Protein AF-A0A2X0PE06-F1 (afdb_monomer)

Foldseek 3Di:
DDDDDDDDDDDDDDDDDDDDDDDDDDDDDDDDDDDDDDDDDDDDDDDDDDDDDDDDDDDDDDDDDDDDDDDDDDDDDDDDDDDDDDDDDDDDDDDDDDDDDDDDDDDDDPDDDDDDDDDDDDDDDDDDDDDDPPPPPPLPPDDPDDDAPFEDFFLVLLVAAFLDDAFDDDQQFIDDPNHTAFAAWAAAADQLWPQLDPPGTDQDDLLFLLQLLSLGVLLQGQEYEYAQLQQAECPPLGQHVAQPDGDVVSLQSSLSNLLSCRRNNHAYEYFNAEPDQDPRGGLLRLCVNVVHDRDPPRHDSVQCLPCPHPSVVSSLVSNLCQQPDQRPQPRHGVLGRSSYQEYEPHAAACHDPQPNHHRALVSVLVVLVSSCVSRVSHAYEHNHAAADPSNLPRPSHQEYEHEPVAAQLVRVVVRLVVCSVSSHHYAPSEYFLQLPDQDDVLVCLQVVLLVVLVVLVVPDQVVFWDWDFLDDPVVVVVVVVVVVVVVVVVVPDDPDDDDDDDDDDDDDDDDDDDDDDDYDDDDDDDDDDDDDDDDDDDDPRGDIDTHGSNNVSVVSNVVSVVVSVVSVSVGGDHLVRSLVSQLVCLVVSSHRYYYYDHEWAAGLSNNGTRDDDPLRYAYVCHDPVDPSVNNVSSLSSSLSSCSSRVHARSSRDDSVPDHSSNRHHYDRSRDPPDNDDPVSVVVVVVVVVVVVVVD

Structure (mmCIF, N/CA/C/O backbone):
data_AF-A0A2X0PE06-F1
#
_entry.id   AF-A0A2X0PE06-F1
#
loop_
_atom_site.group_PDB
_atom_site.id
_atom_site.type_symbol
_atom_site.label_atom_id
_atom_site.label_alt_id
_atom_site.label_comp_id
_atom_site.label_asym_id
_atom_site.label_entity_id
_atom_site.label_seq_id
_atom_site.pdbx_PDB_ins_code
_atom_site.Cartn_x
_atom_site.Cartn_y
_atom_site.Cartn_z
_atom_site.occupancy
_atom_site.B_iso_or_equiv
_atom_site.auth_seq_id
_atom_site.auth_comp_id
_atom_site.auth_asym_id
_atom_site.auth_atom_id
_atom_site.pdbx_PDB_model_num
ATOM 1 N N . MET A 1 1 ? 39.135 36.669 31.543 1.00 29.31 1 MET A N 1
ATOM 2 C CA . MET A 1 1 ? 40.391 36.619 32.319 1.00 29.31 1 MET A CA 1
ATOM 3 C C . MET A 1 1 ? 40.684 35.145 32.557 1.00 29.31 1 MET A C 1
ATOM 5 O O . MET A 1 1 ? 39.949 34.531 33.310 1.00 29.31 1 MET A O 1
ATOM 9 N N . THR A 1 2 ? 41.356 34.498 31.594 1.00 30.62 2 THR A N 1
ATOM 10 C CA . THR A 1 2 ? 42.815 34.187 31.564 1.00 30.62 2 THR A CA 1
ATOM 11 C C . THR A 1 2 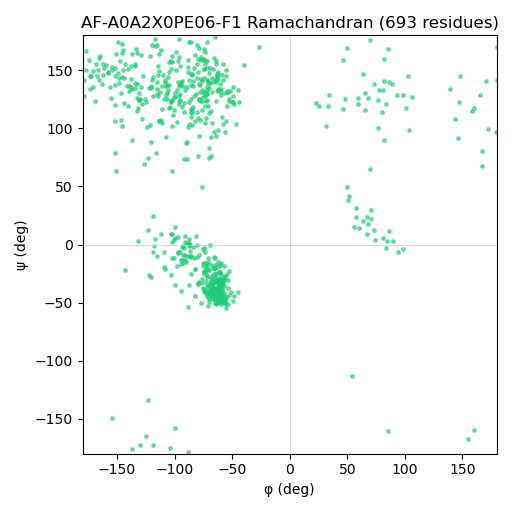? 43.130 33.003 32.492 1.00 30.62 2 THR A C 1
ATOM 13 O O . THR A 1 2 ? 42.774 33.071 33.656 1.00 30.62 2 THR A O 1
ATOM 16 N N . SER A 1 3 ? 43.754 31.902 32.069 1.00 27.86 3 SER A N 1
ATOM 17 C CA . SER A 1 3 ? 44.822 31.772 31.069 1.00 27.86 3 SER A CA 1
ATOM 18 C C . SER A 1 3 ? 44.924 30.364 30.462 1.00 27.86 3 SER A C 1
ATOM 20 O O . SER A 1 3 ? 44.702 29.361 31.135 1.00 27.86 3 SER A O 1
ATOM 22 N N . GLU A 1 4 ? 45.347 30.342 29.201 1.00 35.16 4 GLU A N 1
ATOM 23 C CA . GLU A 1 4 ? 45.896 29.215 28.443 1.00 35.16 4 GLU A CA 1
ATOM 24 C C . GLU A 1 4 ? 47.229 28.701 29.014 1.00 35.16 4 GLU A C 1
ATOM 26 O O . GLU A 1 4 ? 48.018 29.494 29.522 1.00 35.16 4 GLU A O 1
ATOM 31 N N . THR A 1 5 ? 47.544 27.427 28.757 1.00 31.50 5 THR A N 1
ATOM 32 C CA . THR A 1 5 ? 48.836 27.011 28.176 1.00 31.50 5 THR A CA 1
ATOM 33 C C . THR A 1 5 ? 48.637 25.793 27.264 1.00 31.50 5 THR A C 1
ATOM 35 O O . THR A 1 5 ? 47.770 24.949 27.484 1.00 31.50 5 THR A O 1
ATOM 38 N N . ARG A 1 6 ? 49.416 25.766 26.179 1.00 27.80 6 ARG A N 1
ATOM 39 C CA . ARG A 1 6 ? 49.338 24.898 24.993 1.00 27.80 6 ARG A CA 1
ATOM 40 C C . ARG A 1 6 ? 50.615 24.034 24.897 1.00 27.80 6 ARG A C 1
ATOM 42 O O . ARG A 1 6 ? 51.596 24.357 25.559 1.00 27.80 6 ARG A O 1
ATOM 49 N N . THR A 1 7 ? 50.594 23.060 23.971 1.00 29.22 7 THR A N 1
ATOM 50 C CA . THR A 1 7 ? 51.707 22.303 23.313 1.00 29.22 7 THR A CA 1
ATOM 51 C C . THR A 1 7 ? 52.319 21.128 24.113 1.00 29.22 7 THR A C 1
ATOM 53 O O . THR A 1 7 ? 52.582 21.293 25.292 1.00 29.22 7 THR A O 1
ATOM 56 N N . ASP A 1 8 ? 52.554 19.900 23.603 1.00 26.16 8 ASP A N 1
ATOM 57 C CA . ASP A 1 8 ? 52.648 19.371 22.226 1.00 26.16 8 ASP A CA 1
ATOM 58 C C . ASP A 1 8 ? 52.499 17.820 22.109 1.00 26.16 8 ASP A C 1
ATOM 60 O O . ASP A 1 8 ? 52.806 17.071 23.028 1.00 26.16 8 ASP A O 1
ATOM 64 N N . HIS A 1 9 ? 52.062 17.398 20.910 1.00 27.88 9 HIS A N 1
ATOM 65 C CA . HIS A 1 9 ? 52.354 16.207 20.075 1.00 27.88 9 HIS A CA 1
ATOM 66 C C . HIS A 1 9 ? 52.378 14.713 20.533 1.00 27.88 9 HIS A C 1
ATOM 68 O O . HIS A 1 9 ? 53.243 14.253 21.264 1.00 27.88 9 HIS A O 1
ATOM 74 N N . ALA A 1 10 ? 51.555 13.946 19.781 1.00 27.22 10 ALA A N 1
ATOM 75 C CA . ALA A 1 10 ? 51.815 12.674 19.063 1.00 27.22 10 ALA A CA 1
ATOM 76 C C . ALA A 1 10 ? 51.831 11.315 19.809 1.00 27.22 10 ALA A C 1
ATOM 78 O O . ALA A 1 10 ? 52.764 10.990 20.528 1.00 27.22 10 ALA A O 1
ATOM 79 N N . CYS A 1 11 ? 50.865 10.433 19.497 1.00 23.67 11 CYS A N 1
ATOM 80 C CA . CYS A 1 11 ? 51.037 9.289 18.574 1.00 23.67 11 CYS A CA 1
ATOM 81 C C . CYS A 1 11 ? 49.895 8.261 18.694 1.00 23.67 11 CYS A C 1
ATOM 83 O O . CYS A 1 11 ? 49.577 7.745 19.762 1.00 23.67 11 CYS A O 1
ATOM 85 N N . THR A 1 12 ? 49.331 7.926 17.538 1.00 28.08 12 THR A N 1
ATOM 86 C CA . THR A 1 12 ? 48.322 6.900 17.264 1.00 28.08 12 THR A CA 1
ATOM 87 C C . THR A 1 12 ? 48.822 5.492 17.614 1.00 28.08 12 THR A C 1
ATOM 89 O O . THR A 1 12 ? 49.903 5.099 17.175 1.00 28.08 12 THR A O 1
ATOM 92 N N . LYS A 1 13 ? 48.010 4.678 18.305 1.00 25.78 13 LYS A N 1
ATOM 93 C CA . LYS A 1 13 ? 48.145 3.211 18.289 1.00 25.78 13 LYS A CA 1
ATOM 94 C C . LYS A 1 13 ? 46.798 2.535 18.054 1.00 25.78 13 LYS A C 1
ATOM 96 O O . LYS A 1 13 ? 45.881 2.610 18.862 1.00 25.78 13 LYS A O 1
ATOM 101 N N . ILE A 1 14 ? 46.746 1.877 16.902 1.00 27.34 14 ILE A N 1
ATOM 102 C CA . ILE A 1 14 ? 45.759 0.898 16.461 1.00 27.34 14 ILE A CA 1
ATOM 103 C C . ILE A 1 14 ? 45.997 -0.392 17.257 1.00 27.34 14 ILE A C 1
ATOM 105 O O . ILE A 1 14 ? 47.122 -0.895 17.271 1.00 27.34 14 ILE A O 1
ATOM 109 N N . SER A 1 15 ? 44.948 -0.950 17.860 1.00 26.64 15 SER A N 1
ATOM 110 C CA . SER A 1 15 ? 44.966 -2.298 18.439 1.00 26.64 15 SER A CA 1
ATOM 111 C C . SER A 1 15 ? 44.065 -3.213 17.618 1.00 26.64 15 SER A C 1
ATOM 113 O O . SER A 1 15 ? 42.843 -3.116 17.659 1.00 26.64 15 SER A O 1
ATOM 115 N N . VAL A 1 16 ? 44.706 -4.098 16.856 1.00 27.05 16 VAL A N 1
ATOM 116 C CA . VAL A 1 16 ? 44.101 -5.249 16.180 1.00 27.05 16 VAL A CA 1
ATOM 117 C C . VAL A 1 16 ? 44.082 -6.406 17.177 1.00 27.05 16 VAL A C 1
ATOM 119 O O . VAL A 1 16 ? 45.145 -6.878 17.580 1.00 27.05 16 VAL A O 1
ATOM 122 N N . ALA A 1 17 ? 42.897 -6.884 17.563 1.00 28.31 17 ALA A N 1
ATOM 123 C CA . ALA A 1 17 ? 42.742 -8.129 18.311 1.00 28.31 17 ALA A CA 1
ATOM 124 C C . ALA A 1 17 ? 42.271 -9.244 17.366 1.00 28.31 17 ALA A C 1
ATOM 126 O O . ALA A 1 17 ? 41.287 -9.109 16.642 1.00 28.31 17 ALA A O 1
ATOM 127 N N . ARG A 1 18 ? 43.056 -10.323 17.350 1.00 26.75 18 ARG A N 1
ATOM 128 C CA . ARG A 1 18 ? 42.932 -11.508 16.498 1.00 26.75 18 ARG A CA 1
ATOM 129 C C . ARG A 1 18 ? 41.710 -12.349 16.881 1.00 26.75 18 ARG A C 1
ATOM 131 O O . ARG A 1 18 ? 41.539 -12.678 18.050 1.00 26.75 18 ARG A O 1
ATOM 138 N N . LEU A 1 19 ? 40.943 -12.775 15.876 1.00 25.78 19 LEU A N 1
ATOM 139 C CA . LEU A 1 19 ? 40.010 -13.898 15.977 1.00 25.78 19 LEU A CA 1
ATOM 140 C C . LEU A 1 19 ? 40.791 -15.219 16.045 1.00 25.78 19 LEU A C 1
ATOM 142 O O . LEU A 1 19 ? 41.565 -15.530 15.140 1.00 25.78 19 LEU A O 1
ATOM 146 N N . ASN A 1 20 ? 40.540 -16.004 17.094 1.00 26.12 20 ASN A N 1
ATOM 147 C CA . ASN A 1 20 ? 40.887 -17.421 17.154 1.00 26.12 20 ASN A CA 1
ATOM 148 C C . ASN A 1 20 ? 39.695 -18.247 16.662 1.00 26.12 20 ASN A C 1
ATOM 150 O O . ASN A 1 20 ? 38.607 -18.190 17.227 1.00 26.12 20 ASN A O 1
ATOM 154 N N . ILE A 1 21 ? 39.936 -19.033 15.616 1.00 28.11 21 ILE A N 1
ATOM 155 C CA . ILE A 1 21 ? 39.054 -20.092 15.130 1.00 28.11 21 ILE A CA 1
ATOM 156 C C . ILE A 1 21 ? 39.377 -21.354 15.933 1.00 28.11 21 ILE A C 1
ATOM 158 O O . ILE A 1 21 ? 40.522 -21.798 15.947 1.00 28.11 21 ILE A O 1
ATOM 162 N N . THR A 1 22 ? 38.369 -21.953 16.563 1.00 27.55 22 THR A N 1
ATOM 163 C CA . THR A 1 22 ? 38.407 -23.359 16.988 1.00 27.55 22 THR A CA 1
ATOM 164 C C . THR A 1 22 ? 37.128 -24.049 16.530 1.00 27.55 22 THR A C 1
ATOM 166 O O . THR A 1 22 ? 36.018 -23.606 16.803 1.00 27.55 22 THR A O 1
ATOM 169 N N . THR A 1 23 ? 37.316 -25.127 15.778 1.00 29.88 23 THR A N 1
ATOM 170 C CA . THR A 1 23 ? 36.302 -26.086 15.336 1.00 29.88 23 THR A CA 1
ATOM 171 C C . THR A 1 23 ? 36.474 -27.389 16.109 1.00 29.88 23 THR A C 1
ATOM 173 O O . THR A 1 23 ? 37.608 -27.853 16.198 1.00 29.88 23 THR A O 1
ATOM 176 N N . PHE A 1 24 ? 35.354 -27.969 16.560 1.00 28.05 24 PHE A N 1
ATOM 177 C CA . PHE A 1 24 ? 34.970 -29.398 16.635 1.00 28.05 24 PHE A CA 1
ATOM 178 C C . PHE A 1 24 ? 34.237 -29.747 17.938 1.00 28.05 24 PHE A C 1
ATOM 180 O O . PHE A 1 24 ? 34.723 -29.444 19.022 1.00 28.05 24 PHE A O 1
ATOM 187 N N . GLY A 1 25 ? 33.132 -30.495 17.816 1.00 25.75 25 GLY A N 1
ATOM 188 C CA . GLY A 1 25 ? 32.637 -31.351 18.901 1.00 25.75 25 GLY A CA 1
ATOM 189 C C . GLY A 1 25 ? 31.120 -31.485 19.007 1.00 25.75 25 GLY A C 1
ATOM 190 O O . GLY A 1 25 ? 30.474 -30.723 19.708 1.00 25.75 25 GLY A O 1
ATOM 191 N N . SER A 1 26 ? 30.575 -32.501 18.345 1.00 28.45 26 SER A N 1
ATOM 192 C CA . SER A 1 26 ? 29.215 -33.040 18.478 1.00 28.45 26 SER A CA 1
ATOM 193 C C . SER A 1 26 ? 28.857 -33.532 19.891 1.00 28.45 26 SER A C 1
ATOM 195 O O . SER A 1 26 ? 29.682 -34.224 20.490 1.00 28.45 26 SER A O 1
ATOM 197 N N . ARG A 1 27 ? 27.592 -33.388 20.319 1.00 26.80 27 ARG A N 1
ATOM 198 C CA . ARG A 1 27 ? 26.771 -34.511 20.827 1.00 26.80 27 ARG A CA 1
ATOM 199 C C . ARG A 1 27 ? 25.302 -34.136 21.047 1.00 26.80 27 ARG A C 1
ATOM 201 O O . ARG A 1 27 ? 24.970 -32.992 21.331 1.00 26.80 27 ARG A O 1
ATOM 208 N N . SER A 1 28 ? 24.478 -35.159 20.856 1.00 30.58 28 SER A N 1
ATOM 209 C CA . SER A 1 28 ? 23.057 -35.297 21.151 1.00 30.58 28 SER A CA 1
ATOM 210 C C . SER A 1 28 ? 22.734 -35.077 22.631 1.00 30.58 28 SER A C 1
ATOM 212 O O . SER A 1 28 ? 23.591 -35.310 23.477 1.00 30.58 28 SER A O 1
ATOM 214 N N . ASP A 1 29 ? 21.498 -34.680 22.940 1.00 28.92 29 ASP A N 1
ATOM 215 C CA . ASP A 1 29 ? 20.538 -35.577 23.600 1.00 28.92 29 ASP A CA 1
ATOM 216 C C . ASP A 1 29 ? 19.148 -34.931 23.702 1.00 28.92 29 ASP A C 1
ATOM 218 O O . ASP A 1 29 ? 18.963 -33.766 24.046 1.00 28.92 29 ASP A O 1
ATOM 222 N N . SER A 1 30 ? 18.163 -35.739 23.342 1.00 30.30 30 SER A N 1
ATOM 223 C CA . SER A 1 30 ? 16.727 -35.562 23.510 1.00 30.30 30 SER A CA 1
ATOM 224 C C . SER A 1 30 ? 16.300 -36.049 24.891 1.00 30.30 30 SER A C 1
ATOM 226 O O . SER A 1 30 ? 16.692 -37.153 25.240 1.00 30.30 30 SER A O 1
ATOM 228 N N . HIS A 1 31 ? 15.424 -35.332 25.603 1.00 28.83 31 HIS A N 1
ATOM 229 C CA . HIS A 1 31 ? 14.412 -35.939 26.479 1.00 28.83 31 HIS A CA 1
ATOM 230 C C . HIS A 1 31 ? 13.237 -34.986 26.740 1.00 28.83 31 HIS A C 1
ATOM 232 O O . HIS A 1 31 ? 13.359 -33.765 26.740 1.00 28.83 31 HIS A O 1
ATOM 238 N N . VAL A 1 32 ? 12.081 -35.619 26.904 1.00 27.41 32 VAL A N 1
ATOM 239 C CA . VAL A 1 32 ? 10.723 -35.088 26.966 1.00 27.41 32 VAL A CA 1
ATOM 240 C C . VAL A 1 32 ? 10.254 -35.061 28.434 1.00 27.41 32 VAL A C 1
ATOM 242 O O . VAL A 1 32 ? 10.696 -35.896 29.220 1.00 27.41 32 VAL A O 1
ATOM 245 N N . PHE A 1 33 ? 9.263 -34.202 28.713 1.00 27.36 33 PHE A N 1
ATOM 246 C CA . PHE A 1 33 ? 8.071 -34.425 29.563 1.00 27.36 33 PHE A CA 1
ATOM 247 C C . PHE A 1 33 ? 7.940 -33.789 30.977 1.00 27.36 33 PHE A C 1
ATOM 249 O O . PHE A 1 33 ? 8.705 -34.058 31.892 1.00 27.36 33 PHE A O 1
ATOM 256 N N . VAL A 1 34 ? 6.786 -33.104 31.110 1.00 26.62 34 VAL A N 1
ATOM 257 C CA . VAL A 1 34 ? 5.835 -32.967 32.244 1.00 26.62 34 VAL A CA 1
ATOM 258 C C . VAL A 1 34 ? 5.952 -31.793 33.245 1.00 26.62 34 VAL A C 1
ATOM 260 O O . VAL A 1 34 ? 6.969 -31.516 33.865 1.00 26.62 34 VAL A O 1
ATOM 263 N N . SER A 1 35 ? 4.771 -31.175 33.383 1.00 27.38 35 SER A N 1
ATOM 264 C CA . SER A 1 35 ? 4.183 -30.190 34.302 1.00 27.38 35 SER A CA 1
ATOM 265 C C . SER A 1 35 ? 4.497 -30.281 35.804 1.00 27.38 35 SER A C 1
ATOM 267 O O . SER A 1 35 ? 4.569 -31.383 36.338 1.00 27.38 35 SER A O 1
ATOM 269 N N . ASN A 1 36 ? 4.415 -29.150 36.527 1.00 25.25 36 ASN A N 1
ATOM 270 C CA . ASN A 1 36 ? 3.278 -28.877 37.430 1.00 25.25 36 ASN A CA 1
ATOM 271 C C . ASN A 1 36 ? 3.282 -27.478 38.078 1.00 25.25 36 ASN A C 1
ATOM 273 O O . ASN A 1 36 ? 4.298 -26.801 38.190 1.00 25.25 36 ASN A O 1
ATOM 277 N N . SER A 1 37 ? 2.069 -27.114 38.485 1.00 29.47 37 SER A N 1
ATOM 278 C CA . SER A 1 37 ? 1.525 -25.935 39.162 1.00 29.47 37 SER A CA 1
ATOM 279 C C . SER A 1 37 ? 1.986 -25.671 40.607 1.00 29.47 37 SER A C 1
ATOM 281 O O . SER A 1 37 ? 2.368 -26.606 41.306 1.00 29.47 37 SER A O 1
ATOM 283 N N . ASN A 1 38 ? 1.818 -24.411 41.059 1.00 26.41 38 ASN A N 1
ATOM 284 C CA . ASN A 1 38 ? 1.264 -23.926 42.357 1.00 26.41 38 ASN A CA 1
ATOM 285 C C . ASN A 1 38 ? 1.773 -22.482 42.612 1.00 26.41 38 ASN A C 1
ATOM 287 O O . ASN A 1 38 ? 2.975 -22.261 42.583 1.00 26.41 38 ASN A O 1
ATOM 291 N N . SER A 1 39 ? 0.968 -21.409 42.647 1.00 27.34 39 SER A N 1
ATOM 292 C CA . SER A 1 39 ? -0.115 -20.976 43.565 1.00 27.34 39 SER A CA 1
ATOM 293 C C . SER A 1 39 ? 0.350 -20.375 44.909 1.00 27.34 39 SER A C 1
ATOM 295 O O . SER A 1 39 ? 1.096 -21.030 45.632 1.00 27.34 39 SER A O 1
ATOM 297 N N . PHE A 1 40 ? -0.264 -19.226 45.260 1.00 27.31 40 PHE A N 1
ATOM 298 C CA . PHE A 1 40 ? -0.257 -18.445 46.526 1.00 27.31 40 PHE A CA 1
ATOM 299 C C . PHE A 1 40 ? 0.942 -17.492 46.749 1.00 27.31 40 PHE A C 1
ATOM 301 O O . PHE A 1 40 ? 2.065 -17.843 46.433 1.00 27.31 40 PHE A O 1
ATOM 308 N N . LYS A 1 41 ? 0.815 -16.270 47.304 1.00 27.27 41 LYS A N 1
ATOM 309 C CA . LYS A 1 41 ? -0.196 -15.667 48.201 1.00 27.27 41 LYS A CA 1
ATOM 310 C C . LYS A 1 41 ? -0.015 -14.129 48.228 1.00 27.27 41 LYS A C 1
ATOM 312 O O . LYS A 1 41 ? 1.119 -13.663 48.273 1.00 27.27 41 LYS A O 1
ATOM 317 N N . THR A 1 42 ? -1.109 -13.368 48.254 1.00 30.92 42 THR A N 1
ATOM 318 C CA . THR A 1 42 ? -1.178 -11.961 48.711 1.00 30.92 42 THR A CA 1
ATOM 319 C C . THR A 1 42 ? -1.092 -11.876 50.246 1.00 30.92 42 THR A C 1
ATOM 321 O O . THR A 1 42 ? -1.205 -12.907 50.921 1.00 30.92 42 THR A O 1
ATOM 324 N N . PRO A 1 43 ? -0.896 -10.669 50.814 1.00 38.47 43 PRO A N 1
ATOM 325 C CA . PRO A 1 43 ? -2.028 -10.071 51.535 1.00 38.47 43 PRO A CA 1
ATOM 326 C C . PRO A 1 43 ? -2.176 -8.540 51.409 1.00 38.47 43 PRO A C 1
ATOM 328 O O . PRO A 1 43 ? -1.222 -7.798 51.185 1.00 38.47 43 PRO A O 1
ATOM 331 N N . GLU A 1 44 ? -3.424 -8.112 51.603 1.00 29.45 44 GLU A N 1
ATOM 332 C CA . GLU A 1 44 ? -3.917 -6.752 51.851 1.00 29.45 44 GLU A CA 1
ATOM 333 C C . GLU A 1 44 ? -3.552 -6.244 53.261 1.00 29.45 44 GLU A C 1
ATOM 335 O O . GLU A 1 44 ? -3.424 -7.047 54.182 1.00 29.45 44 GLU A O 1
ATOM 340 N N . SER A 1 45 ? -3.531 -4.917 53.462 1.00 28.25 45 SER A N 1
ATOM 341 C CA . SER A 1 45 ? -4.334 -4.256 54.515 1.00 28.25 45 SER A CA 1
ATOM 342 C C . SER A 1 45 ? -4.266 -2.722 54.428 1.00 28.25 45 SER A C 1
ATOM 344 O O . SER A 1 45 ? -3.249 -2.146 54.053 1.00 28.25 45 SER A O 1
ATOM 346 N N . ALA A 1 46 ? -5.402 -2.106 54.757 1.00 27.45 46 ALA A N 1
ATOM 347 C CA . ALA A 1 46 ? -5.839 -0.737 54.501 1.00 27.45 46 ALA A CA 1
ATOM 348 C C . ALA A 1 46 ? -5.601 0.272 55.652 1.00 27.45 46 ALA A C 1
ATOM 350 O O . ALA A 1 46 ? -5.181 -0.120 56.737 1.00 27.45 46 ALA A O 1
ATOM 351 N N . CYS A 1 47 ? -5.941 1.548 55.372 1.00 24.42 47 CYS A N 1
ATOM 352 C CA . CYS A 1 47 ? -6.464 2.655 56.223 1.00 24.42 47 CYS A CA 1
ATOM 353 C C . CYS A 1 47 ? -5.913 3.989 55.659 1.00 24.42 47 CYS A C 1
ATOM 355 O O . CYS A 1 47 ? -4.707 4.120 55.513 1.00 24.42 47 CYS A O 1
ATOM 357 N N . GLY A 1 48 ? -6.651 5.029 55.254 1.00 24.08 48 GLY A N 1
ATOM 358 C CA . GLY A 1 48 ? -7.995 5.492 55.594 1.00 24.08 48 GLY A CA 1
ATOM 359 C C . GLY A 1 48 ? -7.904 6.694 56.543 1.00 24.08 48 GLY A C 1
ATOM 360 O O . GLY A 1 48 ? -7.722 6.465 57.730 1.00 24.08 48 GLY A O 1
ATOM 361 N N . LEU A 1 49 ? -8.016 7.939 56.042 1.00 25.53 49 LEU A N 1
ATOM 362 C CA . LEU A 1 49 ? -8.633 9.094 56.731 1.00 25.53 49 LEU A CA 1
ATOM 363 C C . LEU A 1 49 ? -8.635 10.370 55.867 1.00 25.53 49 LEU A C 1
ATOM 365 O O . LEU A 1 49 ? -7.700 10.673 55.133 1.00 25.53 49 LEU A O 1
ATOM 369 N N . GLN A 1 50 ? -9.742 11.093 55.990 1.00 25.08 50 GLN A N 1
ATOM 370 C CA . GLN A 1 50 ? -10.250 12.202 55.188 1.00 25.08 50 GLN A CA 1
ATOM 371 C C . GLN A 1 50 ? -10.370 13.437 56.093 1.00 25.08 50 GLN A C 1
ATOM 373 O O . GLN A 1 50 ? -10.827 13.279 57.220 1.00 25.08 50 GLN A O 1
ATOM 378 N N . TRP A 1 51 ? -10.046 14.642 55.605 1.00 24.39 51 TRP A N 1
ATOM 379 C CA . TRP A 1 51 ? -10.548 15.920 56.144 1.00 24.39 51 TRP A CA 1
ATOM 380 C C . TRP A 1 51 ? -10.687 16.970 55.028 1.00 24.39 51 TRP A C 1
ATOM 382 O O . TRP A 1 51 ? -9.906 17.003 54.080 1.00 24.39 51 TRP A O 1
ATOM 392 N N . VAL A 1 52 ? -11.733 17.788 55.153 1.00 25.42 52 VAL A N 1
ATOM 393 C CA . VAL A 1 52 ? -12.225 18.834 54.237 1.00 25.42 52 VAL A CA 1
ATOM 394 C C . VAL A 1 52 ? -12.004 20.223 54.874 1.00 25.42 52 VAL A C 1
ATOM 396 O O . VAL A 1 52 ? -11.825 20.302 56.087 1.00 25.42 52 VAL A O 1
ATOM 399 N N . VAL A 1 53 ? -12.159 21.281 54.054 1.00 25.39 53 VAL A N 1
ATOM 400 C CA . VAL A 1 53 ? -12.334 22.737 54.337 1.00 25.39 53 VAL A CA 1
ATOM 401 C C . VAL A 1 53 ? -11.023 23.547 54.216 1.00 25.39 53 VAL A C 1
ATOM 403 O O . VAL A 1 53 ? -10.029 23.170 54.812 1.00 25.39 53 VAL A O 1
ATOM 406 N N . GLY A 1 54 ? -10.891 24.668 53.487 1.00 24.38 54 GLY A N 1
ATOM 407 C CA . GLY A 1 54 ? -11.808 25.534 52.730 1.00 24.38 54 GLY A CA 1
ATOM 408 C C . GLY A 1 54 ? -11.033 26.673 52.011 1.00 24.38 54 GLY A C 1
ATOM 409 O O . GLY A 1 54 ? -9.856 26.894 52.279 1.00 24.38 54 GLY A O 1
ATOM 410 N N . LEU A 1 55 ? -11.698 27.358 51.071 1.00 27.81 55 LEU A N 1
ATOM 411 C CA . LEU A 1 55 ? -11.249 28.540 50.292 1.00 27.81 55 LEU A CA 1
ATOM 412 C C . LEU A 1 55 ? -11.229 29.838 51.144 1.00 27.81 55 LEU A C 1
ATOM 414 O O . LEU A 1 55 ? -11.944 29.870 52.149 1.00 27.81 55 LEU A O 1
ATOM 418 N N . PRO A 1 56 ? -10.472 30.909 50.775 1.00 30.78 56 PRO A N 1
ATOM 419 C CA . PRO A 1 56 ? -10.973 31.949 49.837 1.00 30.78 56 PRO A CA 1
ATOM 420 C C . PRO A 1 56 ? -9.917 32.693 48.956 1.00 30.78 56 PRO A C 1
ATOM 422 O O . PRO A 1 56 ? -8.722 32.696 49.225 1.00 30.78 56 PRO A O 1
ATOM 425 N N . THR A 1 57 ? -10.395 33.375 47.903 1.00 30.11 57 THR A N 1
ATOM 426 C CA . THR A 1 57 ? -9.726 34.372 47.006 1.00 30.11 57 THR A CA 1
ATOM 427 C C . THR A 1 57 ? -10.167 35.825 47.343 1.00 30.11 57 THR A C 1
ATOM 429 O O . THR A 1 57 ? -11.140 35.937 48.089 1.00 30.11 57 THR A O 1
ATOM 432 N N . PRO A 1 58 ? -9.777 36.917 46.619 1.00 51.16 58 PRO A N 1
ATOM 433 C CA . PRO A 1 58 ? -8.483 37.536 46.209 1.00 51.16 58 PRO A CA 1
ATOM 434 C C . PRO A 1 58 ? -8.426 39.053 46.654 1.00 51.16 58 PRO A C 1
ATOM 436 O O . PRO A 1 58 ? -9.237 39.389 47.520 1.00 51.16 58 PRO A O 1
ATOM 439 N N . PRO A 1 59 ? -7.532 39.991 46.191 1.00 41.25 59 PRO A N 1
ATOM 440 C CA . PRO A 1 59 ? -7.489 40.654 44.841 1.00 41.25 59 PRO A CA 1
ATOM 441 C C . PRO A 1 59 ? -6.027 40.950 44.339 1.00 41.25 59 PRO A C 1
ATOM 443 O O . PRO A 1 59 ? -5.086 40.761 45.094 1.00 41.25 59 PRO A O 1
ATOM 446 N N . GLY A 1 60 ? -5.640 41.270 43.088 1.00 26.45 60 GLY A N 1
ATOM 447 C CA . GLY A 1 60 ? -6.036 42.303 42.108 1.00 26.45 60 GLY A CA 1
ATOM 448 C C . GLY A 1 60 ? -5.012 43.471 42.086 1.00 26.45 60 GLY A C 1
ATOM 449 O O . GLY A 1 60 ? -4.877 44.092 43.130 1.00 26.45 60 GLY A O 1
ATOM 450 N N . LEU A 1 61 ? -4.306 43.753 40.958 1.00 25.64 61 LEU A N 1
ATOM 451 C CA . LEU A 1 61 ? -3.774 45.077 40.488 1.00 25.64 61 LEU A CA 1
ATOM 452 C C . LEU A 1 61 ? -2.799 44.979 39.262 1.00 25.64 61 LEU A C 1
ATOM 454 O O . LEU A 1 61 ? -1.960 44.087 39.190 1.00 25.64 61 LEU A O 1
ATOM 458 N N . ARG A 1 62 ? -2.902 45.934 38.313 1.00 26.72 62 ARG A N 1
ATOM 459 C CA . ARG A 1 62 ? -1.969 46.322 37.201 1.00 26.72 62 ARG A CA 1
ATOM 460 C C . ARG A 1 62 ? -1.760 47.873 37.269 1.00 26.72 62 ARG A C 1
ATOM 462 O O . ARG A 1 62 ? -2.503 48.481 38.038 1.00 26.72 62 ARG A O 1
ATOM 469 N N . PRO A 1 63 ? -1.085 48.563 36.307 1.00 53.00 63 PRO A N 1
ATOM 470 C CA . PRO A 1 63 ? 0.344 48.681 35.908 1.00 53.00 63 PRO A CA 1
ATOM 471 C C . PRO A 1 63 ? 0.863 50.162 36.046 1.00 53.00 63 PRO A C 1
ATOM 473 O O . PRO A 1 63 ? 0.114 50.963 36.608 1.00 53.00 63 PRO A O 1
ATOM 476 N N . PRO A 1 64 ? 2.092 50.578 35.609 1.00 38.47 64 PRO A N 1
ATOM 477 C CA . PRO A 1 64 ? 2.324 51.218 34.269 1.00 38.47 64 PRO A CA 1
ATOM 478 C C . PRO A 1 64 ? 3.776 51.057 33.676 1.00 38.47 64 PRO A C 1
ATOM 480 O O . PRO A 1 64 ? 4.682 50.651 34.391 1.00 38.47 64 PRO A O 1
ATOM 483 N N . VAL A 1 65 ? 4.002 51.023 32.343 1.00 28.33 65 VAL A N 1
ATOM 484 C CA . VAL A 1 65 ? 4.457 52.060 31.348 1.00 28.33 65 VAL A CA 1
ATOM 485 C C . VAL A 1 65 ? 5.833 52.727 31.588 1.00 28.33 65 VAL A C 1
ATOM 487 O O . VAL A 1 65 ? 5.980 53.405 32.592 1.00 28.33 65 VAL A O 1
ATOM 490 N N . ASP A 1 66 ? 6.769 52.611 30.617 1.00 25.92 66 ASP A N 1
ATOM 491 C CA . ASP A 1 66 ? 7.605 53.727 30.096 1.00 25.92 66 ASP A CA 1
ATOM 492 C C . ASP A 1 66 ? 8.368 53.409 28.779 1.00 25.92 66 ASP A C 1
ATOM 494 O O . ASP A 1 66 ? 8.675 52.258 28.465 1.00 25.92 66 ASP A O 1
ATOM 498 N N . GLN A 1 67 ? 8.602 54.461 27.978 1.00 24.48 67 GLN A N 1
ATOM 499 C CA . GLN A 1 67 ? 9.014 54.509 26.559 1.00 24.48 67 GLN A CA 1
ATOM 500 C C . GLN A 1 67 ? 10.487 54.968 26.328 1.00 24.48 67 GLN A C 1
ATOM 502 O O . GLN A 1 67 ? 10.892 55.936 26.953 1.00 24.48 67 GLN A O 1
ATOM 507 N N . TRP A 1 68 ? 11.185 54.346 25.342 1.00 25.75 68 TRP A N 1
ATOM 508 C CA . TRP A 1 68 ? 12.124 54.856 24.270 1.00 25.75 68 TRP A CA 1
ATOM 509 C C . TRP A 1 68 ? 13.320 55.824 24.575 1.00 25.75 68 TRP A C 1
ATOM 511 O O . TRP A 1 68 ? 13.347 56.347 25.678 1.00 25.75 68 TRP A O 1
ATOM 521 N N . PRO A 1 69 ? 14.319 56.122 23.662 1.00 40.97 69 PRO A N 1
ATOM 522 C CA . PRO A 1 69 ? 14.378 55.983 22.172 1.00 40.97 69 PRO A CA 1
ATOM 523 C C . PRO A 1 69 ? 15.739 55.614 21.458 1.00 40.97 69 PRO A C 1
ATOM 525 O O . PRO A 1 69 ? 16.817 55.710 22.031 1.00 40.97 69 PRO A O 1
ATOM 528 N N . GLY A 1 70 ? 15.670 55.354 20.126 1.00 24.64 70 GLY A N 1
ATOM 529 C CA . GLY A 1 70 ? 16.688 55.652 19.063 1.00 24.64 70 GLY A CA 1
ATOM 530 C C . GLY A 1 70 ? 17.777 54.587 18.759 1.00 24.64 70 GLY A C 1
ATOM 531 O O . GLY A 1 70 ? 18.335 54.034 19.687 1.00 24.64 70 GLY A O 1
ATOM 532 N N . ALA A 1 71 ? 18.204 54.231 17.528 1.00 25.81 71 ALA A N 1
ATOM 533 C CA . ALA A 1 71 ? 18.136 54.861 16.201 1.00 25.81 71 ALA A CA 1
ATOM 534 C C . ALA A 1 71 ? 18.413 53.874 15.012 1.00 25.81 71 ALA A C 1
ATOM 536 O O . ALA A 1 71 ? 19.347 53.090 15.077 1.00 25.81 71 ALA A O 1
ATOM 537 N N . ARG A 1 72 ? 17.611 54.002 13.930 1.00 28.81 72 ARG A N 1
ATOM 538 C CA . ARG A 1 72 ? 17.859 53.983 12.447 1.00 28.81 72 ARG A CA 1
ATOM 539 C C . ARG A 1 72 ? 18.747 52.925 11.701 1.00 28.81 72 ARG A C 1
ATOM 541 O O . ARG A 1 72 ? 19.572 52.259 12.300 1.00 28.81 72 ARG A O 1
ATOM 548 N N . PRO A 1 73 ? 18.541 52.740 10.363 1.00 33.31 73 PRO A N 1
ATOM 549 C CA . PRO A 1 73 ? 18.392 51.420 9.723 1.00 33.31 73 PRO A CA 1
ATOM 550 C C . PRO A 1 73 ? 19.514 51.009 8.741 1.00 33.31 73 PRO A C 1
ATOM 552 O O . PRO A 1 73 ? 20.210 51.859 8.190 1.00 33.31 73 PRO A O 1
ATOM 555 N N . ALA A 1 74 ? 19.580 49.714 8.400 1.00 27.39 74 ALA A N 1
ATOM 556 C CA . ALA A 1 74 ? 20.335 49.196 7.252 1.00 27.39 74 ALA A CA 1
ATOM 557 C C . ALA A 1 74 ? 19.419 48.460 6.249 1.00 27.39 74 ALA A C 1
ATOM 559 O O . ALA A 1 74 ? 18.521 47.709 6.624 1.00 27.39 74 ALA A O 1
ATOM 560 N N . ARG A 1 75 ? 19.645 48.746 4.962 1.00 29.55 75 ARG A N 1
ATOM 561 C CA . ARG A 1 75 ? 18.938 48.269 3.756 1.00 29.55 75 ARG A CA 1
ATOM 562 C C . ARG A 1 75 ? 19.261 46.798 3.397 1.00 29.55 75 ARG A C 1
ATOM 564 O O . ARG A 1 75 ? 20.237 46.259 3.908 1.00 29.55 75 ARG A O 1
ATOM 571 N N . PRO A 1 76 ? 18.474 46.160 2.500 1.00 30.31 76 PRO A N 1
ATOM 572 C CA . PRO A 1 76 ? 18.442 44.707 2.336 1.00 30.31 76 PRO A CA 1
ATOM 573 C C . PRO A 1 76 ? 19.545 44.175 1.411 1.00 30.31 76 PRO A C 1
ATOM 575 O O . PRO A 1 76 ? 19.828 44.747 0.355 1.00 30.31 76 PRO A O 1
ATOM 578 N N . ALA A 1 77 ? 20.120 43.027 1.770 1.00 28.38 77 ALA A N 1
ATOM 579 C CA . ALA A 1 77 ? 21.035 42.277 0.920 1.00 28.38 77 ALA A CA 1
ATOM 580 C C . ALA A 1 77 ? 20.262 41.295 0.019 1.00 28.38 77 ALA A C 1
ATOM 582 O O . ALA A 1 77 ? 19.813 40.239 0.446 1.00 28.38 77 ALA A O 1
ATOM 583 N N . ARG A 1 78 ? 20.092 41.720 -1.236 1.00 25.66 78 ARG A N 1
ATOM 584 C CA . ARG A 1 78 ? 20.306 40.971 -2.489 1.00 25.66 78 ARG A CA 1
ATOM 585 C C . ARG A 1 78 ? 20.054 39.447 -2.457 1.00 25.66 78 ARG A C 1
ATOM 587 O O . ARG A 1 78 ? 20.923 38.667 -2.083 1.00 25.66 78 ARG A O 1
ATOM 594 N N . ALA A 1 79 ? 18.903 39.041 -2.993 1.00 27.73 79 ALA A N 1
ATOM 595 C CA . ALA A 1 79 ? 18.648 37.674 -3.436 1.00 27.73 79 ALA A CA 1
ATOM 596 C C . ALA A 1 79 ? 19.517 37.328 -4.663 1.00 27.73 79 ALA A C 1
ATOM 598 O O . ALA A 1 79 ? 19.579 38.094 -5.628 1.00 27.73 79 ALA A O 1
ATOM 599 N N . LEU A 1 80 ? 20.181 36.172 -4.613 1.00 27.41 80 LEU A N 1
ATOM 600 C CA . LEU A 1 80 ? 20.813 35.514 -5.758 1.00 27.41 80 LEU A CA 1
ATOM 601 C C . LEU A 1 80 ? 19.790 34.558 -6.400 1.00 27.41 80 LEU A C 1
ATOM 603 O O . LEU A 1 80 ? 19.149 33.803 -5.668 1.00 27.41 80 LEU A O 1
ATOM 607 N N . PRO A 1 81 ? 19.615 34.563 -7.734 1.00 30.06 81 PRO A N 1
ATOM 608 C CA . PRO A 1 81 ? 18.685 33.665 -8.403 1.00 30.06 81 PRO A CA 1
ATOM 609 C C . PRO A 1 81 ? 19.332 32.295 -8.646 1.00 30.06 81 PRO A C 1
ATOM 611 O O . PRO A 1 81 ? 20.406 32.201 -9.242 1.00 30.06 81 PRO A O 1
ATOM 614 N N . HIS A 1 82 ? 18.653 31.227 -8.223 1.00 26.92 82 HIS A N 1
ATOM 615 C CA . HIS A 1 82 ? 18.960 29.878 -8.687 1.00 26.92 82 HIS A CA 1
ATOM 616 C C . HIS A 1 82 ? 18.484 29.718 -10.135 1.00 26.92 82 HIS A C 1
ATOM 618 O O . HIS A 1 82 ? 17.327 29.956 -10.477 1.00 26.92 82 HIS A O 1
ATOM 624 N N . ILE A 1 83 ? 19.438 29.344 -10.980 1.00 25.08 83 ILE A N 1
ATOM 625 C CA . ILE A 1 83 ? 19.315 29.140 -12.418 1.00 25.08 83 ILE A CA 1
ATOM 626 C C . ILE A 1 83 ? 18.477 27.882 -12.679 1.00 25.08 83 ILE A C 1
ATOM 628 O O . ILE A 1 83 ? 18.916 26.769 -12.402 1.00 25.08 83 ILE A O 1
ATOM 632 N N . SER A 1 84 ? 17.287 28.072 -13.247 1.00 25.05 84 SER A N 1
ATOM 633 C CA . SER A 1 84 ? 16.529 27.043 -13.962 1.00 25.05 84 SER A CA 1
ATOM 634 C C . SER A 1 84 ? 16.880 27.174 -15.446 1.00 25.05 84 SER A C 1
ATOM 636 O O . SER A 1 84 ? 16.631 28.227 -16.037 1.00 25.05 84 SER A O 1
ATOM 638 N N . GLN A 1 85 ? 17.462 26.137 -16.049 1.00 25.89 85 GLN A N 1
ATOM 639 C CA . GLN A 1 85 ? 17.605 26.050 -17.503 1.00 25.89 85 GLN A CA 1
ATOM 640 C C . GLN A 1 85 ? 16.532 25.118 -18.076 1.00 25.89 85 GLN A C 1
ATOM 642 O O . GLN A 1 85 ? 16.589 23.906 -17.894 1.00 25.89 85 GLN A O 1
ATOM 647 N N . GLN A 1 86 ? 15.588 25.704 -18.810 1.00 27.14 86 GLN A N 1
ATOM 648 C CA . GLN A 1 86 ? 14.896 25.070 -19.933 1.00 27.14 86 GLN A CA 1
ATOM 649 C C . GLN A 1 86 ? 15.371 25.749 -21.227 1.00 27.14 86 GLN A C 1
ATOM 651 O O . GLN A 1 86 ? 15.539 26.972 -21.229 1.00 27.14 86 GLN A O 1
ATOM 656 N N . PRO A 1 87 ? 15.489 25.024 -22.351 1.00 27.72 87 PRO A N 1
ATOM 657 C CA . PRO A 1 87 ? 15.333 25.602 -23.679 1.00 27.72 87 PRO A CA 1
ATOM 658 C C . PRO A 1 87 ? 13.924 25.306 -24.213 1.00 27.72 87 PRO A C 1
ATOM 660 O O . PRO A 1 87 ? 13.476 24.161 -24.226 1.00 27.72 87 PRO A O 1
ATOM 663 N N . GLY A 1 88 ? 13.227 26.361 -24.639 1.00 23.78 88 GLY A N 1
ATOM 664 C CA . GLY A 1 88 ? 11.866 26.304 -25.168 1.00 23.78 88 GLY A CA 1
ATOM 665 C C . GLY A 1 88 ? 11.768 26.037 -26.672 1.00 23.78 88 GLY A C 1
ATOM 666 O O . GLY A 1 88 ? 12.757 26.061 -27.402 1.00 23.78 88 GLY A O 1
ATOM 667 N N . ALA A 1 89 ? 10.529 25.865 -27.133 1.00 26.47 89 ALA A N 1
ATOM 668 C CA . ALA A 1 89 ? 10.138 26.015 -28.530 1.00 26.47 89 ALA A CA 1
ATOM 669 C C . ALA A 1 89 ? 8.761 26.699 -28.598 1.00 26.47 89 ALA A C 1
ATOM 671 O O . ALA A 1 89 ? 7.773 26.209 -28.055 1.00 26.47 89 ALA A O 1
ATOM 672 N N . GLN A 1 90 ? 8.729 27.869 -29.237 1.00 25.27 90 GLN A N 1
ATOM 673 C CA . GLN A 1 90 ? 7.530 28.634 -29.575 1.00 25.27 90 GLN A CA 1
ATOM 674 C C . GLN A 1 90 ? 6.849 28.009 -30.802 1.00 25.27 90 GLN A C 1
ATOM 676 O O . GLN A 1 90 ? 7.525 27.695 -31.780 1.00 25.27 90 GLN A O 1
ATOM 681 N N . ALA A 1 91 ? 5.520 27.890 -30.784 1.00 26.20 91 ALA A N 1
ATOM 682 C CA . ALA A 1 91 ? 4.715 27.544 -31.956 1.00 26.20 91 ALA A CA 1
ATOM 683 C C . ALA A 1 91 ? 3.818 28.730 -32.344 1.00 26.20 91 ALA A C 1
ATOM 685 O O . ALA A 1 91 ? 3.096 29.280 -31.512 1.00 26.20 91 ALA A O 1
ATOM 686 N N . GLN A 1 92 ? 3.892 29.125 -33.617 1.00 26.25 92 GLN A N 1
ATOM 687 C CA . GLN A 1 92 ? 3.041 30.134 -34.244 1.00 26.25 92 GLN A CA 1
ATOM 688 C C . GLN A 1 92 ? 1.684 29.538 -34.644 1.00 26.25 92 GLN A C 1
ATOM 690 O O . GLN A 1 92 ? 1.586 28.394 -35.083 1.00 26.25 92 GLN A O 1
ATOM 695 N N . ALA A 1 93 ? 0.643 30.356 -34.499 1.00 24.61 93 ALA A N 1
ATOM 696 C CA . ALA A 1 93 ? -0.743 30.059 -34.829 1.00 24.61 93 ALA A CA 1
ATOM 697 C C . ALA A 1 93 ? -1.043 30.201 -36.334 1.00 24.61 93 ALA A C 1
ATOM 699 O O . ALA A 1 93 ? -0.523 31.101 -36.992 1.00 24.61 93 ALA A O 1
ATOM 700 N N . ALA A 1 94 ? -1.979 29.392 -36.842 1.00 24.62 94 ALA A N 1
ATOM 701 C CA . ALA A 1 94 ? -2.690 29.643 -38.096 1.00 24.62 94 ALA A CA 1
ATOM 702 C C . ALA A 1 94 ? -4.185 29.311 -37.935 1.00 24.62 94 ALA A C 1
ATOM 704 O O . ALA A 1 94 ? -4.557 28.302 -37.337 1.00 24.62 94 ALA A O 1
ATOM 705 N N . ALA A 1 95 ? -5.036 30.202 -38.443 1.00 25.11 95 ALA A N 1
ATOM 706 C CA . ALA A 1 95 ? -6.470 30.266 -38.194 1.00 25.11 95 ALA A CA 1
ATOM 707 C C . ALA A 1 95 ? -7.329 29.790 -39.390 1.00 25.11 95 ALA A C 1
ATOM 709 O O . ALA A 1 95 ? -7.106 30.206 -40.519 1.00 25.11 95 ALA A O 1
ATOM 710 N N . ILE A 1 96 ? -8.365 29.002 -39.062 1.00 24.67 96 ILE A N 1
ATOM 711 C CA . ILE A 1 96 ? -9.782 29.053 -39.504 1.00 24.67 96 ILE A CA 1
ATOM 712 C C . ILE A 1 96 ? -10.137 28.938 -41.007 1.00 24.67 96 ILE A C 1
ATOM 714 O O . ILE A 1 96 ? -9.855 29.837 -41.793 1.00 24.67 96 ILE A O 1
ATOM 718 N N . ARG A 1 97 ? -11.026 27.971 -41.330 1.00 23.84 97 ARG A N 1
ATOM 719 C CA . ARG A 1 97 ? -12.295 28.185 -42.084 1.00 23.84 97 ARG A CA 1
ATOM 720 C C . ARG A 1 97 ? -13.303 27.025 -41.913 1.00 23.84 97 ARG A C 1
ATOM 722 O O . ARG A 1 97 ? -12.924 25.906 -41.600 1.00 23.84 97 ARG A O 1
ATOM 729 N N . ARG A 1 98 ? -14.600 27.358 -42.026 1.00 24.84 98 ARG A N 1
ATOM 730 C CA . ARG A 1 98 ? -15.813 26.657 -41.532 1.00 24.84 98 ARG A CA 1
ATOM 731 C C . ARG A 1 98 ? -16.629 25.908 -42.619 1.00 24.84 98 ARG A C 1
ATOM 733 O O . ARG A 1 98 ? -16.726 26.426 -43.724 1.00 24.84 98 ARG A O 1
ATOM 740 N N . SER A 1 99 ? -17.411 24.906 -42.147 1.00 24.05 99 SER A N 1
ATOM 741 C CA . SER A 1 99 ? -18.818 24.514 -42.507 1.00 24.05 99 SER A CA 1
ATOM 742 C C . SER A 1 99 ? -19.119 23.648 -43.761 1.00 24.05 99 SER A C 1
ATOM 744 O O . SER A 1 99 ? -18.344 23.733 -44.705 1.00 24.05 99 SER A O 1
ATOM 746 N N . PRO A 1 100 ? -20.298 22.951 -43.875 1.00 41.56 100 PRO A N 1
ATOM 747 C CA . PRO A 1 100 ? -21.280 22.484 -42.854 1.00 41.56 100 PRO A CA 1
ATOM 748 C C . PRO A 1 100 ? -22.007 21.101 -43.098 1.00 41.56 100 PRO A C 1
ATOM 750 O O . PRO A 1 100 ? -22.066 20.602 -44.211 1.00 41.56 100 PRO A O 1
ATOM 753 N N . ARG A 1 101 ? -22.685 20.600 -42.034 1.00 24.81 101 ARG A N 1
ATOM 754 C CA . ARG A 1 101 ? -24.010 19.891 -41.915 1.00 24.81 101 ARG A CA 1
ATOM 755 C C . ARG A 1 101 ? -24.295 18.465 -42.468 1.00 24.81 101 ARG A C 1
ATOM 757 O O . ARG A 1 101 ? -24.272 18.260 -43.672 1.00 24.81 101 ARG A O 1
ATOM 764 N N . ALA A 1 102 ? -24.790 17.593 -41.561 1.00 24.89 102 ALA A N 1
ATOM 765 C CA . ALA A 1 102 ? -25.863 16.552 -41.647 1.00 24.89 102 ALA A CA 1
ATOM 766 C C . ALA A 1 102 ? -25.502 15.369 -40.708 1.00 24.89 102 ALA A C 1
ATOM 768 O O . ALA A 1 102 ? -24.323 15.074 -40.586 1.00 24.89 102 ALA A O 1
ATOM 769 N N . SER A 1 103 ? -26.348 14.611 -40.004 1.00 25.69 103 SER A N 1
ATOM 770 C CA . SER A 1 103 ? -27.762 14.612 -39.597 1.00 25.69 103 SER A CA 1
ATOM 771 C C . SER A 1 103 ? -27.852 13.665 -38.380 1.00 25.69 103 SER A C 1
ATOM 773 O O . SER A 1 103 ? -27.003 12.794 -38.210 1.00 25.69 103 SER A O 1
ATOM 775 N N . ALA A 1 104 ? -28.843 13.872 -37.514 1.00 24.94 104 ALA A N 1
ATOM 776 C CA . ALA A 1 104 ? -28.952 13.285 -36.179 1.00 24.94 104 ALA A CA 1
ATOM 777 C C . ALA A 1 104 ? -29.382 11.804 -36.142 1.00 24.94 104 ALA A C 1
ATOM 779 O O . ALA A 1 104 ? -30.318 11.423 -36.841 1.00 24.94 104 ALA A O 1
ATOM 780 N N . LEU A 1 105 ? -28.775 11.033 -35.231 1.00 28.52 105 LEU A N 1
ATOM 781 C CA . LEU A 1 105 ? -29.332 9.835 -34.590 1.00 28.52 105 LEU A CA 1
ATOM 782 C C . LEU A 1 105 ? -28.928 9.863 -33.101 1.00 28.52 105 LEU A C 1
ATOM 784 O O . LEU A 1 105 ? -27.785 10.168 -32.768 1.00 28.52 105 LEU A O 1
ATOM 788 N N . ASP A 1 106 ? -29.905 9.625 -32.232 1.00 36.66 106 ASP A N 1
ATOM 789 C CA . ASP A 1 106 ? -29.906 9.826 -30.773 1.00 36.66 106 ASP A CA 1
ATOM 790 C C . ASP A 1 106 ? -29.402 8.578 -30.010 1.00 36.66 106 ASP A C 1
ATOM 792 O O . ASP A 1 106 ? -29.850 7.477 -30.346 1.00 36.66 106 ASP A O 1
ATOM 796 N N . PRO A 1 107 ? -28.522 8.697 -28.986 1.00 36.66 107 PRO A N 1
ATOM 797 C CA . PRO A 1 107 ? -28.325 7.600 -28.040 1.00 36.66 107 PRO A CA 1
ATOM 798 C C . PRO A 1 107 ? -28.385 7.993 -26.547 1.00 36.66 107 PRO A C 1
ATOM 800 O O . PRO A 1 107 ? -27.649 8.844 -26.051 1.00 36.66 107 PRO A O 1
ATOM 803 N N . GLY A 1 108 ? -29.195 7.224 -25.807 1.00 32.06 108 GLY A N 1
ATOM 804 C CA . GLY A 1 108 ? -28.788 6.583 -24.549 1.00 32.06 108 GLY A CA 1
ATOM 805 C C . GLY A 1 108 ? -28.548 7.475 -23.332 1.00 32.06 108 GLY A C 1
ATOM 806 O O . GLY A 1 108 ? -27.446 7.513 -22.792 1.00 32.06 108 GLY A O 1
ATOM 807 N N . ARG A 1 109 ? -29.593 8.133 -22.827 1.00 32.72 109 ARG A N 1
ATOM 808 C CA . ARG A 1 109 ? -29.563 8.801 -21.519 1.00 32.72 109 ARG A CA 1
ATOM 809 C C . ARG A 1 109 ? -29.798 7.780 -20.401 1.00 32.72 109 ARG A C 1
ATOM 811 O O . ARG A 1 109 ? -30.797 7.062 -20.439 1.00 32.72 109 ARG A O 1
ATOM 818 N N . CYS A 1 110 ? -28.936 7.765 -19.381 1.00 33.62 110 CYS A N 1
ATOM 819 C CA . CYS A 1 110 ? -29.165 7.041 -18.127 1.00 33.62 110 CYS A CA 1
ATOM 820 C C . CYS A 1 110 ? -30.489 7.513 -17.508 1.00 33.62 110 CYS A C 1
ATOM 822 O O . CYS A 1 110 ? -30.544 8.565 -16.869 1.00 33.62 110 CYS A O 1
ATOM 824 N N . THR A 1 111 ? -31.573 6.776 -17.737 1.00 37.88 111 THR A N 1
ATOM 825 C CA . THR A 1 111 ? -32.869 7.040 -17.115 1.00 37.88 111 THR A CA 1
ATOM 826 C C . THR A 1 111 ? -33.154 5.944 -16.107 1.00 37.88 111 THR A C 1
ATOM 828 O O . THR A 1 111 ? -33.092 4.755 -16.403 1.00 37.88 111 THR A O 1
ATOM 831 N N . ALA A 1 112 ? -33.419 6.372 -14.877 1.00 30.61 112 ALA A N 1
ATOM 832 C CA . ALA A 1 112 ? -33.904 5.507 -13.821 1.00 30.61 112 ALA A CA 1
ATOM 833 C C . ALA A 1 112 ? -35.290 4.977 -14.214 1.00 30.61 112 ALA A C 1
ATOM 835 O O . ALA A 1 112 ? -36.209 5.758 -14.468 1.00 30.61 112 ALA A O 1
ATOM 836 N N . HIS A 1 113 ? -35.451 3.657 -14.261 1.00 25.78 113 HIS A N 1
ATOM 837 C CA . HIS A 1 113 ? -36.766 3.040 -14.367 1.00 25.78 113 HIS A CA 1
ATOM 838 C C . HIS A 1 113 ? -37.530 3.176 -13.044 1.00 25.78 113 HIS A C 1
ATOM 840 O O . HIS A 1 113 ? -37.021 2.850 -11.973 1.00 25.78 113 HIS A O 1
ATOM 846 N N . SER A 1 114 ? -38.794 3.592 -13.125 1.00 28.53 114 SER A N 1
ATOM 847 C CA . SER A 1 114 ? -39.838 3.206 -12.169 1.00 28.53 114 SER A CA 1
ATOM 848 C C . SER A 1 114 ? -41.207 3.169 -12.873 1.00 28.53 114 SER A C 1
ATOM 850 O O . SER A 1 114 ? -41.400 3.918 -13.834 1.00 28.53 114 SER A O 1
ATOM 852 N N . PRO A 1 115 ? -42.136 2.277 -12.472 1.00 36.28 115 PRO A N 1
ATOM 853 C CA . PRO A 1 115 ? -43.244 1.849 -13.327 1.00 36.28 115 PRO A CA 1
ATOM 854 C C . PRO A 1 115 ? -44.588 2.569 -13.066 1.00 36.28 115 PRO A C 1
ATOM 856 O O . PRO A 1 115 ? -44.896 2.956 -11.946 1.00 36.28 115 PRO A O 1
ATOM 859 N N . THR A 1 116 ? -45.383 2.681 -14.143 1.00 29.92 116 THR A N 1
ATOM 860 C CA . THR A 1 116 ? -46.868 2.740 -14.283 1.00 29.92 116 THR A CA 1
ATOM 861 C C . THR A 1 116 ? -47.757 3.422 -13.224 1.00 29.92 116 THR A C 1
ATOM 863 O O . THR A 1 116 ? -47.847 2.926 -12.108 1.00 29.92 116 THR A O 1
ATOM 866 N N . ARG A 1 117 ? -48.653 4.342 -13.655 1.00 27.12 117 ARG A N 1
ATOM 867 C CA . ARG A 1 117 ? -50.106 4.065 -13.863 1.00 27.12 117 ARG A CA 1
ATOM 868 C C . ARG A 1 117 ? -50.871 5.236 -14.516 1.00 27.12 117 ARG A C 1
ATOM 870 O O . ARG A 1 117 ? -50.612 6.400 -14.247 1.00 27.12 117 ARG A O 1
ATOM 877 N N . ILE A 1 118 ? -51.845 4.866 -15.346 1.00 33.81 118 ILE A N 1
ATOM 878 C CA . ILE A 1 118 ? -52.835 5.683 -16.068 1.00 33.81 118 ILE A CA 1
ATOM 879 C C . ILE A 1 118 ? -53.979 6.107 -15.128 1.00 33.81 118 ILE A C 1
ATOM 881 O O . ILE A 1 118 ? -54.468 5.255 -14.393 1.00 33.81 118 ILE A O 1
ATOM 885 N N . HIS A 1 119 ? -54.448 7.363 -15.212 1.00 30.25 119 HIS A N 1
ATOM 886 C CA . HIS A 1 119 ? -55.873 7.744 -15.160 1.00 30.25 119 HIS A CA 1
ATOM 887 C C . HIS A 1 119 ? -56.107 9.192 -15.641 1.00 30.25 119 HIS A C 1
ATOM 889 O O . HIS A 1 119 ? -55.199 10.006 -15.756 1.00 30.25 119 HIS A O 1
ATOM 895 N N . THR A 1 120 ? -57.360 9.438 -16.003 1.00 29.47 120 THR A N 1
ATOM 896 C CA . THR A 1 120 ? -57.922 10.373 -16.985 1.00 29.47 120 THR A CA 1
ATOM 897 C C . THR A 1 120 ? -58.439 11.718 -16.444 1.00 29.47 120 THR A C 1
ATOM 899 O O . THR A 1 120 ? -59.005 11.760 -15.358 1.00 29.47 120 THR A O 1
ATOM 902 N N . ARG A 1 121 ? -58.500 12.694 -17.371 1.00 30.20 121 ARG A N 1
ATOM 903 C CA . ARG A 1 121 ? -59.562 13.708 -17.621 1.00 30.20 121 ARG A CA 1
ATOM 904 C C . ARG A 1 121 ? -59.359 15.165 -17.150 1.00 30.20 121 ARG A C 1
ATOM 906 O O . ARG A 1 121 ? -58.733 15.463 -16.147 1.00 30.20 121 ARG A O 1
ATOM 913 N N . ALA A 1 122 ? -59.905 16.033 -18.006 1.00 28.95 122 ALA A N 1
ATOM 914 C CA . ALA A 1 122 ? -59.695 17.458 -18.247 1.00 28.95 122 ALA A CA 1
ATOM 915 C C . ALA A 1 122 ? -60.323 18.447 -17.245 1.00 28.95 122 ALA A C 1
ATOM 917 O O . ALA A 1 122 ? -61.318 18.127 -16.602 1.00 28.95 122 ALA A O 1
ATOM 918 N N . GLY A 1 123 ? -59.817 19.691 -17.250 1.00 27.70 123 GLY A N 1
ATOM 919 C CA . GLY A 1 123 ? -60.477 20.857 -16.648 1.00 27.70 123 GLY A CA 1
ATOM 920 C C . GLY A 1 123 ? -59.622 22.136 -16.616 1.00 27.70 123 GLY A C 1
ATOM 921 O O . GLY A 1 123 ? -58.763 22.272 -15.762 1.00 27.70 123 GLY A O 1
ATOM 922 N N . MET A 1 124 ? -59.875 23.029 -17.579 1.00 29.08 124 MET A N 1
ATOM 923 C CA . MET A 1 124 ? -59.755 24.504 -17.595 1.00 29.08 124 MET A CA 1
ATOM 924 C C . MET A 1 124 ? -58.776 25.275 -16.668 1.00 29.08 124 MET A C 1
ATOM 926 O O . MET A 1 124 ? -58.931 25.340 -15.458 1.00 29.08 124 MET A O 1
ATOM 930 N N . ALA A 1 125 ? -57.861 25.982 -17.345 1.00 29.36 125 ALA A N 1
ATOM 931 C CA . ALA A 1 125 ? -57.398 27.370 -17.175 1.00 29.36 125 ALA A CA 1
ATOM 932 C C . ALA A 1 125 ? -57.549 28.107 -15.823 1.00 29.36 125 ALA A C 1
ATOM 934 O O . ALA A 1 125 ? -58.649 28.482 -15.440 1.00 29.36 125 ALA A O 1
ATOM 935 N N . SER A 1 126 ? -56.412 28.561 -15.277 1.00 29.19 126 SER A N 1
ATOM 936 C CA . SER A 1 126 ? -56.127 29.998 -15.084 1.00 29.19 126 SER A CA 1
ATOM 937 C C . SER A 1 126 ? -54.671 30.220 -14.660 1.00 29.19 126 SER A C 1
ATOM 939 O O . SER A 1 126 ? -54.125 29.509 -13.822 1.00 29.19 126 SER A O 1
ATOM 941 N N . SER A 1 127 ? -54.055 31.215 -15.284 1.00 29.75 127 SER A N 1
ATOM 942 C CA . SER A 1 127 ? -52.672 31.665 -15.165 1.00 29.75 127 SER A CA 1
ATOM 943 C C . SER A 1 127 ? -52.355 32.385 -13.851 1.00 29.75 127 SER A C 1
ATOM 945 O O . SER A 1 127 ? -53.033 33.353 -13.515 1.00 29.75 127 SER A O 1
ATOM 947 N N . SER A 1 128 ? -51.224 32.053 -13.228 1.00 28.52 128 SER A N 1
ATOM 948 C CA . SER A 1 128 ? -50.390 33.043 -12.534 1.00 28.52 128 SER A CA 1
ATOM 949 C C . SER A 1 128 ? -48.943 32.561 -12.449 1.00 28.52 128 SER A C 1
ATOM 951 O O . SER A 1 128 ? -48.647 31.455 -12.008 1.00 28.52 128 SER A O 1
ATOM 953 N N . SER A 1 129 ? -48.065 33.429 -12.926 1.00 33.03 129 SER A N 1
ATOM 954 C CA . SER A 1 129 ? -46.613 33.357 -13.010 1.00 33.03 129 SER A CA 1
ATOM 955 C C . SER A 1 129 ? -45.901 32.956 -11.714 1.00 33.03 129 SER A C 1
ATOM 957 O O . SER A 1 129 ? -46.005 33.652 -10.707 1.00 33.03 129 SER A O 1
ATOM 959 N N . SER A 1 130 ? -45.036 31.946 -11.800 1.00 28.38 130 SER A N 1
ATOM 960 C CA . SER A 1 130 ? -43.846 31.843 -10.952 1.00 28.38 130 SER A CA 1
ATOM 961 C C . SER A 1 130 ? -42.718 31.190 -11.747 1.00 28.38 130 SER A C 1
ATOM 963 O O . SER A 1 130 ? -42.743 29.996 -12.048 1.00 28.38 130 SER A O 1
ATOM 965 N N . SER A 1 131 ? -41.742 32.012 -12.115 1.00 30.55 131 SER A N 1
ATOM 966 C CA . SER A 1 131 ? -40.456 31.625 -12.681 1.00 30.55 131 SER A CA 1
ATOM 967 C C . SER A 1 131 ? -39.739 30.640 -11.756 1.00 30.55 131 SER A C 1
ATOM 969 O O . SER A 1 131 ? -39.215 31.030 -10.715 1.00 30.55 131 SER A O 1
ATOM 971 N N . SER A 1 132 ? -39.695 29.369 -12.147 1.00 28.42 132 SER A N 1
ATOM 972 C CA . SER A 1 132 ? -38.762 28.387 -11.601 1.00 28.42 132 SER A CA 1
ATOM 973 C C . SER A 1 132 ? -37.710 28.106 -12.669 1.00 28.42 132 SER A C 1
ATOM 975 O O . SER A 1 132 ? -37.882 27.283 -13.563 1.00 28.42 132 SER A O 1
ATOM 977 N N . SER A 1 133 ? -36.608 28.850 -12.604 1.00 28.05 133 SER A N 1
ATOM 978 C CA . SER A 1 133 ? -35.387 28.508 -13.321 1.00 28.05 133 SER A CA 1
ATOM 979 C C . SER A 1 133 ? -34.813 27.243 -12.688 1.00 28.05 133 SER A C 1
ATOM 981 O O . SER A 1 133 ? -34.069 27.299 -11.710 1.00 28.05 133 SER A O 1
ATOM 983 N N . SER A 1 134 ? -35.184 26.087 -13.231 1.00 29.41 134 SER A N 1
ATOM 984 C CA . SER A 1 134 ? -34.455 24.845 -13.021 1.00 29.41 134 SER A CA 1
ATOM 985 C C . SER A 1 134 ? -33.064 25.007 -13.638 1.00 29.41 134 SER A C 1
ATOM 987 O O . SER A 1 134 ? -32.876 24.793 -14.836 1.00 29.41 134 SER A O 1
ATOM 989 N N . SER A 1 135 ? -32.088 25.423 -12.834 1.00 28.92 135 SER A N 1
ATOM 990 C CA . SER A 1 135 ? -30.676 25.370 -13.194 1.00 28.92 135 SER A CA 1
ATOM 991 C C . SER A 1 135 ? -30.241 23.905 -13.206 1.00 28.92 135 SER A C 1
ATOM 993 O O . SER A 1 135 ? -29.721 23.371 -12.227 1.00 28.92 135 SER A O 1
ATOM 995 N N . SER A 1 136 ? -30.502 23.225 -14.319 1.00 32.47 136 SER A N 1
ATOM 996 C CA . SER A 1 136 ? -29.781 22.016 -14.683 1.00 32.47 136 SER A CA 1
ATOM 997 C C . SER A 1 136 ? -28.333 22.416 -14.952 1.00 32.47 136 SER A C 1
ATOM 999 O O . SER A 1 136 ? -28.010 22.899 -16.037 1.00 32.47 136 SER A O 1
ATOM 1001 N N . SER A 1 137 ? -27.474 22.254 -13.951 1.00 34.03 137 SER A N 1
ATOM 1002 C CA . SER A 1 137 ? -26.025 22.398 -14.073 1.00 34.03 137 SER A CA 1
ATOM 1003 C C . SER A 1 137 ? -25.483 21.248 -14.924 1.00 34.03 137 SER A C 1
ATOM 1005 O O . SER A 1 137 ? -24.963 20.260 -14.415 1.00 34.03 137 SER A O 1
ATOM 1007 N N . SER A 1 138 ? -25.674 21.326 -16.238 1.00 38.53 138 SER A N 1
ATOM 1008 C CA . SER A 1 138 ? -24.988 20.466 -17.194 1.00 38.53 138 SER A CA 1
ATOM 1009 C C . SER A 1 138 ? -23.536 20.928 -17.283 1.00 38.53 138 SER A C 1
ATOM 1011 O O . SER A 1 138 ? -23.249 21.967 -17.876 1.00 38.53 138 SER A O 1
ATOM 1013 N N . SER A 1 139 ? -22.632 20.171 -16.668 1.00 38.22 139 SER A N 1
ATOM 1014 C CA . SER A 1 139 ? -21.182 20.333 -16.764 1.00 38.22 139 SER A CA 1
ATOM 1015 C C . SER A 1 139 ? -20.745 20.111 -18.214 1.00 38.22 139 SER A C 1
ATOM 1017 O O . SER A 1 139 ? -20.621 18.982 -18.684 1.00 38.22 139 SER A O 1
ATOM 1019 N N . SER A 1 140 ? -20.545 21.195 -18.958 1.00 46.09 140 SER A N 1
ATOM 1020 C CA . SER A 1 140 ? -20.072 21.155 -20.340 1.00 46.09 140 SER A CA 1
ATOM 1021 C C . SER A 1 140 ? -18.543 21.178 -20.393 1.00 46.09 140 SER A C 1
ATOM 1023 O O . SER A 1 140 ? -17.950 22.179 -20.787 1.00 46.09 140 SER A O 1
ATOM 1025 N N . CYS A 1 141 ? -17.898 20.067 -20.034 1.00 43.50 141 CYS A N 1
ATOM 1026 C CA . CYS A 1 141 ? -16.577 19.751 -20.578 1.00 43.50 141 CYS A CA 1
ATOM 1027 C C . CYS A 1 141 ? -16.822 18.940 -21.855 1.00 43.50 141 CYS A C 1
ATOM 1029 O O . CYS A 1 141 ? -17.000 17.726 -21.827 1.00 43.50 141 CYS A O 1
ATOM 1031 N N . LEU A 1 142 ? -16.975 19.653 -22.978 1.00 38.75 142 LEU A N 1
ATOM 1032 C CA . LEU A 1 142 ? -17.242 19.056 -24.287 1.00 38.75 142 LEU A CA 1
ATOM 1033 C C . LEU A 1 142 ? -16.115 18.090 -24.659 1.00 38.75 142 LEU A C 1
ATOM 1035 O O . LEU A 1 142 ? -15.015 18.510 -25.001 1.00 38.75 142 LEU A O 1
ATOM 1039 N N . SER A 1 143 ? -16.424 16.798 -24.655 1.00 41.12 143 SER A N 1
ATOM 1040 C CA . SER A 1 143 ? -15.728 15.815 -25.478 1.00 41.12 143 SER A CA 1
ATOM 1041 C C . SER A 1 143 ? -16.728 15.296 -26.502 1.00 41.12 143 SER A C 1
ATOM 1043 O O . SER A 1 143 ? -17.646 14.553 -26.165 1.00 41.12 143 SER A O 1
ATOM 1045 N N . THR A 1 144 ? -16.579 15.708 -27.761 1.00 40.38 144 THR A N 1
ATOM 1046 C CA . THR A 1 144 ? -17.167 15.003 -28.906 1.00 40.38 144 THR A CA 1
ATOM 1047 C C . THR A 1 144 ? -16.416 13.685 -29.082 1.00 40.38 144 THR A C 1
ATOM 1049 O O . THR A 1 144 ? -15.554 13.569 -29.948 1.00 40.38 144 THR A O 1
ATOM 1052 N N . ALA A 1 145 ? -16.680 12.718 -28.207 1.00 46.56 145 ALA A N 1
ATOM 1053 C CA . ALA A 1 145 ? -16.211 11.350 -28.362 1.00 46.56 145 ALA A CA 1
ATOM 1054 C C . ALA A 1 145 ? -17.393 10.486 -28.804 1.00 46.56 145 ALA A C 1
ATOM 1056 O O . ALA A 1 145 ? -18.505 10.635 -28.294 1.00 46.56 145 ALA A O 1
ATOM 1057 N N . SER A 1 146 ? -17.148 9.597 -29.767 1.00 52.09 146 SER A N 1
ATOM 1058 C CA . SER A 1 146 ? -18.027 8.465 -30.058 1.00 52.09 146 SER A CA 1
ATOM 1059 C C . SER A 1 146 ? -18.440 7.798 -28.747 1.00 52.09 146 SER A C 1
ATOM 1061 O O . SER A 1 146 ? -17.577 7.568 -27.897 1.00 52.09 146 SER A O 1
ATOM 1063 N N . SER A 1 147 ? -19.731 7.506 -28.575 1.00 53.78 147 SER A N 1
ATOM 1064 C CA . SER A 1 147 ? -20.227 6.829 -27.376 1.00 53.78 147 SER A CA 1
ATOM 1065 C C . SER A 1 147 ? -19.382 5.579 -27.106 1.00 53.78 147 SER A C 1
ATOM 1067 O O . SER A 1 147 ? -19.250 4.746 -28.006 1.00 53.78 147 SER A O 1
ATOM 1069 N N . PRO A 1 148 ? -18.764 5.455 -25.919 1.00 60.81 148 PRO A N 1
ATOM 1070 C CA . PRO A 1 148 ? -17.945 4.294 -25.611 1.00 60.81 148 PRO A CA 1
ATOM 1071 C C . PRO A 1 148 ? -18.817 3.036 -25.615 1.00 60.81 148 PRO A C 1
ATOM 1073 O O . PRO A 1 148 ? -19.977 3.089 -25.204 1.00 60.81 148 PRO A O 1
ATOM 1076 N N . ALA A 1 149 ? -18.258 1.907 -26.061 1.00 69.31 149 ALA A N 1
ATOM 1077 C CA . ALA A 1 149 ? -18.979 0.632 -26.112 1.00 69.31 149 ALA A CA 1
ATOM 1078 C C . ALA A 1 149 ? -19.497 0.203 -24.725 1.00 69.31 149 ALA A C 1
ATOM 1080 O O . ALA A 1 149 ? -20.569 -0.388 -24.615 1.00 69.31 149 ALA A O 1
ATOM 1081 N N . HIS A 1 150 ? -18.766 0.567 -23.664 1.00 85.38 150 HIS A N 1
ATOM 1082 C CA . HIS A 1 150 ? -19.120 0.302 -22.273 1.00 85.38 150 HIS A CA 1
ATOM 1083 C C . HIS A 1 150 ? -18.790 1.511 -21.386 1.00 85.38 150 HIS A C 1
ATOM 1085 O O . HIS A 1 150 ? -17.718 2.110 -21.508 1.00 85.38 150 HIS A O 1
ATOM 1091 N N . LEU A 1 151 ? -19.710 1.861 -20.481 1.00 89.38 151 LEU A N 1
ATOM 1092 C CA . LEU A 1 151 ? -19.589 2.986 -19.550 1.00 89.38 151 LEU A CA 1
ATOM 1093 C C . LEU A 1 151 ? -19.895 2.525 -18.119 1.00 89.38 151 LEU A C 1
ATOM 1095 O O . LEU A 1 151 ? -20.978 1.996 -17.858 1.00 89.38 151 LEU A O 1
ATOM 1099 N N . LEU A 1 152 ? -18.965 2.766 -17.195 1.00 89.00 152 LEU A N 1
ATOM 1100 C CA . LEU A 1 152 ? -19.175 2.578 -15.761 1.00 89.00 152 LEU A CA 1
ATOM 1101 C C . LEU A 1 152 ? -19.660 3.885 -15.126 1.00 89.00 152 LEU A C 1
ATOM 1103 O O . LEU A 1 152 ? -18.922 4.872 -15.072 1.00 89.00 152 LEU A O 1
ATOM 1107 N N . CYS A 1 153 ? -20.895 3.882 -14.630 1.00 85.69 153 CYS A N 1
ATOM 1108 C CA . CYS A 1 153 ? -21.557 5.023 -13.995 1.00 85.69 153 CYS A CA 1
ATOM 1109 C C . CYS A 1 153 ? -21.721 4.859 -12.479 1.00 85.69 153 CYS A C 1
ATOM 1111 O O . CYS A 1 153 ? -21.989 5.849 -11.788 1.00 85.69 153 CYS A O 1
ATOM 1113 N N . SER A 1 154 ? -21.677 3.615 -11.985 1.00 83.44 154 SER A N 1
ATOM 1114 C CA . SER A 1 154 ? -21.882 3.299 -10.572 1.00 83.44 154 SER A CA 1
ATOM 1115 C C . SER A 1 154 ? -21.416 1.882 -10.195 1.00 83.44 154 SER A C 1
ATOM 1117 O O . SER A 1 154 ? -21.337 1.023 -11.078 1.00 83.44 154 SER A O 1
ATOM 1119 N N . PRO A 1 155 ? -21.200 1.593 -8.894 1.00 82.31 155 PRO A N 1
ATOM 1120 C CA . PRO A 1 155 ? -20.707 0.290 -8.439 1.00 82.31 155 PRO A CA 1
ATOM 1121 C C . PRO A 1 155 ? -21.606 -0.901 -8.787 1.00 82.31 155 PRO A C 1
ATOM 1123 O O . PRO A 1 155 ? -21.111 -2.002 -9.004 1.00 82.31 155 PRO A O 1
ATOM 1126 N N . SER A 1 156 ? -22.926 -0.703 -8.873 1.00 80.06 156 SER A N 1
ATOM 1127 C CA . SER A 1 156 ? -23.886 -1.793 -9.106 1.00 80.06 156 SER A CA 1
ATOM 1128 C C . SER A 1 156 ? -23.666 -2.529 -10.433 1.00 80.06 156 SER A C 1
ATOM 1130 O O . SER A 1 156 ? -24.036 -3.694 -10.553 1.00 80.06 156 SER A O 1
ATOM 1132 N N . GLN A 1 157 ? -23.031 -1.880 -11.414 1.00 83.19 157 GLN A N 1
ATOM 1133 C CA . GLN A 1 157 ? -22.699 -2.478 -12.711 1.00 83.19 157 GLN A CA 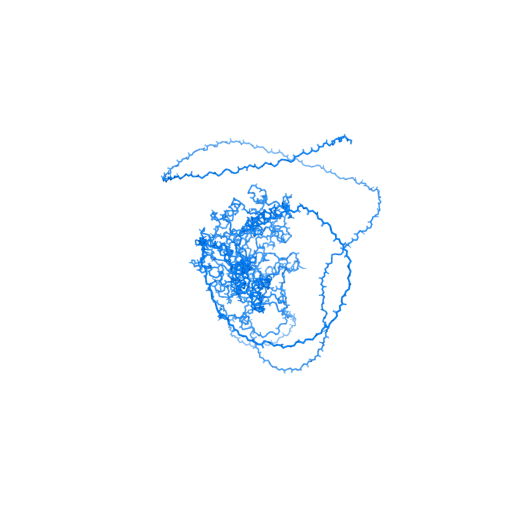1
ATOM 1134 C C . GLN A 1 157 ? -21.549 -3.489 -12.638 1.00 83.19 157 GLN A C 1
ATOM 1136 O O . GLN A 1 157 ? -21.406 -4.296 -13.550 1.00 83.19 157 GLN A O 1
ATOM 1141 N N . LEU A 1 158 ? -20.738 -3.462 -11.577 1.00 83.81 158 LEU A N 1
ATOM 1142 C CA . LEU A 1 158 ? -19.606 -4.377 -11.415 1.00 83.81 158 LEU A CA 1
ATOM 1143 C C . LEU A 1 158 ? -20.050 -5.789 -11.014 1.00 83.81 158 LEU A C 1
ATOM 1145 O O . LEU A 1 158 ? -19.256 -6.719 -11.088 1.00 83.81 158 LEU A O 1
ATOM 1149 N N . GLY A 1 159 ? -21.297 -5.957 -10.555 1.00 76.62 159 GLY A N 1
ATOM 1150 C CA . GLY A 1 159 ? -21.787 -7.235 -10.030 1.00 76.62 159 GLY A CA 1
ATOM 1151 C C . GLY A 1 159 ? -21.111 -7.671 -8.723 1.00 76.62 159 GLY A C 1
ATOM 1152 O O . GLY A 1 159 ? -21.321 -8.796 -8.278 1.00 76.62 159 GLY A O 1
ATOM 1153 N N . VAL A 1 160 ? -20.317 -6.792 -8.102 1.00 77.56 160 VAL A N 1
ATOM 1154 C CA . VAL A 1 160 ? -19.634 -7.036 -6.827 1.00 77.56 160 VAL A CA 1
ATOM 1155 C C . VAL A 1 160 ? -20.477 -6.449 -5.695 1.00 77.56 160 VAL A C 1
ATOM 1157 O O . VAL A 1 160 ? -20.898 -5.293 -5.750 1.00 77.56 160 VAL A O 1
ATOM 1160 N N . GLY A 1 161 ? -20.767 -7.267 -4.682 1.00 73.56 161 GLY A N 1
ATOM 1161 C CA . GLY A 1 161 ? -21.465 -6.827 -3.475 1.00 73.56 161 GLY A CA 1
ATOM 1162 C C . GLY A 1 161 ? -20.539 -6.094 -2.495 1.00 73.56 161 GLY A C 1
ATOM 1163 O O . GLY A 1 161 ? -19.318 -6.135 -2.648 1.00 73.56 161 GLY A O 1
ATOM 1164 N N . PRO A 1 162 ? -21.094 -5.445 -1.456 1.00 79.31 162 PRO A N 1
ATOM 1165 C CA . PRO A 1 162 ? -20.284 -4.809 -0.428 1.00 79.31 162 PRO A CA 1
ATOM 1166 C C . PRO A 1 162 ? -19.330 -5.790 0.266 1.00 79.31 162 PRO A C 1
ATOM 1168 O O . PRO A 1 162 ? -19.704 -6.921 0.589 1.00 79.31 162 PRO A O 1
ATOM 1171 N N . ALA A 1 163 ? -18.125 -5.312 0.565 1.00 79.56 163 ALA A N 1
ATOM 1172 C CA . ALA A 1 163 ? -17.142 -5.992 1.403 1.00 79.56 163 ALA A CA 1
ATOM 1173 C C . ALA A 1 163 ? -17.727 -6.272 2.807 1.00 79.56 163 ALA A C 1
ATOM 1175 O O . ALA A 1 163 ? -17.887 -5.356 3.613 1.00 79.56 163 ALA A O 1
ATOM 1176 N N . THR A 1 164 ? -18.114 -7.522 3.087 1.00 85.12 164 THR A N 1
ATOM 1177 C CA . THR A 1 164 ? -18.869 -7.892 4.307 1.00 85.12 164 THR A CA 1
ATOM 1178 C C . THR A 1 164 ? -18.188 -8.941 5.184 1.00 85.12 164 THR A C 1
ATOM 1180 O O . THR A 1 164 ? -18.400 -8.923 6.392 1.00 85.12 164 THR A O 1
ATOM 1183 N N . SER A 1 165 ? -17.343 -9.801 4.620 1.00 93.50 165 SER A N 1
ATOM 1184 C CA . SER A 1 165 ? -16.513 -10.772 5.348 1.00 93.50 165 SER A CA 1
ATOM 1185 C C . SER A 1 165 ? -15.059 -10.314 5.442 1.00 93.50 165 SER A C 1
ATOM 1187 O O . SER A 1 165 ? -14.590 -9.588 4.565 1.00 93.50 165 SER A O 1
ATOM 1189 N N . PHE A 1 166 ? -14.336 -10.715 6.488 1.00 97.69 166 PHE A N 1
ATOM 1190 C CA . PHE A 1 166 ? -12.900 -10.444 6.609 1.00 97.69 166 PHE A CA 1
ATOM 1191 C C . PHE A 1 166 ? -12.090 -11.353 5.679 1.00 97.69 166 PHE A C 1
ATOM 1193 O O . PHE A 1 166 ? -12.411 -12.530 5.511 1.00 97.69 166 PHE A O 1
ATOM 1200 N N . VAL A 1 167 ? -11.016 -10.807 5.105 1.00 98.12 167 VAL A N 1
ATOM 1201 C CA . VAL A 1 167 ? -9.962 -11.628 4.499 1.00 98.12 167 VAL A CA 1
ATOM 1202 C C . VAL A 1 167 ? -9.159 -12.245 5.639 1.00 98.12 167 VAL A C 1
ATOM 1204 O O . VAL A 1 167 ? -8.746 -11.545 6.559 1.00 98.12 167 VAL A O 1
ATOM 1207 N N . THR A 1 168 ? -8.941 -13.550 5.580 1.00 97.81 168 THR A N 1
ATOM 1208 C CA . THR A 1 168 ? -8.172 -14.300 6.578 1.00 97.81 168 THR A CA 1
ATOM 1209 C C . THR A 1 168 ? -6.930 -14.906 5.934 1.00 97.81 168 THR A C 1
ATOM 1211 O O . THR A 1 168 ? -6.715 -14.769 4.726 1.00 97.81 168 THR A O 1
ATOM 1214 N 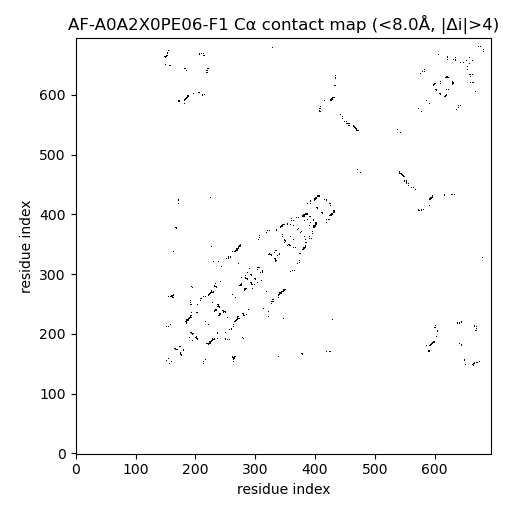N . ARG A 1 169 ? -6.084 -15.565 6.731 1.00 96.00 169 ARG A N 1
ATOM 1215 C CA . ARG A 1 169 ? -4.961 -16.346 6.210 1.00 96.00 169 ARG A CA 1
ATOM 1216 C C . ARG A 1 169 ? -5.073 -17.814 6.590 1.00 96.00 169 ARG A C 1
ATOM 1218 O O . ARG A 1 169 ? -5.469 -18.137 7.706 1.00 96.00 169 ARG A O 1
ATOM 1225 N N . ASP A 1 170 ? -4.638 -18.669 5.675 1.00 96.25 170 ASP A N 1
ATOM 1226 C CA . ASP A 1 170 ? -4.376 -20.086 5.913 1.00 96.25 170 ASP A CA 1
ATOM 1227 C C . ASP A 1 170 ? -2.959 -20.407 5.419 1.00 96.25 170 ASP A C 1
ATOM 1229 O O . ASP A 1 170 ? -2.657 -20.358 4.220 1.00 96.25 170 ASP A O 1
ATOM 1233 N N . GLY A 1 171 ? -2.046 -20.633 6.367 1.00 95.06 171 GLY A N 1
ATOM 1234 C CA . GLY A 1 171 ? -0.616 -20.754 6.099 1.00 95.06 171 GLY A CA 1
ATOM 1235 C C . GLY A 1 171 ? -0.065 -19.544 5.334 1.00 95.06 171 GLY A C 1
ATOM 1236 O O . GLY A 1 171 ? -0.007 -18.432 5.860 1.00 95.06 171 GLY A O 1
ATOM 1237 N N . THR A 1 172 ? 0.353 -19.774 4.086 1.00 96.56 172 THR A N 1
ATOM 1238 C CA . THR A 1 172 ? 0.956 -18.763 3.197 1.00 96.56 172 THR A CA 1
ATOM 1239 C C . THR A 1 172 ? -0.039 -18.128 2.222 1.00 96.56 172 THR A C 1
ATOM 1241 O O . THR A 1 172 ? 0.381 -17.386 1.330 1.00 96.56 172 THR A O 1
ATOM 1244 N N . ARG A 1 173 ? -1.336 -18.436 2.340 1.00 97.06 173 ARG A N 1
ATOM 1245 C CA . ARG A 1 173 ? -2.387 -17.975 1.423 1.00 97.06 173 ARG A CA 1
ATOM 1246 C C . ARG A 1 173 ? -3.367 -17.050 2.127 1.00 97.06 173 ARG A C 1
ATOM 1248 O O . ARG A 1 173 ? -3.679 -17.250 3.300 1.00 97.06 173 ARG A O 1
ATOM 1255 N N . LEU A 1 174 ? -3.880 -16.070 1.389 1.00 98.25 174 LEU A N 1
ATOM 1256 C CA . LEU A 1 174 ? -5.060 -15.318 1.805 1.00 98.25 174 LEU A CA 1
ATOM 1257 C C . LEU A 1 174 ? -6.330 -16.058 1.390 1.00 98.25 174 LEU A C 1
ATOM 1259 O O . LEU A 1 174 ? -6.375 -16.707 0.341 1.00 98.25 174 LEU A O 1
ATOM 1263 N N . MET A 1 175 ? -7.357 -15.930 2.220 1.00 97.75 175 MET A N 1
ATOM 1264 C CA . MET A 1 175 ? -8.646 -16.584 2.053 1.00 97.75 175 MET A CA 1
ATOM 1265 C C . MET A 1 175 ? -9.766 -15.551 2.177 1.00 97.75 175 MET A C 1
ATOM 1267 O O . MET A 1 175 ? -9.760 -14.725 3.090 1.00 97.75 175 MET A O 1
ATOM 1271 N N . LEU A 1 176 ? -10.744 -15.609 1.278 1.00 95.69 176 LEU A N 1
ATOM 1272 C CA . LEU A 1 176 ? -11.985 -14.843 1.368 1.00 95.69 176 LEU A CA 1
ATOM 1273 C C . LEU A 1 176 ? -13.155 -15.812 1.201 1.00 95.69 176 LEU A C 1
ATOM 1275 O O . LEU A 1 176 ? -13.233 -16.503 0.186 1.00 95.69 176 LEU A O 1
ATOM 1279 N N . ASP A 1 177 ? -14.036 -15.879 2.201 1.00 94.19 177 ASP A N 1
ATOM 1280 C CA . ASP A 1 177 ? -15.152 -16.836 2.253 1.00 94.19 177 ASP A CA 1
ATOM 1281 C C . ASP A 1 177 ? -14.694 -18.283 1.969 1.00 94.19 177 ASP A C 1
ATOM 1283 O O . ASP A 1 177 ? -15.227 -18.966 1.091 1.00 94.19 177 ASP A O 1
ATOM 1287 N N . ASP A 1 178 ? -13.633 -18.708 2.666 1.00 92.19 178 ASP A N 1
ATOM 1288 C CA . ASP A 1 178 ? -12.977 -20.024 2.558 1.00 92.19 178 ASP A CA 1
ATOM 1289 C C . ASP A 1 178 ? -12.408 -20.372 1.170 1.00 92.19 178 ASP A C 1
ATOM 1291 O O . ASP A 1 178 ? -12.029 -21.516 0.902 1.00 92.19 178 ASP A O 1
ATOM 1295 N N . LYS A 1 179 ? -12.288 -19.388 0.273 1.00 94.56 179 LYS A N 1
ATOM 1296 C CA . LYS A 1 179 ? -11.681 -19.559 -1.052 1.00 94.56 179 LYS A CA 1
ATOM 1297 C C . LYS A 1 179 ? -10.323 -18.870 -1.121 1.00 94.56 179 LYS A C 1
ATOM 1299 O O . LYS A 1 179 ? -10.202 -17.751 -0.619 1.00 94.56 179 LYS A O 1
ATOM 1304 N N . PRO A 1 180 ? -9.319 -19.487 -1.778 1.00 95.38 180 PRO A N 1
ATOM 1305 C CA . PRO A 1 180 ? -8.056 -18.822 -2.058 1.00 95.38 180 PRO A CA 1
ATOM 1306 C C . PRO A 1 180 ? -8.291 -17.481 -2.741 1.00 95.38 180 PRO A C 1
ATOM 1308 O O . PRO A 1 180 ? -9.065 -17.383 -3.696 1.00 95.38 180 PRO A O 1
ATOM 1311 N N . TRP A 1 181 ? -7.618 -16.459 -2.238 1.00 96.31 181 TRP A N 1
ATOM 1312 C CA . TRP A 1 181 ? -7.811 -15.087 -2.663 1.00 96.31 181 TRP A CA 1
ATOM 1313 C C . TRP A 1 181 ? -6.457 -14.394 -2.806 1.00 96.31 181 TRP A C 1
ATOM 1315 O O . TRP A 1 181 ? -5.531 -14.652 -2.042 1.00 96.31 181 TRP A O 1
ATOM 1325 N N . VAL A 1 182 ? -6.323 -13.531 -3.811 1.00 97.62 182 VAL A N 1
ATOM 1326 C CA . VAL A 1 182 ? -5.089 -12.786 -4.088 1.00 97.62 182 VAL A CA 1
ATOM 1327 C C . VAL A 1 182 ? -5.435 -11.309 -4.120 1.00 97.62 182 VAL A C 1
ATOM 1329 O O . VAL A 1 182 ? -6.291 -10.889 -4.899 1.00 97.62 182 VAL A O 1
ATOM 1332 N N . ALA A 1 183 ? -4.771 -10.525 -3.277 1.00 98.31 183 ALA A N 1
ATOM 1333 C CA . ALA A 1 183 ? -4.927 -9.083 -3.252 1.00 98.31 183 ALA A CA 1
ATOM 1334 C C . ALA A 1 183 ? -4.227 -8.467 -4.474 1.00 98.31 183 ALA A C 1
ATOM 1336 O O . ALA A 1 183 ? -3.060 -8.744 -4.746 1.00 98.31 183 ALA A O 1
ATOM 1337 N N . VAL A 1 184 ? -4.922 -7.635 -5.239 1.00 98.44 184 VAL A N 1
ATOM 1338 C CA . VAL A 1 184 ? -4.334 -6.983 -6.409 1.00 98.44 184 VAL A CA 1
ATOM 1339 C C . VAL A 1 184 ? -4.942 -5.612 -6.635 1.00 98.44 184 VAL A C 1
ATOM 1341 O O . VAL A 1 184 ? -6.158 -5.432 -6.517 1.00 98.44 184 VAL A O 1
ATOM 1344 N N . GLY A 1 185 ? -4.094 -4.649 -6.984 1.00 98.31 185 GLY A N 1
ATOM 1345 C CA . GLY A 1 185 ? -4.550 -3.322 -7.364 1.00 98.31 185 GLY A CA 1
ATOM 1346 C C . GLY A 1 185 ? -3.483 -2.238 -7.261 1.00 98.31 185 GLY A C 1
ATOM 1347 O O . GLY A 1 185 ? -2.292 -2.529 -7.302 1.00 98.31 185 GLY A O 1
ATOM 1348 N N . PRO A 1 186 ? -3.898 -0.970 -7.187 1.00 98.56 186 PRO A N 1
ATOM 1349 C CA . PRO A 1 186 ? -2.987 0.161 -7.105 1.00 98.56 186 PRO A CA 1
ATOM 1350 C C . PRO A 1 186 ? -2.592 0.512 -5.667 1.00 98.56 186 PRO A C 1
ATOM 1352 O O . PRO A 1 186 ? -3.346 0.305 -4.712 1.00 98.56 186 PRO A O 1
ATOM 1355 N N . ASN A 1 187 ? -1.467 1.210 -5.550 1.00 98.75 187 ASN A N 1
ATOM 1356 C CA . ASN A 1 187 ? -1.287 2.214 -4.516 1.00 98.75 187 ASN A CA 1
ATOM 1357 C C . ASN A 1 187 ? -2.026 3.495 -4.936 1.00 98.75 187 ASN A C 1
ATOM 1359 O O . ASN A 1 187 ? -1.774 4.057 -6.007 1.00 98.75 187 ASN A O 1
ATOM 1363 N N . ILE A 1 188 ? -2.943 3.954 -4.086 1.00 98.62 188 ILE A N 1
ATOM 1364 C CA . ILE A 1 188 ? -3.601 5.265 -4.189 1.00 98.62 188 ILE A CA 1
ATOM 1365 C C . ILE A 1 188 ? -3.325 5.968 -2.869 1.00 98.62 188 ILE A C 1
ATOM 1367 O O . ILE A 1 188 ? -4.179 6.031 -1.994 1.00 98.62 188 ILE A O 1
ATOM 1371 N N . TYR A 1 189 ? -2.090 6.429 -2.689 1.00 97.75 189 TYR A N 1
ATOM 1372 C CA . TYR A 1 189 ? -1.594 6.851 -1.379 1.00 97.75 189 TYR A CA 1
ATOM 1373 C C . TYR A 1 189 ? -2.371 8.024 -0.765 1.00 97.75 189 TYR A C 1
ATOM 1375 O O . TYR A 1 189 ? -2.375 8.173 0.453 1.00 97.75 189 TYR A O 1
ATOM 1383 N N . TRP A 1 190 ? -3.037 8.835 -1.589 1.00 97.81 190 TRP A N 1
ATOM 1384 C CA . TRP A 1 190 ? -3.591 10.146 -1.251 1.00 97.81 190 TRP A CA 1
ATOM 1385 C C . TRP A 1 190 ? -5.047 10.136 -0.749 1.00 97.81 190 TRP A C 1
ATOM 1387 O O . TRP A 1 190 ? -5.632 11.203 -0.593 1.00 97.81 190 TRP A O 1
ATOM 1397 N N . LEU A 1 191 ? -5.673 8.974 -0.502 1.00 98.12 191 LEU A N 1
ATOM 1398 C CA . LEU A 1 191 ? -7.116 8.900 -0.195 1.00 98.12 191 LEU A CA 1
ATOM 1399 C C . LEU A 1 191 ? -7.553 9.584 1.117 1.00 98.12 191 LEU A C 1
ATOM 1401 O O . LEU A 1 191 ? -8.735 9.902 1.243 1.00 98.12 191 LEU A O 1
ATOM 1405 N N . GLY A 1 192 ? -6.648 9.823 2.071 1.00 96.81 192 GLY A N 1
ATOM 1406 C CA . GLY A 1 192 ? -6.935 10.578 3.301 1.00 96.81 192 GLY A CA 1
ATOM 1407 C C . GLY A 1 192 ? -6.467 12.036 3.248 1.00 96.81 192 GLY A C 1
ATOM 1408 O O . GLY A 1 192 ? -7.134 12.929 3.773 1.00 96.81 192 GLY A O 1
ATOM 1409 N N . GLN A 1 193 ? -5.347 12.301 2.573 1.00 96.25 193 GLN A N 1
ATOM 1410 C CA . GLN A 1 193 ? -4.781 13.636 2.381 1.00 96.25 193 GLN A CA 1
ATOM 1411 C C . GLN A 1 193 ? -3.981 13.677 1.071 1.00 96.25 193 GLN A C 1
ATOM 1413 O O . GLN A 1 193 ? -3.221 12.757 0.784 1.00 96.25 193 GLN A O 1
ATOM 1418 N N . ASP A 1 194 ? -4.108 14.746 0.286 1.00 96.19 194 ASP A N 1
ATOM 1419 C CA . ASP A 1 194 ? -3.574 14.825 -1.077 1.00 96.19 194 ASP A CA 1
ATOM 1420 C C . ASP A 1 194 ? -2.765 16.104 -1.325 1.00 96.19 194 ASP A C 1
ATOM 1422 O O . ASP A 1 194 ? -3.270 17.215 -1.170 1.00 96.19 194 ASP A O 1
ATOM 1426 N N . GLU A 1 195 ? -1.518 15.951 -1.758 1.00 95.50 195 GLU A N 1
ATOM 1427 C CA . GLU A 1 195 ? -0.617 17.048 -2.134 1.00 95.50 195 GLU A CA 1
ATOM 1428 C C . GLU A 1 195 ? -0.757 17.505 -3.600 1.00 95.50 195 GLU A C 1
ATOM 1430 O O . GLU A 1 195 ? -0.205 18.530 -4.002 1.00 95.50 195 GLU A O 1
ATOM 1435 N N . ASN A 1 196 ? -1.491 16.760 -4.427 1.00 95.19 196 ASN A N 1
ATOM 1436 C CA . ASN A 1 196 ? -1.475 16.915 -5.885 1.00 95.19 196 ASN A CA 1
ATOM 1437 C C . ASN A 1 196 ? -2.503 17.927 -6.412 1.00 95.19 196 ASN A C 1
ATOM 1439 O O . ASN A 1 196 ? -2.618 18.151 -7.619 1.00 95.19 196 ASN A O 1
ATOM 1443 N N . VAL A 1 197 ? -3.266 18.555 -5.520 1.00 93.00 197 VAL A N 1
ATOM 1444 C CA . VAL A 1 197 ? -4.253 19.588 -5.853 1.00 93.00 197 VAL A CA 1
ATOM 1445 C C . VAL A 1 197 ? -4.104 20.792 -4.932 1.00 93.00 197 VAL A C 1
ATOM 1447 O O . VAL A 1 197 ? -3.430 20.729 -3.910 1.00 93.00 197 VAL A O 1
ATOM 1450 N N . GLN A 1 198 ? -4.713 21.916 -5.314 1.00 89.56 198 GLN A N 1
ATOM 1451 C CA . GLN A 1 198 ? -4.688 23.134 -4.509 1.00 89.56 198 GLN A CA 1
ATOM 1452 C C . GLN A 1 198 ? -5.932 23.241 -3.613 1.00 89.56 198 GLN A C 1
ATOM 1454 O O . GLN A 1 198 ? -7.038 22.973 -4.091 1.00 89.56 198 GLN A O 1
ATOM 1459 N N . PRO A 1 199 ? -5.785 23.691 -2.352 1.00 91.56 199 PRO A N 1
ATOM 1460 C CA . PRO A 1 199 ? -4.517 23.974 -1.657 1.00 91.56 199 PRO A CA 1
ATOM 1461 C C . PRO A 1 199 ? -3.689 22.699 -1.403 1.00 91.56 199 PRO A C 1
ATOM 1463 O O . PRO A 1 199 ? -4.277 21.645 -1.227 1.00 91.56 199 PRO A O 1
ATOM 1466 N N . ASN A 1 200 ? -2.356 22.793 -1.342 1.00 90.69 200 ASN A N 1
ATOM 1467 C CA . ASN A 1 200 ? -1.476 21.658 -1.015 1.00 90.69 200 ASN A CA 1
ATOM 1468 C C . ASN A 1 200 ? -0.970 21.751 0.450 1.00 90.69 200 ASN A C 1
ATOM 1470 O O . ASN A 1 200 ? -0.354 22.765 0.794 1.00 90.69 200 ASN A O 1
ATOM 1474 N N . PRO A 1 201 ? -1.204 20.738 1.311 1.00 94.50 201 PRO A N 1
ATOM 1475 C CA . PRO A 1 201 ? -2.048 19.566 1.059 1.00 94.50 201 PRO A CA 1
ATOM 1476 C C . PRO A 1 201 ? -3.542 19.921 1.127 1.00 94.50 201 PRO A C 1
ATOM 1478 O O . PRO A 1 201 ? -3.916 20.911 1.760 1.00 94.50 201 PRO A O 1
ATOM 1481 N N . ALA A 1 202 ? -4.399 19.098 0.525 1.00 95.38 202 ALA A N 1
ATOM 1482 C CA . ALA A 1 202 ? -5.860 19.164 0.575 1.00 95.38 202 ALA A CA 1
ATOM 1483 C C . ALA A 1 202 ? -6.451 17.865 1.133 1.00 95.38 202 ALA A C 1
ATOM 1485 O O . ALA A 1 202 ? -5.830 16.807 1.100 1.00 95.38 202 ALA A O 1
ATOM 1486 N N . TRP A 1 203 ? -7.705 17.928 1.575 1.00 96.44 203 TRP A N 1
ATOM 1487 C CA . TRP A 1 203 ? -8.532 16.727 1.670 1.00 96.44 203 TRP A CA 1
ATOM 1488 C C . TRP A 1 203 ? -9.052 16.359 0.273 1.00 96.44 203 TRP A C 1
ATOM 1490 O O . TRP A 1 203 ? -9.576 17.243 -0.421 1.00 96.44 203 TRP A O 1
ATOM 1500 N N . PRO A 1 204 ? -8.943 15.092 -0.160 1.00 94.88 204 PRO A N 1
ATOM 1501 C CA . PRO A 1 204 ? -9.514 14.646 -1.423 1.00 94.88 204 PRO A CA 1
ATOM 1502 C C . PRO A 1 204 ? -11.000 14.979 -1.539 1.00 94.88 204 PRO A C 1
ATOM 1504 O O . PRO A 1 204 ? -11.811 14.683 -0.662 1.00 94.88 204 PRO A O 1
ATOM 1507 N N . SER A 1 205 ? -11.398 15.568 -2.666 1.00 93.56 205 SER A N 1
ATOM 1508 C CA . SER A 1 205 ? -12.820 15.763 -2.948 1.00 93.56 205 SER A CA 1
ATOM 1509 C C . SER A 1 205 ? -13.512 14.418 -3.182 1.00 93.56 205 SER A C 1
ATOM 1511 O O . SER A 1 205 ? -12.969 13.561 -3.882 1.00 93.56 205 SER A O 1
ATOM 1513 N N . GLN A 1 206 ? -14.756 14.283 -2.720 1.00 92.38 206 GLN A N 1
ATOM 1514 C CA . GLN A 1 206 ? -15.555 13.064 -2.888 1.00 92.38 206 GLN A CA 1
ATOM 1515 C C . GLN A 1 206 ? -15.666 12.589 -4.346 1.00 92.38 206 GLN A C 1
ATOM 1517 O O . GLN A 1 206 ? -15.624 11.389 -4.598 1.00 92.38 206 GLN A O 1
ATOM 1522 N N . SER A 1 207 ? -15.773 13.506 -5.318 1.00 91.69 207 SER A N 1
ATOM 1523 C CA . SER A 1 207 ? -15.840 13.152 -6.744 1.00 91.69 207 SER A CA 1
ATOM 1524 C C . SER A 1 207 ? -14.591 12.413 -7.223 1.00 91.69 207 SER A C 1
ATOM 1526 O O . SER A 1 207 ? -14.716 11.429 -7.947 1.00 91.69 207 SER A O 1
ATOM 1528 N N . ARG A 1 208 ? -13.410 12.836 -6.764 1.00 94.75 208 ARG A N 1
ATOM 1529 C CA . ARG A 1 208 ? -12.126 12.200 -7.086 1.00 94.75 208 ARG A CA 1
ATOM 1530 C C . ARG A 1 208 ? -11.971 10.838 -6.426 1.00 94.75 208 ARG A C 1
ATOM 1532 O O . ARG A 1 208 ? -11.523 9.904 -7.080 1.00 94.75 208 ARG A O 1
ATOM 1539 N N . VAL A 1 209 ? -12.384 10.709 -5.163 1.00 96.06 209 VAL A N 1
ATOM 1540 C CA . VAL A 1 209 ? -12.391 9.414 -4.460 1.00 96.06 209 VAL A CA 1
ATOM 1541 C C . VAL A 1 209 ? -13.330 8.432 -5.168 1.00 96.06 209 VAL A C 1
ATOM 1543 O O . VAL A 1 209 ? -12.937 7.309 -5.460 1.00 96.06 209 VAL A O 1
ATOM 1546 N N . LEU A 1 210 ? -14.547 8.854 -5.525 1.00 93.69 210 LEU A N 1
ATOM 1547 C CA . LEU A 1 210 ? -15.490 8.004 -6.258 1.00 93.69 210 LEU A CA 1
ATOM 1548 C C . LEU A 1 210 ? -14.964 7.596 -7.640 1.00 93.69 210 LEU A C 1
ATOM 1550 O O . LEU A 1 210 ? -15.117 6.439 -8.026 1.00 93.69 210 LEU A O 1
ATOM 1554 N N . GLU A 1 211 ? -14.369 8.529 -8.388 1.00 94.75 211 GLU A N 1
ATOM 1555 C CA . GLU A 1 211 ? -13.805 8.243 -9.709 1.00 94.75 211 GLU A CA 1
ATOM 1556 C C . GLU A 1 211 ? -12.631 7.265 -9.615 1.00 94.75 211 GLU A C 1
ATOM 1558 O O . GLU A 1 211 ? -12.638 6.256 -10.315 1.00 94.75 211 GL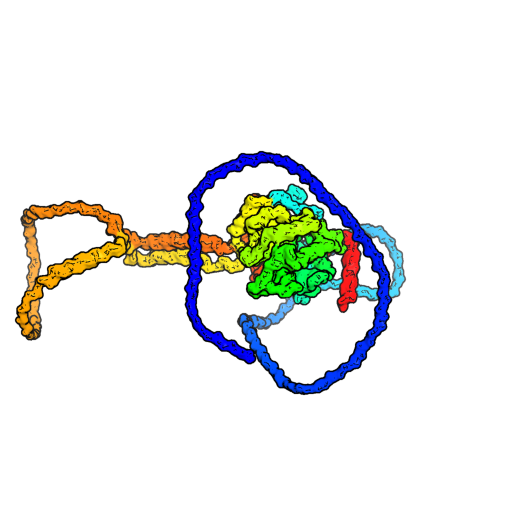U A O 1
ATOM 1563 N N . VAL A 1 212 ? -11.646 7.509 -8.744 1.00 97.06 212 VAL A N 1
ATOM 1564 C CA . VAL A 1 212 ? -10.456 6.648 -8.676 1.00 97.06 212 VAL A CA 1
ATOM 1565 C C . VAL A 1 212 ? -10.798 5.232 -8.199 1.00 97.06 212 VAL A C 1
ATOM 1567 O O . VAL A 1 212 ? -10.212 4.270 -8.687 1.00 97.06 212 VAL A O 1
ATOM 1570 N N . MET A 1 213 ? -11.800 5.079 -7.325 1.00 96.38 213 MET A N 1
ATOM 1571 C CA . MET A 1 213 ? -12.316 3.770 -6.902 1.00 96.38 213 MET A CA 1
ATOM 1572 C C . MET A 1 213 ? -12.988 3.030 -8.065 1.00 96.38 213 MET A C 1
ATOM 1574 O O . MET A 1 213 ? -12.743 1.842 -8.273 1.00 96.38 213 MET A O 1
ATOM 1578 N N . ALA A 1 214 ? -13.774 3.743 -8.879 1.00 95.25 214 ALA A N 1
ATOM 1579 C CA . ALA A 1 214 ? -14.363 3.187 -10.095 1.00 95.25 214 ALA A CA 1
ATOM 1580 C C . ALA A 1 214 ? -13.299 2.789 -11.125 1.00 95.25 214 ALA A C 1
ATOM 1582 O O . ALA A 1 214 ? -13.424 1.740 -11.757 1.00 95.25 214 ALA A O 1
ATOM 1583 N N . ILE A 1 215 ? -12.244 3.595 -11.280 1.00 96.50 215 ILE A N 1
ATOM 1584 C CA . ILE A 1 215 ? -11.101 3.277 -12.142 1.00 96.50 215 ILE A CA 1
ATOM 1585 C C . ILE A 1 215 ? -10.389 2.019 -11.638 1.00 96.50 215 ILE A C 1
ATOM 1587 O O . ILE A 1 215 ? -10.189 1.092 -12.419 1.00 96.50 215 ILE A O 1
ATOM 1591 N N . ALA A 1 216 ? -10.047 1.950 -10.349 1.00 97.62 216 ALA A N 1
ATOM 1592 C CA . ALA A 1 216 ? -9.372 0.793 -9.767 1.00 97.62 216 ALA A CA 1
ATOM 1593 C C . ALA A 1 216 ? -10.187 -0.493 -9.986 1.00 97.62 216 ALA A C 1
ATOM 1595 O O . ALA A 1 216 ? -9.667 -1.470 -10.525 1.00 97.62 216 ALA A O 1
ATOM 1596 N N . ALA A 1 217 ? -11.485 -0.465 -9.667 1.00 95.75 217 ALA A N 1
ATOM 1597 C CA . ALA A 1 217 ? -12.377 -1.600 -9.890 1.00 95.75 217 ALA A CA 1
ATOM 1598 C C . ALA A 1 217 ? -12.506 -1.965 -11.382 1.00 95.75 217 ALA A C 1
ATOM 1600 O O . ALA A 1 217 ? -12.520 -3.139 -11.744 1.00 95.75 217 ALA A O 1
ATOM 1601 N N . THR A 1 218 ? -12.533 -0.968 -12.272 1.00 95.00 218 THR A N 1
ATOM 1602 C CA . THR A 1 218 ? -12.540 -1.185 -13.727 1.00 95.00 218 THR A CA 1
ATOM 1603 C C . THR A 1 218 ? -11.297 -1.935 -14.196 1.00 95.00 218 THR A C 1
ATOM 1605 O O . THR A 1 218 ? -11.407 -2.893 -14.967 1.00 95.00 218 THR A O 1
ATOM 1608 N N . MET A 1 219 ? -10.130 -1.549 -13.680 1.00 96.44 219 MET A N 1
ATOM 1609 C CA . MET A 1 219 ? -8.854 -2.212 -13.944 1.00 96.44 219 MET A CA 1
ATOM 1610 C C . MET A 1 219 ? -8.757 -3.614 -13.316 1.00 96.44 219 MET A C 1
ATOM 1612 O O . MET A 1 219 ? -7.745 -4.279 -13.495 1.00 96.44 219 MET A O 1
ATOM 1616 N N . GLY A 1 220 ? -9.792 -4.090 -12.615 1.00 95.81 220 GLY A N 1
ATOM 1617 C CA . GLY A 1 220 ? -9.825 -5.415 -11.992 1.00 95.81 220 GLY A CA 1
ATOM 1618 C C . GLY A 1 220 ? -9.209 -5.459 -10.595 1.00 95.81 220 GLY A C 1
ATOM 1619 O O . GLY A 1 220 ? -8.989 -6.550 -10.070 1.00 95.81 220 GLY A O 1
ATOM 1620 N N . ALA A 1 221 ? -8.921 -4.303 -9.985 1.00 97.75 221 ALA A N 1
ATOM 1621 C CA . ALA A 1 221 ? -8.445 -4.261 -8.610 1.00 97.75 221 ALA A CA 1
ATOM 1622 C C . ALA A 1 221 ? -9.518 -4.788 -7.650 1.00 97.75 221 ALA A C 1
ATOM 1624 O O . ALA A 1 221 ? -10.704 -4.492 -7.795 1.00 97.75 221 ALA A O 1
ATOM 1625 N N . ASN A 1 222 ? -9.076 -5.521 -6.632 1.00 97.19 222 ASN A N 1
ATOM 1626 C CA . ASN A 1 222 ? -9.896 -5.901 -5.481 1.00 97.19 222 ASN A CA 1
ATOM 1627 C C . ASN A 1 222 ? -9.382 -5.276 -4.173 1.00 97.19 222 ASN A C 1
ATOM 1629 O O . ASN A 1 222 ? -10.063 -5.343 -3.152 1.00 97.19 222 ASN A O 1
ATOM 1633 N N . THR A 1 223 ? -8.192 -4.669 -4.200 1.00 98.69 223 THR A N 1
ATOM 1634 C CA . THR A 1 223 ? -7.528 -4.093 -3.031 1.00 98.69 223 THR A CA 1
ATOM 1635 C C . THR A 1 223 ? -6.781 -2.823 -3.420 1.00 98.69 223 THR A C 1
ATOM 1637 O O . THR A 1 223 ? -6.190 -2.753 -4.494 1.00 98.69 223 THR A O 1
ATOM 1640 N N . ILE A 1 224 ? -6.776 -1.833 -2.532 1.00 98.88 224 ILE A N 1
ATOM 1641 C CA . ILE A 1 224 ? -5.976 -0.612 -2.639 1.00 98.88 224 ILE A CA 1
ATOM 1642 C C . ILE A 1 224 ? -5.066 -0.521 -1.416 1.00 98.88 224 ILE A C 1
ATOM 1644 O O . ILE A 1 224 ? -5.524 -0.690 -0.286 1.00 98.88 224 ILE A O 1
ATOM 1648 N N . ARG A 1 225 ? -3.792 -0.195 -1.629 1.00 98.81 225 ARG A N 1
ATOM 1649 C CA . ARG A 1 225 ? -2.896 0.243 -0.551 1.00 98.81 225 ARG A CA 1
ATOM 1650 C C . ARG A 1 225 ? -2.873 1.773 -0.511 1.00 98.81 225 ARG A C 1
ATOM 1652 O O . ARG A 1 225 ? -2.741 2.413 -1.555 1.00 98.81 225 ARG A O 1
ATOM 1659 N N . SER A 1 226 ? -3.081 2.371 0.664 1.00 98.62 226 SER A N 1
ATOM 1660 C CA . SER A 1 226 ? -3.220 3.830 0.780 1.00 98.62 226 SER A CA 1
ATOM 1661 C C . SER A 1 226 ? -2.645 4.392 2.078 1.00 98.62 226 SER A C 1
ATOM 1663 O O . SER A 1 226 ? -3.303 4.380 3.118 1.00 98.62 226 SER A O 1
ATOM 1665 N N . THR A 1 227 ? -1.452 4.978 1.980 1.00 98.12 227 THR A N 1
ATOM 1666 C CA . THR A 1 227 ? -0.672 5.530 3.097 1.00 98.12 227 THR A CA 1
ATOM 1667 C C . THR A 1 227 ? -1.426 6.581 3.911 1.00 98.12 227 THR A C 1
ATOM 1669 O O . THR A 1 227 ? -1.521 6.452 5.126 1.00 98.12 227 THR A O 1
ATOM 1672 N N . THR A 1 228 ? -2.045 7.585 3.283 1.00 98.38 228 THR A N 1
ATOM 1673 C CA . THR A 1 228 ? -2.653 8.711 4.029 1.00 98.38 228 THR A CA 1
ATOM 1674 C C . THR A 1 228 ? -3.968 8.388 4.742 1.00 98.38 228 THR A C 1
ATOM 1676 O O . THR A 1 228 ? -4.504 9.244 5.444 1.00 98.38 228 THR A O 1
ATOM 1679 N N . LEU A 1 229 ? -4.493 7.162 4.599 1.00 98.69 229 LEU A N 1
ATOM 1680 C CA . LEU A 1 229 ? -5.596 6.687 5.446 1.00 98.69 229 LEU A CA 1
ATOM 1681 C C . LEU A 1 229 ? -5.123 6.345 6.863 1.00 98.69 229 LEU A C 1
ATOM 1683 O O . LEU A 1 229 ? -5.942 6.343 7.776 1.00 98.69 229 LEU A O 1
ATOM 1687 N N . GLY A 1 230 ? -3.831 6.045 7.032 1.00 98.25 230 GLY A N 1
ATOM 1688 C CA . GLY A 1 230 ? -3.239 5.695 8.320 1.00 98.25 230 GLY A CA 1
ATOM 1689 C C . GLY A 1 230 ? -2.118 6.621 8.768 1.00 98.25 230 GLY A C 1
ATOM 1690 O O . GLY A 1 230 ? -1.964 6.814 9.963 1.00 98.25 230 GLY A O 1
ATOM 1691 N N . VAL A 1 231 ? -1.383 7.248 7.846 1.00 98.56 231 VAL A N 1
ATOM 1692 C CA . VAL A 1 231 ? -0.360 8.249 8.169 1.00 98.56 231 VAL A CA 1
ATOM 1693 C C . VAL A 1 231 ? -0.917 9.639 7.905 1.00 98.56 231 VAL A C 1
ATOM 1695 O O . VAL A 1 231 ? -1.036 10.076 6.762 1.00 98.56 231 VAL A O 1
ATOM 1698 N N . SER A 1 232 ? -1.306 10.326 8.973 1.00 98.44 232 SER A N 1
ATOM 1699 C CA . SER A 1 232 ? -1.923 11.647 8.891 1.00 98.44 232 SER A CA 1
ATOM 1700 C C . SER A 1 232 ? -1.629 12.432 10.168 1.00 98.44 232 SER A C 1
ATOM 1702 O O . SER A 1 232 ? -2.469 12.524 11.068 1.00 98.44 232 SER A O 1
ATOM 1704 N N . VAL A 1 233 ? -0.415 12.989 10.255 1.00 98.62 233 VAL A N 1
ATOM 1705 C CA . VAL A 1 233 ? 0.105 13.698 11.441 1.00 98.62 233 VAL A CA 1
ATOM 1706 C C . VAL A 1 233 ? 0.856 14.984 11.070 1.00 98.62 233 VAL A C 1
ATOM 1708 O O . VAL A 1 233 ? 1.387 15.109 9.972 1.00 98.62 233 VAL A O 1
ATOM 1711 N N . GLY A 1 234 ? 0.903 15.965 11.973 1.00 97.50 234 GLY A N 1
ATOM 1712 C CA . GLY A 1 234 ? 1.865 17.077 11.914 1.00 97.50 234 GLY A CA 1
ATOM 1713 C C . GLY A 1 234 ? 1.511 18.287 11.043 1.00 97.50 234 GLY A C 1
ATOM 1714 O O . GLY A 1 234 ? 2.317 19.215 10.962 1.00 97.50 234 GLY A O 1
ATOM 1715 N N . ASN A 1 235 ? 0.334 18.328 10.411 1.00 96.94 235 ASN A N 1
ATOM 1716 C CA . ASN A 1 235 ? -0.146 19.509 9.687 1.00 96.94 235 ASN A CA 1
ATOM 1717 C C . ASN A 1 235 ? -1.631 19.797 9.964 1.00 96.94 235 ASN A C 1
ATOM 1719 O O . ASN A 1 235 ? -2.364 18.947 10.454 1.00 96.94 235 ASN A O 1
ATOM 1723 N N . SER A 1 236 ? -2.108 21.002 9.638 1.00 96.62 236 SER A N 1
ATOM 1724 C CA . SER A 1 236 ? -3.473 21.447 9.979 1.00 96.62 236 SER A CA 1
ATOM 1725 C C . SER A 1 236 ? -4.607 20.611 9.369 1.00 96.62 236 SER A C 1
ATOM 1727 O O . SER A 1 236 ? -5.735 20.678 9.853 1.00 96.62 236 SER A O 1
ATOM 1729 N N . ARG A 1 237 ? -4.330 19.825 8.324 1.00 96.81 237 ARG A N 1
ATOM 1730 C CA . ARG A 1 237 ? -5.283 18.913 7.673 1.00 96.81 237 ARG A CA 1
ATOM 1731 C C . ARG A 1 237 ? -5.083 17.449 8.064 1.00 96.81 237 ARG A C 1
ATOM 1733 O O . ARG A 1 237 ? -5.775 16.592 7.516 1.00 96.81 237 ARG A O 1
ATOM 1740 N N . SER A 1 238 ? -4.134 17.158 8.947 1.00 98.31 238 SER A N 1
ATOM 1741 C CA . SER A 1 238 ? -3.866 15.816 9.457 1.00 98.31 238 SER A CA 1
ATOM 1742 C C . SER A 1 238 ? -4.911 15.381 10.481 1.00 98.31 238 SER A C 1
ATOM 1744 O O . SER A 1 238 ? -5.549 16.230 11.100 1.00 98.31 238 SER A O 1
ATOM 1746 N N . VAL A 1 239 ? -5.047 14.069 10.695 1.00 98.56 239 VAL A N 1
ATOM 1747 C CA . VAL A 1 239 ? -5.837 13.493 11.798 1.00 98.56 239 VAL A CA 1
ATOM 1748 C C . VAL A 1 239 ? -5.302 13.963 13.143 1.00 98.56 239 VAL A C 1
ATOM 1750 O O . VAL A 1 239 ? -6.097 14.334 13.997 1.00 98.56 239 VAL A O 1
ATOM 1753 N N . GLU A 1 240 ? -3.982 14.033 13.312 1.00 98.75 240 GLU A N 1
ATOM 1754 C CA . GLU A 1 240 ? -3.353 14.633 14.493 1.00 98.75 240 GLU A CA 1
ATOM 1755 C C . GLU A 1 240 ? -2.442 15.805 14.080 1.00 98.75 240 GLU A C 1
ATOM 1757 O O . GLU A 1 240 ? -1.254 15.612 13.801 1.00 98.75 240 GLU A O 1
ATOM 1762 N N . PRO A 1 241 ? -2.968 17.042 13.974 1.00 98.38 241 PRO A N 1
ATOM 1763 C CA . PRO A 1 241 ? -2.172 18.202 13.568 1.00 98.38 241 PRO A CA 1
ATOM 1764 C C . PRO A 1 241 ? -1.027 18.541 14.523 1.00 98.38 241 PRO A C 1
ATOM 1766 O O . PRO A 1 241 ? 0.047 18.970 14.100 1.00 98.38 241 PRO A O 1
ATOM 1769 N N . SER A 1 242 ? -1.261 18.348 15.817 1.00 98.44 242 SER A N 1
ATOM 1770 C CA . SER A 1 242 ? -0.298 18.547 16.894 1.00 98.44 242 SER A CA 1
ATOM 1771 C C . SER A 1 242 ? -0.537 17.502 17.968 1.00 98.44 242 SER A C 1
ATOM 1773 O O . SER A 1 242 ? -1.683 17.107 18.172 1.00 98.44 242 SER A O 1
ATOM 1775 N N . LEU A 1 243 ? 0.523 17.118 18.678 1.00 98.44 243 LEU A N 1
ATOM 1776 C CA . LEU A 1 243 ? 0.491 16.056 19.679 1.00 98.44 243 LEU A CA 1
ATOM 1777 C C . LEU A 1 243 ? -0.737 16.133 20.607 1.00 98.44 243 LEU A C 1
ATOM 1779 O O . LEU A 1 243 ? -0.966 17.147 21.272 1.00 98.44 243 LEU A O 1
ATOM 1783 N N . GLY A 1 244 ? -1.517 15.054 20.644 1.00 97.25 244 GLY A N 1
ATOM 1784 C CA . GLY A 1 244 ? -2.713 14.882 21.467 1.00 97.25 244 GLY A CA 1
ATOM 1785 C C . GLY A 1 244 ? -3.947 15.666 21.007 1.00 97.25 244 GLY A C 1
ATOM 1786 O O . GLY A 1 244 ? -4.963 15.646 21.698 1.00 97.25 244 GLY A O 1
ATOM 1787 N N . THR A 1 245 ? -3.884 16.373 19.875 1.00 98.25 245 THR A N 1
ATOM 1788 C CA . THR A 1 245 ? -5.008 17.135 19.309 1.00 98.25 245 THR A CA 1
ATOM 1789 C C . THR A 1 245 ? -5.477 16.474 18.024 1.00 98.25 245 THR A C 1
ATOM 1791 O O . THR A 1 245 ? -4.733 16.445 17.048 1.00 98.25 245 THR A O 1
ATOM 1794 N N . PHE A 1 246 ? -6.721 15.996 18.007 1.00 98.25 246 PHE A N 1
ATOM 1795 C CA . PHE A 1 246 ? -7.288 15.270 16.872 1.00 98.25 246 PHE A CA 1
ATOM 1796 C C . PHE A 1 246 ? -8.288 16.116 16.074 1.00 98.25 246 PHE A C 1
ATOM 1798 O O . PHE A 1 246 ? -9.024 16.929 16.634 1.00 98.25 246 PHE A O 1
ATOM 1805 N N . ASN A 1 247 ? -8.291 15.932 14.754 1.00 97.69 247 ASN A N 1
ATOM 1806 C CA . ASN A 1 247 ? -9.112 16.668 13.798 1.00 97.69 247 ASN A CA 1
ATOM 1807 C C . ASN A 1 247 ? -10.189 15.762 13.185 1.00 97.69 247 ASN A C 1
ATOM 1809 O O . ASN A 1 247 ? -9.917 14.973 12.278 1.00 97.69 247 ASN A O 1
ATOM 1813 N N . GLU A 1 248 ? -11.429 15.939 13.634 1.00 95.69 248 GLU A N 1
ATOM 1814 C CA . GLU A 1 248 ? -12.589 15.174 13.158 1.00 95.69 248 GLU A CA 1
ATOM 1815 C C . GLU A 1 248 ? -12.831 15.320 11.648 1.00 95.69 248 GLU A C 1
ATOM 1817 O O . GLU A 1 248 ? -13.180 14.355 10.976 1.00 95.69 248 GLU A O 1
ATOM 1822 N N . THR A 1 249 ? -12.563 16.489 11.059 1.00 95.38 249 THR A N 1
ATOM 1823 C CA . THR A 1 249 ? -12.746 16.701 9.613 1.00 95.38 249 THR A CA 1
ATOM 1824 C C . THR A 1 249 ? -11.791 15.839 8.777 1.00 95.38 249 THR A C 1
ATOM 1826 O O . THR A 1 249 ? -12.135 15.389 7.679 1.00 95.38 249 THR A O 1
ATOM 1829 N N . ALA A 1 250 ? -10.584 15.572 9.287 1.00 97.12 250 ALA A N 1
ATOM 1830 C CA . ALA A 1 250 ? -9.657 14.652 8.634 1.00 97.12 250 ALA A CA 1
ATOM 1831 C C . ALA A 1 250 ? -10.169 13.201 8.716 1.00 97.12 250 ALA A C 1
ATOM 1833 O O . ALA A 1 250 ? -10.121 12.481 7.716 1.00 97.12 250 ALA A O 1
ATOM 1834 N N . LEU A 1 251 ? -10.743 12.804 9.859 1.00 97.56 251 LEU A N 1
ATOM 1835 C CA . LEU A 1 251 ? -11.382 11.495 10.036 1.00 97.56 251 LEU A CA 1
ATOM 1836 C C . LEU A 1 251 ? -12.606 11.318 9.120 1.00 97.56 251 LEU A C 1
ATOM 1838 O O . LEU A 1 251 ? -12.746 10.268 8.502 1.00 97.56 251 LEU A O 1
ATOM 1842 N N . GLU A 1 252 ? -13.431 12.351 8.913 1.00 95.19 252 GLU A N 1
ATOM 1843 C CA . GLU A 1 252 ? -14.558 12.302 7.960 1.00 95.19 252 GLU A CA 1
ATOM 1844 C C . GLU A 1 252 ? -14.112 12.029 6.511 1.00 95.19 252 GLU A C 1
ATOM 1846 O O . GLU A 1 252 ? -14.817 11.387 5.725 1.00 95.19 252 GLU A O 1
ATOM 1851 N N . THR A 1 253 ? -12.937 12.533 6.133 1.00 95.31 253 THR A N 1
ATOM 1852 C CA . THR A 1 253 ? -12.382 12.332 4.787 1.00 95.31 253 THR A CA 1
ATOM 1853 C C . THR A 1 253 ? -11.986 10.869 4.585 1.00 95.31 253 THR A C 1
ATOM 1855 O O . THR A 1 253 ? -12.298 10.261 3.558 1.00 95.31 253 THR A O 1
ATOM 1858 N N . ILE A 1 254 ? -11.367 10.286 5.609 1.00 97.94 254 ILE A N 1
ATOM 1859 C CA . ILE A 1 254 ? -10.996 8.875 5.674 1.00 97.94 254 ILE A CA 1
ATOM 1860 C C . ILE A 1 254 ? -12.247 7.978 5.709 1.00 97.94 254 ILE A C 1
ATOM 1862 O O . ILE A 1 254 ? -12.329 7.014 4.946 1.00 97.94 254 ILE A O 1
ATOM 1866 N N . ASP A 1 255 ? -13.264 8.340 6.499 1.00 97.44 255 ASP A N 1
ATOM 1867 C CA . ASP A 1 255 ? -14.565 7.659 6.549 1.00 97.44 255 ASP A CA 1
ATOM 1868 C C . ASP A 1 255 ? -15.185 7.527 5.154 1.00 97.44 255 ASP A C 1
ATOM 1870 O O . ASP A 1 255 ? -15.703 6.470 4.783 1.00 97.44 255 ASP A O 1
ATOM 1874 N N . PHE A 1 256 ? -15.119 8.595 4.353 1.00 96.94 256 PHE A N 1
ATOM 1875 C CA . PHE A 1 256 ? -15.651 8.586 2.994 1.00 96.94 256 PHE A CA 1
ATOM 1876 C C . PHE A 1 256 ? -14.883 7.638 2.062 1.00 96.94 256 PHE A C 1
ATOM 1878 O O . PHE A 1 256 ? -15.498 6.985 1.210 1.00 96.94 256 PHE A O 1
ATOM 1885 N N . ALA A 1 257 ? -13.562 7.529 2.220 1.00 97.25 257 ALA A N 1
ATOM 1886 C CA . ALA A 1 257 ? -12.747 6.591 1.455 1.00 97.25 257 ALA A CA 1
ATOM 1887 C C . ALA A 1 257 ? -13.081 5.131 1.803 1.00 97.25 257 ALA A C 1
ATOM 1889 O O . ALA A 1 257 ? -13.307 4.342 0.883 1.00 97.25 257 ALA A O 1
ATOM 1890 N N . LEU A 1 258 ? -13.204 4.788 3.094 1.00 97.19 258 LEU A N 1
ATOM 1891 C CA . LEU A 1 258 ? -13.623 3.449 3.542 1.00 97.19 258 LEU A CA 1
ATOM 1892 C C . LEU A 1 258 ? -15.020 3.104 3.026 1.00 97.19 258 LEU A C 1
ATOM 1894 O O . LEU A 1 258 ? -15.234 2.056 2.417 1.00 97.19 258 LEU A O 1
ATOM 1898 N N . TYR A 1 259 ? -15.964 4.026 3.206 1.00 94.56 259 TYR A N 1
ATOM 1899 C CA . TYR A 1 259 ? -17.331 3.870 2.730 1.00 94.56 259 TYR A CA 1
ATOM 1900 C C . TYR A 1 259 ? -17.398 3.631 1.214 1.00 94.56 259 TYR A C 1
ATOM 1902 O O . TYR A 1 259 ? -18.141 2.768 0.740 1.00 94.56 259 TYR A O 1
ATOM 1910 N N . THR A 1 260 ? -16.592 4.364 0.444 1.00 94.00 260 THR A N 1
ATOM 1911 C CA . THR A 1 260 ? -16.538 4.206 -1.011 1.00 94.00 260 THR A CA 1
ATOM 1912 C C . THR A 1 260 ? -15.878 2.887 -1.407 1.00 94.00 260 THR A C 1
ATOM 1914 O O . THR A 1 260 ? -16.435 2.175 -2.240 1.00 94.00 260 THR A O 1
ATOM 1917 N N . ALA A 1 261 ? -14.750 2.515 -0.796 1.00 96.31 261 ALA A N 1
ATOM 1918 C CA . ALA A 1 261 ? -14.098 1.230 -1.047 1.00 96.31 261 ALA A CA 1
ATOM 1919 C C . ALA A 1 261 ? -15.075 0.065 -0.816 1.00 96.31 261 ALA A C 1
ATOM 1921 O O . ALA A 1 261 ? -15.257 -0.776 -1.698 1.00 96.31 261 ALA A O 1
ATOM 1922 N N . ARG A 1 262 ? -15.825 0.106 0.295 1.00 93.81 262 ARG A N 1
ATOM 1923 C CA . ARG A 1 262 ? -16.881 -0.862 0.611 1.00 93.81 262 ARG A CA 1
ATOM 1924 C C . ARG A 1 262 ? -17.933 -0.957 -0.491 1.00 93.81 262 ARG A C 1
ATOM 1926 O O . ARG A 1 262 ? -18.316 -2.062 -0.870 1.00 93.81 262 ARG A O 1
ATOM 1933 N N . ALA A 1 263 ? -18.399 0.181 -1.008 1.00 90.38 263 ALA A N 1
ATOM 1934 C CA . ALA A 1 263 ? -19.424 0.236 -2.050 1.00 90.38 263 ALA A CA 1
ATOM 1935 C C . ALA A 1 263 ? -18.960 -0.350 -3.394 1.00 90.38 263 ALA A C 1
ATOM 1937 O O . ALA A 1 263 ? -19.796 -0.861 -4.137 1.00 90.38 263 ALA A O 1
ATOM 1938 N N . TYR A 1 264 ? -17.658 -0.288 -3.691 1.00 92.81 264 TYR A N 1
ATOM 1939 C CA . TYR A 1 264 ? -17.034 -0.894 -4.875 1.00 92.81 264 TYR A CA 1
ATOM 1940 C C . TYR A 1 264 ? -16.525 -2.328 -4.632 1.00 92.81 264 TYR A C 1
ATOM 1942 O O . TYR A 1 264 ? -15.946 -2.923 -5.537 1.00 92.81 264 TYR A O 1
ATOM 1950 N N . GLY A 1 265 ? -16.730 -2.891 -3.434 1.00 92.81 265 GLY A N 1
ATOM 1951 C CA . GLY A 1 265 ? -16.223 -4.219 -3.070 1.00 92.81 265 GLY A CA 1
ATOM 1952 C C . GLY A 1 265 ? -14.695 -4.287 -2.944 1.00 92.81 265 GLY A C 1
ATOM 1953 O O . GLY A 1 265 ? -14.124 -5.375 -2.974 1.00 92.81 265 GLY A O 1
ATOM 1954 N N . LEU A 1 266 ? -14.035 -3.135 -2.816 1.00 96.88 266 LEU A N 1
ATOM 1955 C CA . LEU A 1 266 ? -12.588 -3.009 -2.678 1.00 96.88 266 LEU A CA 1
ATOM 1956 C C . LEU A 1 266 ? -12.179 -3.159 -1.212 1.00 96.88 266 LEU A C 1
ATOM 1958 O O . LEU A 1 266 ? -12.896 -2.724 -0.309 1.00 96.88 266 LEU A O 1
ATOM 1962 N N . ARG A 1 267 ? -11.002 -3.741 -0.980 1.00 98.38 267 ARG A N 1
ATOM 1963 C CA . ARG A 1 267 ? -10.360 -3.801 0.338 1.00 98.38 267 ARG A CA 1
ATOM 1964 C C . ARG A 1 267 ? -9.233 -2.780 0.470 1.00 98.38 267 ARG A C 1
ATOM 1966 O O . ARG A 1 267 ? -8.720 -2.290 -0.534 1.00 98.38 267 ARG A O 1
ATOM 1973 N N . LEU A 1 268 ? -8.830 -2.480 1.702 1.00 98.81 268 LEU A N 1
ATOM 1974 C CA . LEU A 1 268 ? -7.799 -1.487 2.010 1.00 98.81 268 LEU A CA 1
ATOM 1975 C C . LEU A 1 268 ? -6.638 -2.084 2.812 1.00 98.81 268 LEU A C 1
ATOM 1977 O O . LEU A 1 268 ? -6.864 -2.785 3.797 1.00 98.81 268 LEU A O 1
ATOM 1981 N N . ILE A 1 269 ? -5.408 -1.764 2.408 1.00 98.94 269 ILE A N 1
ATOM 1982 C CA . ILE A 1 269 ? -4.192 -1.934 3.217 1.00 98.94 269 ILE A CA 1
ATOM 1983 C C . ILE A 1 269 ? -3.735 -0.549 3.671 1.00 98.94 269 ILE A C 1
ATOM 1985 O O . ILE A 1 269 ? -3.575 0.353 2.841 1.00 98.94 269 ILE A O 1
ATOM 1989 N N . ILE A 1 270 ? -3.565 -0.379 4.983 1.00 98.88 270 ILE A N 1
ATOM 1990 C CA . ILE A 1 270 ? -3.376 0.930 5.617 1.00 98.88 270 ILE A CA 1
ATOM 1991 C C . ILE A 1 270 ? -2.069 0.940 6.432 1.00 98.88 270 ILE A C 1
ATOM 1993 O O . ILE A 1 270 ? -2.053 0.419 7.551 1.00 98.88 270 ILE A O 1
ATOM 1997 N N . PRO A 1 271 ? -0.979 1.530 5.903 1.00 98.81 271 PRO A N 1
ATOM 1998 C CA . PRO A 1 271 ? 0.220 1.854 6.678 1.00 98.81 271 PRO A CA 1
ATOM 1999 C C . PRO A 1 271 ? -0.075 2.858 7.796 1.00 98.81 271 PRO A C 1
ATOM 2001 O O . PRO A 1 271 ? -0.724 3.872 7.553 1.00 98.81 271 PRO A O 1
ATOM 2004 N N . LEU A 1 272 ? 0.405 2.586 9.012 1.00 98.75 272 LEU A N 1
ATOM 2005 C CA . LEU A 1 272 ? 0.131 3.402 10.208 1.00 98.75 272 LEU A CA 1
ATOM 2006 C C . LEU A 1 272 ? 1.241 4.403 10.555 1.00 98.75 272 LEU A C 1
ATOM 2008 O O . LEU A 1 272 ? 1.008 5.369 11.275 1.00 98.75 272 LEU A O 1
ATOM 2012 N N . ALA A 1 273 ? 2.443 4.191 10.030 1.00 97.81 273 ALA A N 1
ATOM 2013 C CA . ALA A 1 273 ? 3.571 5.110 10.122 1.00 97.81 273 ALA A CA 1
ATOM 2014 C C . ALA A 1 273 ? 4.222 5.270 8.746 1.00 97.81 273 ALA A C 1
ATOM 2016 O O . ALA A 1 273 ? 3.950 4.500 7.829 1.00 97.81 273 ALA A O 1
ATOM 2017 N N . ASP A 1 274 ? 5.111 6.246 8.608 1.00 97.19 274 ASP A N 1
ATOM 2018 C CA . ASP A 1 274 ? 5.951 6.403 7.423 1.00 97.19 274 ASP A CA 1
ATOM 2019 C C . ASP A 1 274 ? 7.383 6.679 7.865 1.00 97.19 274 ASP A C 1
ATOM 2021 O O . ASP A 1 274 ? 7.618 7.474 8.780 1.00 97.19 274 ASP A O 1
ATOM 2025 N N . GLN A 1 275 ? 8.335 6.003 7.234 1.00 95.12 275 GLN A N 1
ATOM 2026 C CA . GLN A 1 275 ? 9.757 6.218 7.460 1.00 95.12 275 GLN A CA 1
ATOM 2027 C C . GLN A 1 275 ? 10.183 7.650 7.090 1.00 95.12 275 GLN A C 1
ATOM 2029 O O . GLN A 1 275 ? 11.139 8.174 7.670 1.00 95.12 275 GLN A O 1
ATOM 2034 N N . TYR A 1 276 ? 9.498 8.276 6.132 1.00 93.50 276 TYR A N 1
ATOM 2035 C CA . TYR A 1 276 ? 9.900 9.547 5.533 1.00 93.50 276 TYR A CA 1
ATOM 2036 C C . TYR A 1 276 ? 9.170 10.770 6.118 1.00 93.50 276 TYR A C 1
ATOM 2038 O O . TYR A 1 276 ? 8.175 10.659 6.829 1.00 93.50 276 TYR A O 1
ATOM 2046 N N . ASP A 1 277 ? 9.698 11.966 5.827 1.00 93.19 277 ASP A N 1
ATOM 2047 C CA . ASP A 1 277 ? 9.165 13.262 6.284 1.00 93.19 277 ASP A CA 1
ATOM 2048 C C . ASP A 1 277 ? 8.389 13.976 5.163 1.00 93.19 277 ASP A C 1
ATOM 2050 O O . ASP A 1 277 ? 8.810 15.025 4.666 1.00 93.19 277 ASP A O 1
ATOM 2054 N N . TYR A 1 278 ? 7.295 13.368 4.702 1.00 94.44 278 TYR A N 1
ATOM 2055 C CA . TYR A 1 278 ? 6.435 13.945 3.663 1.00 94.44 278 TYR A CA 1
ATOM 2056 C C . TYR A 1 278 ? 5.346 14.856 4.248 1.00 94.44 278 TYR A C 1
ATOM 2058 O O . TYR A 1 278 ? 5.266 15.087 5.456 1.00 94.44 278 TYR A O 1
ATOM 2066 N N . TYR A 1 279 ? 4.493 15.399 3.375 1.00 95.12 279 TYR A N 1
ATOM 2067 C CA . TYR A 1 279 ? 3.429 16.331 3.751 1.00 95.12 279 TYR A CA 1
ATOM 2068 C C . TYR A 1 279 ? 2.466 15.750 4.797 1.00 95.12 279 TYR A C 1
ATOM 2070 O O . TYR A 1 279 ? 2.030 16.486 5.678 1.00 95.12 279 TYR A O 1
ATOM 2078 N N . HIS A 1 280 ? 2.167 14.449 4.730 1.00 96.50 280 HIS A N 1
ATOM 2079 C CA . HIS A 1 280 ? 1.262 13.739 5.642 1.00 96.50 280 HIS A CA 1
ATOM 2080 C C . HIS A 1 280 ? 1.905 13.333 6.977 1.00 96.50 280 HIS A C 1
ATOM 2082 O O . HIS A 1 280 ? 1.230 12.766 7.841 1.00 96.50 280 HIS A O 1
ATOM 2088 N N . GLY A 1 281 ? 3.189 13.646 7.165 1.00 97.00 281 GLY A N 1
ATOM 2089 C CA . GLY A 1 281 ? 3.961 13.300 8.350 1.00 97.00 281 GLY A CA 1
ATOM 2090 C C . GLY A 1 281 ? 4.582 11.902 8.285 1.00 97.00 281 GLY A C 1
ATOM 2091 O O . GLY A 1 281 ? 4.775 11.344 7.211 1.00 97.00 281 GLY A O 1
ATOM 2092 N N . GLY A 1 282 ? 4.944 11.359 9.449 1.00 96.44 282 GLY A N 1
ATOM 2093 C CA . GLY A 1 282 ? 5.719 10.120 9.587 1.00 96.44 282 GLY A CA 1
ATOM 2094 C C . GLY A 1 282 ? 6.478 10.077 10.916 1.00 96.44 282 GLY A C 1
ATOM 2095 O O . GLY A 1 282 ? 6.256 10.928 11.786 1.00 96.44 282 GLY A O 1
ATOM 2096 N N . ILE A 1 283 ? 7.419 9.139 11.064 1.00 97.31 283 ILE A N 1
ATOM 2097 C CA . ILE A 1 283 ? 8.310 9.022 12.238 1.00 97.31 283 ILE A CA 1
ATOM 2098 C C . ILE A 1 283 ? 8.958 10.370 12.616 1.00 97.31 283 ILE A C 1
ATOM 2100 O O . ILE A 1 283 ? 8.922 10.738 13.797 1.00 97.31 283 ILE A O 1
ATOM 2104 N N . PRO A 1 284 ? 9.473 11.172 11.657 1.00 96.69 284 PRO A N 1
ATOM 2105 C CA . PRO A 1 284 ? 10.033 12.494 11.943 1.00 96.69 284 PRO A CA 1
ATOM 2106 C C . PRO A 1 284 ? 9.092 13.433 12.713 1.00 96.69 284 PRO A C 1
ATOM 2108 O O . PRO A 1 284 ? 9.546 14.258 13.506 1.00 96.69 284 PRO A O 1
ATOM 2111 N N . THR A 1 285 ? 7.777 13.310 12.532 1.00 97.81 285 THR A N 1
ATOM 2112 C CA . THR A 1 285 ? 6.798 14.160 13.223 1.00 97.81 285 THR A CA 1
ATOM 2113 C C . THR A 1 285 ? 6.709 13.841 14.712 1.00 97.81 285 THR A C 1
ATOM 2115 O O . THR A 1 285 ? 6.811 14.761 15.525 1.00 97.81 285 THR A O 1
ATOM 2118 N N . PHE A 1 286 ? 6.625 12.561 15.080 1.00 98.31 286 PHE A N 1
ATOM 2119 C CA . PHE A 1 286 ? 6.606 12.144 16.486 1.00 98.31 286 PHE A CA 1
ATOM 2120 C C . PHE A 1 286 ? 7.899 12.541 17.214 1.00 98.31 286 PHE A C 1
ATOM 2122 O O . PHE A 1 286 ? 7.864 13.025 18.346 1.00 98.31 286 PHE A O 1
ATOM 2129 N N . LEU A 1 287 ? 9.046 12.433 16.535 1.00 97.88 287 LEU A N 1
ATOM 2130 C CA . LEU A 1 287 ? 10.327 12.912 17.062 1.00 97.88 287 LEU A CA 1
ATOM 2131 C C . LEU A 1 287 ? 10.317 14.433 17.288 1.00 97.88 287 LEU A C 1
ATOM 2133 O O . LEU A 1 287 ? 10.722 14.901 18.355 1.00 97.88 287 LEU A O 1
ATOM 2137 N N . ARG A 1 288 ? 9.812 15.215 16.321 1.00 97.19 288 ARG A N 1
ATOM 2138 C CA . ARG A 1 288 ? 9.715 16.681 16.446 1.00 97.19 288 ARG A CA 1
ATOM 2139 C C . ARG A 1 288 ? 8.831 17.114 17.609 1.00 97.19 288 ARG A C 1
ATOM 2141 O O . ARG A 1 288 ? 9.206 18.047 18.314 1.00 97.19 288 ARG A O 1
ATOM 2148 N N . TRP A 1 289 ? 7.708 16.441 17.855 1.00 98.12 289 TRP A N 1
ATOM 2149 C CA . TRP A 1 289 ? 6.841 16.756 18.998 1.00 98.12 289 TRP A CA 1
ATOM 2150 C C . TRP A 1 289 ? 7.536 16.579 20.353 1.00 98.12 289 TRP A C 1
ATOM 2152 O O . TRP A 1 289 ? 7.179 17.253 21.319 1.00 98.12 289 TRP A O 1
ATOM 2162 N N . ARG A 1 290 ? 8.583 15.748 20.416 1.00 97.31 290 ARG A N 1
ATOM 2163 C CA . ARG A 1 290 ? 9.435 15.558 21.600 1.00 97.31 290 ARG A CA 1
ATOM 2164 C C . ARG A 1 290 ? 10.760 16.328 21.544 1.00 97.31 290 ARG A C 1
ATOM 2166 O O . ARG A 1 290 ? 11.642 16.071 22.357 1.00 97.31 290 ARG A O 1
ATOM 2173 N N . ASN A 1 291 ? 10.892 17.306 20.642 1.00 96.31 291 ASN A N 1
ATOM 2174 C CA . ASN A 1 291 ? 12.104 18.112 20.435 1.00 96.31 291 ASN A CA 1
ATOM 2175 C C . ASN A 1 291 ? 13.359 17.280 20.096 1.00 96.31 291 ASN A C 1
ATOM 2177 O O . ASN A 1 291 ? 14.479 17.662 20.442 1.00 96.31 291 ASN A O 1
ATOM 2181 N N . LEU A 1 292 ? 13.181 16.142 19.421 1.00 95.62 292 LEU A N 1
ATOM 2182 C CA . LEU A 1 292 ? 14.265 15.254 18.999 1.00 95.62 292 LEU A CA 1
ATOM 2183 C C . LEU A 1 292 ? 14.686 15.526 17.549 1.00 95.62 292 LEU A C 1
ATOM 2185 O O . LEU A 1 292 ? 13.955 16.136 16.763 1.00 95.62 292 LEU A O 1
ATOM 2189 N N . SER A 1 293 ? 15.890 15.074 17.181 1.00 89.75 293 SER A N 1
ATOM 2190 C CA . SER A 1 293 ? 16.387 15.234 15.813 1.00 89.75 293 SER A CA 1
ATOM 2191 C C . SER A 1 293 ? 15.634 14.315 14.856 1.00 89.75 293 SER A C 1
ATOM 2193 O O . SER A 1 293 ? 15.676 13.096 14.985 1.00 89.75 293 SER A O 1
ATOM 2195 N N . ALA A 1 294 ? 14.962 14.923 13.883 1.00 86.19 294 ALA A N 1
ATOM 2196 C CA . ALA A 1 294 ? 14.061 14.243 12.960 1.00 86.19 294 ALA A CA 1
ATOM 2197 C C . ALA A 1 294 ? 14.496 14.346 11.488 1.00 86.19 294 ALA A C 1
ATOM 2199 O O . ALA A 1 294 ? 13.883 13.740 10.617 1.00 86.19 294 ALA A O 1
ATOM 2200 N N . THR A 1 295 ? 15.539 15.127 11.191 1.00 81.62 295 THR A N 1
ATOM 2201 C CA . THR A 1 295 ? 15.958 15.434 9.819 1.00 81.62 295 THR A CA 1
ATOM 2202 C C . THR A 1 295 ? 17.228 14.689 9.434 1.00 81.62 295 THR A C 1
ATOM 2204 O O . THR A 1 295 ? 18.226 14.676 10.161 1.00 81.62 295 THR A O 1
ATOM 2207 N N . HIS A 1 296 ? 17.225 14.080 8.250 1.00 74.06 296 HIS A N 1
ATOM 2208 C CA . HIS A 1 296 ? 18.411 13.413 7.722 1.00 74.06 296 HIS A CA 1
ATOM 2209 C C . HIS A 1 296 ? 19.578 14.399 7.496 1.00 74.06 296 HIS A C 1
ATOM 2211 O O . HIS A 1 296 ? 19.352 15.555 7.132 1.00 74.06 296 HIS A O 1
ATOM 2217 N N . PRO A 1 297 ? 20.840 13.967 7.700 1.00 73.25 297 PRO A N 1
ATOM 2218 C CA . PRO A 1 297 ? 21.270 12.634 8.145 1.00 73.25 297 PRO A CA 1
ATOM 2219 C C . PRO A 1 297 ? 21.321 12.474 9.678 1.00 73.25 297 PRO A C 1
ATOM 2221 O O . PRO A 1 297 ? 21.796 11.456 10.160 1.00 73.25 297 PRO A O 1
ATOM 2224 N N . LYS A 1 298 ? 20.896 13.484 10.450 1.00 74.06 298 LYS A N 1
ATOM 2225 C CA . LYS A 1 298 ? 21.017 13.510 11.921 1.00 74.06 298 LYS A CA 1
ATOM 2226 C C . LYS A 1 298 ? 19.852 12.845 12.657 1.00 74.06 298 LYS A C 1
ATOM 2228 O O . LYS A 1 298 ? 19.899 12.754 13.878 1.00 74.06 298 LYS A O 1
ATOM 2233 N N . ALA A 1 299 ? 18.829 12.424 11.922 1.00 80.81 299 ALA A N 1
ATOM 2234 C CA . ALA A 1 299 ? 17.673 11.730 12.451 1.00 80.81 299 ALA A CA 1
ATOM 2235 C C . ALA A 1 299 ? 18.089 10.509 13.290 1.00 80.81 299 ALA A C 1
ATOM 2237 O O . ALA A 1 299 ? 18.815 9.638 12.807 1.00 80.81 299 ALA A O 1
ATOM 2238 N N . ASP A 1 300 ? 17.612 10.458 14.534 1.00 88.94 300 ASP A N 1
ATOM 2239 C CA . ASP A 1 300 ? 17.736 9.293 15.411 1.00 88.94 300 ASP A CA 1
ATOM 2240 C C . ASP A 1 300 ? 16.342 8.721 15.657 1.00 88.94 300 ASP A C 1
ATOM 2242 O O . ASP A 1 300 ? 15.519 9.313 16.356 1.00 88.94 300 ASP A O 1
ATOM 2246 N N . PHE A 1 301 ? 16.066 7.580 15.029 1.00 93.00 301 PHE A N 1
ATOM 2247 C CA . PHE A 1 301 ? 14.773 6.906 15.124 1.00 93.00 301 PHE A CA 1
ATOM 2248 C C . PHE A 1 301 ? 14.706 5.952 16.325 1.00 93.00 301 PHE A C 1
ATOM 2250 O O . PHE A 1 301 ? 13.651 5.377 16.580 1.00 93.00 301 PHE A O 1
ATOM 2257 N N . GLY A 1 302 ? 15.792 5.818 17.100 1.00 94.00 302 GLY A N 1
ATOM 2258 C CA . GLY A 1 302 ? 15.854 4.986 18.302 1.00 94.00 302 GLY A CA 1
ATOM 2259 C C . GLY A 1 302 ? 14.682 5.214 19.264 1.00 94.00 302 GLY A C 1
ATOM 2260 O O . GLY A 1 302 ? 14.027 4.241 19.625 1.00 94.00 302 GLY A O 1
ATOM 2261 N N . PRO A 1 303 ? 14.325 6.466 19.609 1.00 96.25 303 PRO A N 1
ATOM 2262 C CA . PRO A 1 303 ? 13.175 6.739 20.466 1.00 96.25 303 PRO A CA 1
ATOM 2263 C C . PRO A 1 303 ? 11.841 6.245 19.897 1.00 96.25 303 PRO A C 1
ATOM 2265 O O . PRO A 1 303 ? 11.014 5.761 20.656 1.00 96.25 303 PRO A O 1
ATOM 2268 N N . PHE A 1 304 ? 11.612 6.311 18.582 1.00 97.44 304 PHE A N 1
ATOM 2269 C CA . PHE A 1 304 ? 10.386 5.762 17.986 1.00 97.44 304 PHE A CA 1
ATOM 2270 C C . PHE A 1 304 ? 10.312 4.234 18.136 1.00 97.44 304 PHE A C 1
ATOM 2272 O O . PHE A 1 304 ? 9.228 3.682 18.319 1.00 97.44 304 PHE A O 1
ATOM 2279 N N . TYR A 1 305 ? 11.471 3.571 18.112 1.00 96.62 305 TYR A N 1
ATOM 2280 C CA . TYR A 1 305 ? 11.602 2.122 18.247 1.00 96.62 305 TYR A CA 1
ATOM 2281 C C . TYR A 1 305 ? 11.750 1.611 19.690 1.00 96.62 305 TYR A C 1
ATOM 2283 O O . TYR A 1 305 ? 11.662 0.407 19.922 1.00 96.62 305 TYR A O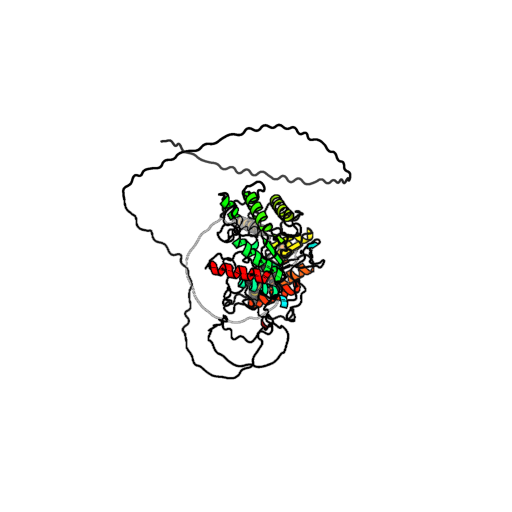 1
ATOM 2291 N N . ASP A 1 306 ? 11.941 2.494 20.666 1.00 97.44 306 ASP A N 1
ATOM 2292 C CA . ASP A 1 306 ? 11.958 2.155 22.088 1.00 97.44 306 ASP A CA 1
ATOM 2293 C C . ASP A 1 306 ? 10.529 2.158 22.644 1.00 97.44 306 ASP A C 1
ATOM 2295 O O . ASP A 1 306 ? 9.913 3.211 22.814 1.00 97.44 306 ASP A O 1
ATOM 2299 N N . THR A 1 307 ? 10.010 0.973 22.970 1.00 98.19 307 THR A N 1
ATOM 2300 C CA . THR A 1 307 ? 8.638 0.785 23.469 1.00 98.19 307 THR A CA 1
ATOM 2301 C C . THR A 1 307 ? 8.383 1.414 24.840 1.00 98.19 307 THR A C 1
ATOM 2303 O O . THR A 1 307 ? 7.236 1.482 25.275 1.00 98.19 307 THR A O 1
ATOM 2306 N N . THR A 1 308 ? 9.431 1.858 25.539 1.00 98.00 308 THR A N 1
ATOM 2307 C CA . THR A 1 308 ? 9.330 2.576 26.818 1.00 98.00 308 THR A CA 1
ATOM 2308 C C . THR A 1 308 ? 9.368 4.096 26.651 1.00 98.00 308 THR A C 1
ATOM 2310 O O . THR A 1 308 ? 9.156 4.836 27.615 1.00 98.00 308 THR A O 1
ATOM 2313 N N . SER A 1 309 ? 9.615 4.585 25.434 1.00 98.56 309 SER A N 1
ATOM 2314 C CA . SER A 1 309 ? 9.754 6.008 25.169 1.00 98.56 309 SER A CA 1
ATOM 2315 C C . SER A 1 309 ? 8.402 6.728 25.098 1.00 98.56 309 SER A C 1
ATOM 2317 O O . SER A 1 309 ? 7.344 6.160 24.798 1.00 98.56 309 SER A O 1
ATOM 2319 N N . GLN A 1 310 ? 8.446 8.046 25.304 1.00 98.56 310 GLN A N 1
ATOM 2320 C CA . GLN A 1 310 ? 7.284 8.904 25.070 1.00 98.56 310 GLN A CA 1
ATOM 2321 C C . GLN A 1 310 ? 6.902 8.965 23.585 1.00 98.56 310 GLN A C 1
ATOM 2323 O O . GLN A 1 310 ? 5.722 9.047 23.278 1.00 98.56 310 GLN A O 1
ATOM 2328 N N . VAL A 1 311 ? 7.876 8.873 22.671 1.00 98.62 311 VAL A N 1
ATOM 2329 C CA . VAL A 1 311 ? 7.635 8.900 21.217 1.00 98.62 311 VAL A CA 1
ATOM 2330 C C . VAL A 1 311 ? 6.809 7.686 20.792 1.00 98.62 311 VAL A C 1
ATOM 2332 O O . VAL A 1 311 ? 5.841 7.832 20.050 1.00 98.62 311 VAL A O 1
ATOM 2335 N N . TYR A 1 312 ? 7.151 6.497 21.298 1.00 98.69 312 TYR A N 1
ATOM 2336 C CA . TYR A 1 312 ? 6.365 5.289 21.057 1.00 98.69 312 TYR A CA 1
ATOM 2337 C C . TYR A 1 312 ? 4.967 5.395 21.673 1.00 98.69 312 TYR A C 1
ATOM 2339 O O . TYR A 1 312 ? 3.983 5.028 21.037 1.00 98.69 312 TYR A O 1
ATOM 2347 N N . SER A 1 313 ? 4.867 5.936 22.890 1.00 98.81 313 SER A N 1
ATOM 2348 C CA . SER A 1 313 ? 3.578 6.132 23.565 1.00 98.81 313 SER A CA 1
ATOM 2349 C C . SER A 1 313 ? 2.648 7.070 22.783 1.00 98.81 313 SER A C 1
ATOM 2351 O O . SER A 1 313 ? 1.453 6.799 22.685 1.00 98.81 313 SER A O 1
ATOM 2353 N N . ASP A 1 314 ? 3.189 8.132 22.179 1.00 98.88 314 ASP A N 1
ATOM 2354 C CA . ASP A 1 314 ? 2.435 9.054 21.320 1.00 98.88 314 ASP A CA 1
ATOM 2355 C C . ASP A 1 314 ? 1.933 8.359 20.053 1.00 98.88 314 ASP A C 1
ATOM 2357 O O . ASP A 1 314 ? 0.768 8.492 19.683 1.00 98.88 314 ASP A O 1
ATOM 2361 N N . PHE A 1 315 ? 2.790 7.555 19.420 1.00 98.88 315 PHE A N 1
ATOM 2362 C CA . PHE A 1 315 ? 2.406 6.754 18.262 1.00 98.88 315 PHE A CA 1
ATOM 2363 C C . PHE A 1 315 ? 1.325 5.716 18.606 1.00 98.88 315 PHE A C 1
ATOM 2365 O O . PHE A 1 315 ? 0.340 5.577 17.882 1.00 98.88 315 PHE A O 1
ATOM 2372 N N . ALA A 1 316 ? 1.451 5.027 19.741 1.00 98.88 316 ALA A N 1
ATOM 2373 C CA . ALA A 1 316 ? 0.448 4.078 20.217 1.00 98.88 316 ALA A CA 1
ATOM 2374 C C . ALA A 1 316 ? -0.904 4.757 20.508 1.00 98.88 316 ALA A C 1
ATOM 2376 O O . ALA A 1 316 ? -1.957 4.193 20.192 1.00 98.88 316 ALA A O 1
ATOM 2377 N N . LEU A 1 317 ? -0.891 5.974 21.067 1.00 98.88 317 LEU A N 1
ATOM 2378 C CA . LEU A 1 317 ? -2.097 6.781 21.261 1.00 98.88 317 LEU A CA 1
ATOM 2379 C C . LEU A 1 317 ? -2.733 7.153 19.918 1.00 98.88 317 LEU A C 1
ATOM 2381 O O . LEU A 1 317 ? -3.935 6.959 19.754 1.00 98.88 317 LEU A O 1
ATOM 2385 N N . TYR A 1 318 ? -1.938 7.623 18.955 1.00 98.88 318 TYR A N 1
ATOM 2386 C CA . TYR A 1 318 ? -2.407 7.940 17.605 1.00 98.88 318 TYR A CA 1
ATOM 2387 C C . TYR A 1 318 ? -3.109 6.744 16.946 1.00 98.88 318 TYR A C 1
ATOM 2389 O O . TYR A 1 318 ? -4.255 6.862 16.509 1.00 98.88 318 TYR A O 1
ATOM 2397 N N . VAL A 1 319 ? -2.461 5.572 16.949 1.00 98.94 319 VAL A N 1
ATOM 2398 C CA . VAL A 1 319 ? -3.026 4.326 16.404 1.00 98.94 319 VAL A CA 1
ATOM 2399 C C . VAL A 1 319 ? -4.319 3.952 17.123 1.00 98.94 319 VAL A C 1
ATOM 2401 O O . VAL A 1 319 ? -5.313 3.631 16.474 1.00 98.94 319 VAL A O 1
ATOM 2404 N N . THR A 1 320 ? -4.342 4.038 18.455 1.00 98.88 320 THR A N 1
ATOM 2405 C CA . THR A 1 320 ? -5.540 3.734 19.249 1.00 98.88 320 THR A CA 1
ATOM 2406 C C . THR A 1 320 ? -6.700 4.658 18.888 1.00 98.88 320 THR A C 1
ATOM 2408 O O . THR A 1 320 ? -7.812 4.174 18.674 1.00 98.88 320 THR A O 1
ATOM 2411 N N . THR A 1 321 ? -6.456 5.966 18.774 1.00 98.62 321 THR A N 1
ATOM 2412 C CA . THR A 1 321 ? -7.484 6.948 18.406 1.00 98.62 321 THR A CA 1
ATOM 2413 C C . THR A 1 321 ? -8.009 6.705 16.994 1.00 98.62 321 THR A C 1
ATOM 2415 O O . THR A 1 321 ? -9.222 6.632 16.804 1.00 98.62 321 THR A O 1
ATOM 2418 N N . LEU A 1 322 ? -7.117 6.519 16.016 1.00 98.62 322 LEU A N 1
ATOM 2419 C CA . LEU A 1 322 ? -7.497 6.287 14.623 1.00 98.62 322 LEU A CA 1
ATOM 2420 C C . LEU A 1 322 ? -8.350 5.019 14.468 1.00 98.62 322 LEU A C 1
ATOM 2422 O O . LEU A 1 322 ? -9.404 5.055 13.837 1.00 98.62 322 LEU A O 1
ATOM 2426 N N . LEU A 1 323 ? -7.921 3.902 15.065 1.00 98.62 323 LEU A N 1
ATOM 2427 C CA . LEU A 1 323 ? -8.609 2.614 14.925 1.00 98.62 323 LEU A CA 1
ATOM 2428 C C . LEU A 1 323 ? -9.913 2.535 15.731 1.00 98.62 323 LEU A C 1
ATOM 2430 O O . LEU A 1 323 ? -10.781 1.733 15.383 1.00 98.62 323 LEU A O 1
ATOM 2434 N N . SER A 1 324 ? -10.057 3.352 16.781 1.00 98.19 324 SER A N 1
ATOM 2435 C CA . SER A 1 324 ? -11.254 3.396 17.636 1.00 98.19 324 SER A CA 1
ATOM 2436 C C . SER A 1 324 ? -12.301 4.414 17.176 1.00 98.19 324 SER A C 1
ATOM 2438 O O . SER A 1 324 ? -13.436 4.370 17.657 1.00 98.19 324 SER A O 1
ATOM 2440 N N . HIS A 1 325 ? -11.950 5.321 16.256 1.00 97.38 325 HIS A N 1
ATOM 2441 C CA . HIS A 1 325 ? -12.899 6.255 15.648 1.00 97.38 325 HIS A CA 1
ATOM 2442 C C . HIS A 1 325 ? -14.055 5.496 14.998 1.00 97.38 325 HIS A C 1
ATOM 2444 O O . HIS A 1 325 ? -13.828 4.564 14.227 1.00 97.38 325 HIS A O 1
ATOM 2450 N N . ARG A 1 326 ? -15.300 5.897 15.287 1.00 97.38 326 ARG A N 1
ATOM 2451 C CA . ARG A 1 326 ? -16.497 5.289 14.693 1.00 97.38 326 ARG A CA 1
ATOM 2452 C C . ARG A 1 326 ? -17.018 6.165 13.565 1.00 97.38 326 ARG A C 1
ATOM 2454 O O . ARG A 1 326 ? -17.527 7.260 13.800 1.00 97.38 326 ARG A O 1
ATOM 2461 N N . SER A 1 327 ? -16.982 5.619 12.356 1.00 94.88 327 SER A N 1
ATOM 2462 C CA . SER A 1 327 ? -17.432 6.306 11.155 1.00 94.88 327 SER A CA 1
ATOM 2463 C C . SER A 1 327 ? -18.898 6.711 11.239 1.00 94.88 327 SER A C 1
ATOM 2465 O O . SER A 1 327 ? -19.779 5.882 11.490 1.00 94.88 327 SER A O 1
ATOM 2467 N N . SER A 1 328 ? -19.203 7.968 10.921 1.00 90.50 328 SER A N 1
ATOM 2468 C CA . SER A 1 328 ? -20.598 8.419 10.821 1.00 90.50 328 SER A CA 1
ATOM 2469 C C . SER A 1 328 ? -21.324 7.860 9.585 1.00 90.50 328 SER A C 1
ATOM 2471 O O . SER A 1 328 ? -22.564 7.863 9.540 1.00 90.50 328 SER A O 1
ATOM 2473 N N . LEU A 1 329 ? -20.572 7.356 8.596 1.00 90.12 329 LEU A N 1
ATOM 2474 C CA . LEU A 1 329 ? -21.083 6.796 7.344 1.00 90.12 329 LEU A CA 1
ATOM 2475 C C . LEU A 1 329 ? -21.389 5.303 7.477 1.00 90.12 329 LEU A C 1
ATOM 2477 O O . LEU A 1 329 ? -22.521 4.902 7.218 1.00 90.12 329 LEU A O 1
ATOM 2481 N N . THR A 1 330 ? -20.428 4.491 7.929 1.00 86.75 330 THR A N 1
ATOM 2482 C CA . THR A 1 330 ? -20.603 3.029 8.046 1.00 86.75 330 THR A CA 1
ATOM 2483 C C . THR A 1 330 ? -21.098 2.580 9.419 1.00 86.75 330 THR A C 1
ATOM 2485 O O . THR A 1 330 ? -21.586 1.460 9.547 1.00 86.75 330 THR A O 1
ATOM 2488 N N . ASN A 1 331 ? -21.012 3.441 10.441 1.00 93.31 331 ASN A N 1
ATOM 2489 C CA . ASN A 1 331 ? -21.235 3.094 11.848 1.00 93.31 331 ASN A CA 1
ATOM 2490 C C . ASN A 1 331 ? -20.309 1.974 12.361 1.00 93.31 331 ASN A C 1
ATOM 2492 O O . ASN A 1 331 ? -20.636 1.308 13.340 1.00 93.31 331 ASN A O 1
ATOM 2496 N N . LEU A 1 332 ? -19.157 1.779 11.721 1.00 95.50 332 LEU A N 1
ATOM 2497 C CA . LEU A 1 332 ? -18.099 0.853 12.123 1.00 95.50 332 LEU A CA 1
ATOM 2498 C C . LEU A 1 332 ? -16.854 1.655 12.493 1.00 95.50 332 LEU A C 1
ATOM 2500 O O . LEU A 1 332 ? -16.661 2.767 11.992 1.00 95.50 332 LEU A O 1
ATOM 2504 N N . THR A 1 333 ? -16.016 1.104 13.362 1.00 98.06 333 THR A N 1
ATOM 2505 C CA . THR A 1 333 ? -14.634 1.578 13.477 1.00 98.06 333 THR A CA 1
ATOM 2506 C C . THR A 1 333 ? -13.767 0.941 12.395 1.00 98.06 333 THR A C 1
ATOM 2508 O O . THR A 1 333 ? -14.148 -0.086 11.831 1.00 98.06 333 THR A O 1
ATOM 2511 N N . MET A 1 334 ? -12.582 1.492 12.107 1.00 96.56 334 MET A N 1
ATOM 2512 C CA . MET A 1 334 ? -11.652 0.823 11.182 1.00 96.56 334 MET A CA 1
ATOM 2513 C C . MET A 1 334 ? -11.272 -0.584 11.654 1.00 96.56 334 MET A C 1
ATOM 2515 O O . MET A 1 334 ? -11.040 -1.468 10.836 1.00 96.56 334 MET A O 1
ATOM 2519 N N . ALA A 1 335 ? -11.208 -0.787 12.971 1.00 97.44 335 ALA A N 1
ATOM 2520 C CA . ALA A 1 335 ? -10.912 -2.080 13.571 1.00 97.44 335 ALA A CA 1
ATOM 2521 C C . ALA A 1 335 ? -12.036 -3.117 13.375 1.00 97.44 335 ALA A C 1
ATOM 2523 O O . ALA A 1 335 ? -11.769 -4.316 13.337 1.00 97.44 335 ALA A O 1
ATOM 2524 N N . GLU A 1 336 ? -13.286 -2.661 13.249 1.00 97.94 336 GLU A N 1
ATOM 2525 C CA . GLU A 1 336 ? -14.475 -3.496 13.036 1.00 97.94 336 GLU A CA 1
ATOM 2526 C C . GLU A 1 336 ? -14.843 -3.654 11.547 1.00 97.94 336 GLU A C 1
ATOM 2528 O O . GLU A 1 336 ? -15.637 -4.535 11.208 1.00 97.94 336 GLU A O 1
ATOM 2533 N N . ASP A 1 337 ? -14.328 -2.800 10.654 1.00 97.44 337 ASP A N 1
ATOM 2534 C CA . ASP A 1 337 ? -14.755 -2.752 9.253 1.00 97.44 337 ASP A CA 1
ATOM 2535 C C . ASP A 1 337 ? -14.012 -3.786 8.386 1.00 97.44 337 ASP A C 1
ATOM 2537 O O . ASP A 1 337 ? -12.825 -3.609 8.103 1.00 97.44 337 ASP A O 1
ATOM 2541 N N . PRO A 1 338 ? -14.697 -4.823 7.857 1.00 97.00 338 PRO A N 1
ATOM 2542 C CA . PRO A 1 338 ? -14.067 -5.825 6.997 1.00 97.00 338 PRO A CA 1
ATOM 2543 C C . PRO A 1 338 ? -13.505 -5.231 5.698 1.00 97.00 338 PRO A C 1
ATOM 2545 O O . PRO A 1 338 ? -12.714 -5.879 5.015 1.00 97.00 338 PRO A O 1
ATOM 2548 N N . THR A 1 339 ? -13.889 -4.008 5.320 1.00 97.88 339 THR A N 1
ATOM 2549 C CA . THR A 1 339 ? -13.281 -3.283 4.192 1.00 97.88 339 THR A CA 1
ATOM 2550 C C . THR A 1 339 ? -11.768 -3.114 4.380 1.00 97.88 339 THR A C 1
ATOM 2552 O O . THR A 1 339 ? -11.034 -3.086 3.394 1.00 97.88 339 THR A O 1
ATOM 2555 N N . VAL A 1 340 ? -11.274 -3.064 5.620 1.00 98.69 340 VAL A N 1
ATOM 2556 C CA . VAL A 1 340 ? -9.838 -3.084 5.916 1.00 98.69 340 VAL A CA 1
ATOM 2557 C C . VAL A 1 340 ? -9.328 -4.528 5.850 1.00 98.69 340 VAL A C 1
ATOM 2559 O O . VAL A 1 340 ? -9.702 -5.371 6.659 1.00 98.69 340 VAL A O 1
ATOM 2562 N N . LEU A 1 341 ? -8.465 -4.820 4.872 1.00 98.69 341 LEU A N 1
ATOM 2563 C CA . LEU A 1 341 ? -7.777 -6.110 4.748 1.00 98.69 341 LEU A CA 1
ATOM 2564 C C . LEU A 1 341 ? -6.723 -6.243 5.841 1.00 98.69 341 LEU A C 1
ATOM 2566 O O . LEU A 1 341 ? -6.689 -7.243 6.558 1.00 98.69 341 LEU A O 1
ATOM 2570 N N . ALA A 1 342 ? -5.852 -5.239 5.937 1.00 98.88 342 ALA A N 1
ATOM 2571 C CA . ALA A 1 342 ? -4.761 -5.236 6.889 1.00 98.88 342 ALA A CA 1
ATOM 2572 C C . ALA A 1 342 ? -4.340 -3.831 7.304 1.00 98.88 342 ALA A C 1
ATOM 2574 O O . ALA A 1 342 ? -4.392 -2.884 6.513 1.00 98.88 342 ALA A O 1
ATOM 2575 N N . PHE A 1 343 ? -3.819 -3.748 8.523 1.00 98.94 343 PHE A N 1
ATOM 2576 C CA . PHE A 1 343 ? -2.974 -2.639 8.943 1.00 98.94 343 PHE A CA 1
ATOM 2577 C C . PHE A 1 343 ? -1.509 -3.014 8.736 1.00 98.94 343 PHE A C 1
ATOM 2579 O O . PHE A 1 343 ? -1.090 -4.128 9.049 1.00 98.94 343 PHE A O 1
ATOM 2586 N N . GLU A 1 344 ? -0.729 -2.080 8.212 1.00 98.81 344 GLU A N 1
ATOM 2587 C CA . GLU A 1 344 ? 0.707 -2.229 7.998 1.00 98.81 344 GLU A CA 1
ATOM 2588 C C . GLU A 1 344 ? 1.446 -1.378 9.032 1.00 98.81 344 GLU A C 1
ATOM 2590 O O . GLU A 1 344 ? 1.105 -0.211 9.240 1.00 98.81 344 GLU A O 1
ATOM 2595 N N . THR A 1 345 ? 2.425 -1.962 9.733 1.00 98.56 345 THR A N 1
ATOM 2596 C CA . THR A 1 345 ? 3.079 -1.297 10.880 1.00 98.56 345 THR A CA 1
ATOM 2597 C C . THR A 1 345 ? 3.750 0.026 10.501 1.00 98.56 345 THR A C 1
ATOM 2599 O O . THR A 1 345 ? 3.854 0.922 11.338 1.00 98.56 345 THR A O 1
ATOM 2602 N N . GLY A 1 346 ? 4.140 0.184 9.236 1.00 97.69 346 GLY A N 1
ATOM 2603 C CA . GLY A 1 346 ? 4.557 1.448 8.645 1.00 97.69 346 GLY A CA 1
ATOM 2604 C C . GLY A 1 346 ? 4.947 1.300 7.178 1.00 97.69 346 GLY A C 1
ATOM 2605 O O . GLY A 1 346 ? 5.062 0.197 6.673 1.00 97.69 346 GLY A O 1
ATOM 2606 N N . ASN A 1 347 ? 5.149 2.410 6.485 1.00 97.94 347 ASN A N 1
ATOM 2607 C CA . ASN A 1 347 ? 5.647 2.428 5.120 1.00 97.94 347 ASN A CA 1
ATOM 2608 C C . ASN A 1 347 ? 7.184 2.441 5.111 1.00 97.94 347 ASN A C 1
ATOM 2610 O O . ASN A 1 347 ? 7.793 3.357 5.669 1.00 97.94 347 ASN A O 1
ATOM 2614 N N . GLU A 1 348 ? 7.791 1.444 4.461 1.00 95.44 348 GLU A N 1
ATOM 2615 C CA . GLU A 1 348 ? 9.238 1.340 4.216 1.00 95.44 348 GLU A CA 1
ATOM 2616 C C . GLU A 1 348 ? 10.124 1.506 5.468 1.00 95.44 348 GLU A C 1
ATOM 2618 O O . GLU A 1 348 ? 11.179 2.152 5.431 1.00 95.44 348 GLU A O 1
ATOM 2623 N N . LEU A 1 349 ? 9.726 0.911 6.596 1.00 95.00 349 LEU A N 1
ATOM 2624 C CA . LEU A 1 349 ? 10.507 0.994 7.830 1.00 95.00 349 LEU A CA 1
ATOM 2625 C C . LEU A 1 349 ? 11.908 0.400 7.621 1.00 95.00 349 LEU A C 1
ATOM 2627 O O . LEU A 1 349 ? 12.083 -0.663 7.024 1.00 95.00 349 LEU A O 1
ATOM 2631 N N . GLY A 1 350 ? 12.931 1.112 8.089 1.00 89.81 350 GLY A N 1
ATOM 2632 C CA . GLY A 1 350 ? 14.328 0.803 7.765 1.00 89.81 350 GLY A CA 1
ATOM 2633 C C . GLY A 1 350 ? 14.887 1.568 6.569 1.00 89.81 350 GLY A C 1
ATOM 2634 O O . GLY A 1 350 ? 16.102 1.526 6.353 1.00 89.81 350 GLY A O 1
ATOM 2635 N N . GLY A 1 351 ? 14.044 2.331 5.867 1.00 86.75 351 GLY A N 1
ATOM 2636 C CA . GLY A 1 351 ? 14.400 3.144 4.708 1.00 86.75 351 GLY A CA 1
ATOM 2637 C C . GLY A 1 351 ? 14.743 2.318 3.480 1.00 86.75 351 GLY A C 1
ATOM 2638 O O . GLY A 1 351 ? 14.813 1.093 3.535 1.00 86.75 351 GLY A O 1
ATOM 2639 N N . TRP A 1 352 ? 14.996 3.005 2.367 1.00 81.56 352 TRP A N 1
ATOM 2640 C CA . TRP A 1 352 ? 15.364 2.360 1.109 1.00 81.56 352 TRP A CA 1
ATOM 2641 C C . TRP A 1 352 ? 16.500 1.337 1.293 1.00 81.56 352 TRP A C 1
ATOM 2643 O O . TRP A 1 352 ? 17.578 1.666 1.797 1.00 81.56 352 TRP A O 1
ATOM 2653 N N . GLY A 1 353 ? 16.241 0.085 0.902 1.00 74.00 353 GLY A N 1
ATOM 2654 C CA . GLY A 1 353 ? 17.161 -1.046 1.070 1.00 74.00 353 GLY A CA 1
ATOM 2655 C C . GLY A 1 353 ? 17.122 -1.732 2.446 1.00 74.00 353 GLY A C 1
ATOM 2656 O O . GLY A 1 353 ? 17.818 -2.727 2.640 1.00 74.00 353 GLY A O 1
ATOM 2657 N N . GLY A 1 354 ? 16.317 -1.236 3.390 1.00 73.69 354 GLY A N 1
ATOM 2658 C CA . GLY A 1 354 ? 16.013 -1.877 4.673 1.00 73.69 354 GLY A CA 1
ATOM 2659 C C . GLY A 1 354 ? 17.140 -1.861 5.711 1.00 73.69 354 GLY A C 1
ATOM 2660 O O . GLY A 1 354 ? 17.066 -2.596 6.692 1.00 73.69 354 GLY A O 1
ATOM 2661 N N . SER A 1 355 ? 18.201 -1.071 5.511 1.00 77.00 355 SER A N 1
ATOM 2662 C CA . SER A 1 355 ? 19.404 -1.102 6.360 1.00 77.00 355 SER A CA 1
ATOM 2663 C C . SER A 1 355 ? 19.717 0.195 7.102 1.00 77.00 355 SER A C 1
ATOM 2665 O O . SER A 1 355 ? 20.706 0.233 7.830 1.00 77.00 355 SER A O 1
ATOM 2667 N N . ASN A 1 356 ? 18.933 1.261 6.922 1.00 75.81 356 ASN A N 1
ATOM 2668 C CA . ASN A 1 356 ? 19.242 2.549 7.546 1.00 75.81 356 ASN A CA 1
ATOM 2669 C C . ASN A 1 356 ? 18.864 2.535 9.034 1.00 75.81 356 ASN A C 1
ATOM 2671 O O . ASN A 1 356 ? 19.699 2.850 9.876 1.00 75.81 356 ASN A O 1
ATOM 2675 N N . TYR A 1 357 ? 17.632 2.118 9.350 1.00 78.25 357 TYR A N 1
ATOM 2676 C CA . TYR A 1 357 ? 17.100 2.031 10.721 1.00 78.25 357 TYR A CA 1
ATOM 2677 C C . TYR A 1 357 ? 16.042 0.918 10.834 1.00 78.25 357 TYR A C 1
ATOM 2679 O O . TYR A 1 357 ? 14.860 1.228 11.007 1.00 78.25 357 TYR A O 1
ATOM 2687 N N . PRO A 1 358 ? 16.412 -0.361 10.620 1.00 84.88 358 PRO A N 1
ATOM 2688 C CA . PRO A 1 358 ? 15.436 -1.447 10.590 1.00 84.88 358 PRO A CA 1
ATOM 2689 C C . PRO A 1 358 ? 14.701 -1.553 11.935 1.00 84.88 358 PRO A C 1
ATOM 2691 O O . PRO A 1 358 ? 15.350 -1.452 12.983 1.00 84.88 358 PRO A O 1
ATOM 2694 N N . PRO A 1 359 ? 13.374 -1.764 11.930 1.00 92.69 359 PRO A N 1
ATOM 2695 C CA . PRO A 1 359 ? 12.605 -1.858 13.161 1.00 92.69 359 PRO A CA 1
ATOM 2696 C C . PRO A 1 359 ? 13.057 -3.077 13.989 1.00 92.69 359 PRO A C 1
ATOM 2698 O O . PRO A 1 359 ? 13.178 -4.185 13.457 1.00 92.69 359 PRO A O 1
ATOM 2701 N N . PRO A 1 360 ? 13.301 -2.922 15.302 1.00 94.81 360 PRO A N 1
ATOM 2702 C CA . PRO A 1 360 ? 13.564 -4.053 16.187 1.00 94.81 360 PRO A CA 1
ATOM 2703 C C . PRO A 1 360 ? 12.366 -5.016 16.259 1.00 94.81 360 PRO A C 1
ATOM 2705 O O . PRO A 1 360 ? 11.207 -4.593 16.208 1.00 94.81 360 PRO A O 1
ATOM 2708 N N . SER A 1 361 ? 12.618 -6.317 16.456 1.00 95.44 361 SER A N 1
ATOM 2709 C CA . SER A 1 361 ? 11.536 -7.306 16.608 1.00 95.44 361 SER A CA 1
ATOM 2710 C C . SER A 1 361 ? 10.647 -7.031 17.819 1.00 95.44 361 SER A C 1
ATOM 2712 O O . SER A 1 361 ? 9.447 -7.275 17.749 1.00 95.44 361 SER A O 1
ATOM 2714 N N . GLU A 1 362 ? 11.210 -6.508 18.912 1.00 96.44 362 GLU A N 1
ATOM 2715 C CA . GLU A 1 362 ? 10.447 -6.135 20.110 1.00 96.44 362 GLU A CA 1
ATOM 2716 C C . GLU A 1 362 ? 9.439 -5.024 19.803 1.00 96.44 362 GLU A C 1
ATOM 2718 O O . GLU A 1 362 ? 8.256 -5.166 20.110 1.00 96.44 362 GLU A O 1
ATOM 2723 N N . TRP A 1 363 ? 9.878 -3.973 19.106 1.00 97.94 363 TRP A N 1
ATOM 2724 C CA . TRP A 1 363 ? 8.997 -2.901 18.653 1.00 97.94 363 TRP A CA 1
ATOM 2725 C C . TRP A 1 363 ? 7.899 -3.427 17.728 1.00 97.94 363 TRP A C 1
ATOM 2727 O O . TRP A 1 363 ? 6.719 -3.181 17.969 1.00 97.94 363 TRP A O 1
ATOM 2737 N N . THR A 1 364 ? 8.284 -4.223 16.725 1.00 98.19 364 THR A N 1
ATOM 2738 C CA . THR A 1 364 ? 7.351 -4.808 15.747 1.00 98.19 364 THR A CA 1
ATOM 2739 C C . THR A 1 364 ? 6.308 -5.692 16.437 1.00 98.19 364 THR A C 1
ATOM 2741 O O . THR A 1 364 ? 5.121 -5.605 16.137 1.00 98.19 364 THR A O 1
ATOM 2744 N N . THR A 1 365 ? 6.730 -6.493 17.420 1.00 98.56 365 THR A N 1
ATOM 2745 C CA . THR A 1 365 ? 5.834 -7.320 18.244 1.00 98.56 365 THR A CA 1
ATOM 2746 C C . THR A 1 365 ? 4.883 -6.452 19.067 1.00 98.56 365 THR A C 1
ATOM 2748 O O . THR A 1 365 ? 3.693 -6.745 19.146 1.00 98.56 365 THR A O 1
ATOM 2751 N N . SER A 1 366 ? 5.387 -5.379 19.680 1.00 98.69 366 SER A N 1
ATOM 2752 C CA . SER A 1 366 ? 4.595 -4.494 20.540 1.00 98.69 366 SER A CA 1
ATOM 2753 C C . SER A 1 366 ? 3.486 -3.782 19.762 1.00 98.69 366 SER A C 1
ATOM 2755 O O . SER A 1 366 ? 2.320 -3.840 20.160 1.00 98.69 366 SER A O 1
ATOM 2757 N N . ILE A 1 367 ? 3.810 -3.197 18.602 1.00 98.75 367 ILE A N 1
ATOM 2758 C CA . ILE A 1 367 ? 2.803 -2.534 17.766 1.00 98.75 367 ILE A CA 1
ATOM 2759 C C . ILE A 1 367 ? 1.821 -3.539 17.149 1.00 98.75 367 ILE A C 1
ATOM 2761 O O . ILE A 1 367 ? 0.619 -3.278 17.128 1.00 98.75 367 ILE A O 1
ATOM 2765 N N . ALA A 1 368 ? 2.283 -4.721 16.722 1.00 98.75 368 ALA A N 1
ATOM 2766 C CA . ALA A 1 368 ? 1.400 -5.762 16.195 1.00 98.75 368 ALA A CA 1
ATOM 2767 C C . ALA A 1 368 ? 0.407 -6.263 17.259 1.00 98.75 368 ALA A C 1
ATOM 2769 O O . ALA A 1 368 ? -0.779 -6.416 16.966 1.00 98.75 368 ALA A O 1
ATOM 2770 N N . LYS A 1 369 ? 0.848 -6.432 18.514 1.00 98.81 369 LYS A N 1
ATOM 2771 C CA . LYS A 1 369 ? -0.035 -6.755 19.648 1.00 98.81 369 LYS A CA 1
ATOM 2772 C C . LYS A 1 369 ? -1.050 -5.656 19.933 1.00 98.81 369 LYS A C 1
ATOM 2774 O O . LYS A 1 369 ? -2.211 -5.973 20.188 1.00 98.81 369 LYS A O 1
ATOM 2779 N N . LEU A 1 370 ? -0.647 -4.384 19.858 1.00 98.88 370 LEU A N 1
ATOM 2780 C CA . LEU A 1 370 ? -1.586 -3.270 19.990 1.00 98.88 370 LEU A CA 1
ATOM 2781 C C . LEU A 1 370 ? -2.666 -3.356 18.903 1.00 98.88 370 LEU A C 1
ATOM 2783 O O . LEU A 1 370 ? -3.850 -3.397 19.234 1.00 98.88 370 LEU A O 1
ATOM 2787 N N . ILE A 1 371 ? -2.269 -3.491 17.633 1.00 98.88 371 ILE A N 1
ATOM 2788 C CA . ILE A 1 371 ? -3.201 -3.613 16.503 1.00 98.88 371 ILE A CA 1
ATOM 2789 C C . ILE A 1 371 ? -4.140 -4.807 16.699 1.00 98.88 371 ILE A C 1
ATOM 2791 O O . ILE A 1 371 ? -5.348 -4.639 16.588 1.00 98.88 371 ILE A O 1
ATOM 2795 N N . LYS A 1 372 ? -3.626 -5.992 17.053 1.00 98.75 372 LYS A N 1
ATOM 2796 C CA . LYS A 1 372 ? -4.452 -7.189 17.295 1.00 98.75 372 LYS A CA 1
ATOM 2797 C C . LYS A 1 372 ? -5.403 -7.044 18.480 1.00 98.75 372 LYS A C 1
ATOM 2799 O O . LYS A 1 372 ? -6.474 -7.642 18.458 1.00 98.75 372 LYS A O 1
ATOM 2804 N N . SER A 1 373 ? -5.049 -6.261 19.499 1.00 98.75 373 SER A N 1
ATOM 2805 C CA . SER A 1 373 ? -5.954 -6.014 20.627 1.00 98.75 373 SER A CA 1
ATOM 2806 C C . SER A 1 373 ? -7.117 -5.085 20.261 1.00 98.75 373 SER A C 1
ATOM 2808 O O . SER A 1 373 ? -8.213 -5.257 20.786 1.00 98.75 373 SER A O 1
ATOM 2810 N N . LEU A 1 374 ? -6.902 -4.151 19.327 1.00 98.75 374 LEU A N 1
ATOM 2811 C CA . LEU A 1 374 ? -7.938 -3.258 18.800 1.00 98.75 374 LEU A CA 1
ATOM 2812 C C . LEU A 1 374 ? -8.772 -3.929 17.696 1.00 98.75 374 LEU A C 1
ATOM 2814 O O . LEU A 1 374 ? -9.995 -3.832 17.700 1.00 98.75 374 LEU A O 1
ATOM 2818 N N . ALA A 1 375 ? -8.110 -4.618 16.764 1.00 98.69 375 ALA A N 1
ATOM 2819 C CA . ALA A 1 375 ? -8.661 -5.182 15.532 1.00 98.69 375 ALA A CA 1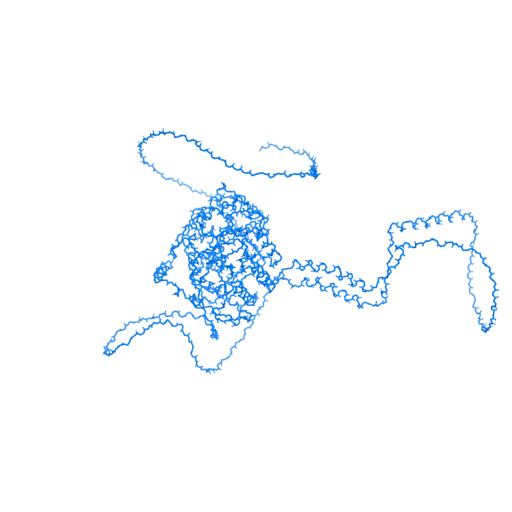
ATOM 2820 C C . ALA A 1 375 ? -8.339 -6.691 15.408 1.00 98.69 375 ALA A C 1
ATOM 2822 O O . ALA A 1 375 ? -7.550 -7.096 14.549 1.00 98.69 375 ALA A O 1
ATOM 2823 N N . PRO A 1 376 ? -8.935 -7.558 16.249 1.00 98.19 376 PRO A N 1
ATOM 2824 C CA . PRO A 1 376 ? -8.553 -8.972 16.346 1.00 98.19 376 PRO A CA 1
ATOM 2825 C C . PRO A 1 376 ? -8.796 -9.788 15.067 1.00 98.19 376 PRO A C 1
ATOM 2827 O O . PRO A 1 376 ? -8.117 -10.789 14.844 1.00 98.19 376 PRO A O 1
ATOM 2830 N N . ASN A 1 377 ? -9.738 -9.361 14.220 1.00 98.00 377 ASN A N 1
ATOM 2831 C CA . ASN A 1 377 ? -10.087 -10.046 12.970 1.00 98.00 377 ASN A CA 1
ATOM 2832 C C . ASN A 1 377 ? -9.309 -9.526 11.749 1.00 98.00 377 ASN A C 1
ATOM 2834 O O . ASN A 1 377 ? -9.395 -10.124 10.677 1.00 98.00 377 ASN A O 1
ATOM 2838 N N . THR A 1 378 ? -8.566 -8.427 11.894 1.00 98.56 378 THR A N 1
ATOM 2839 C CA . THR A 1 378 ? -7.848 -7.772 10.793 1.00 98.56 378 THR A CA 1
ATOM 2840 C C . THR A 1 378 ? -6.412 -8.285 10.719 1.00 98.56 378 THR A C 1
ATOM 2842 O O . THR A 1 378 ? -5.765 -8.529 11.744 1.00 98.56 378 THR A O 1
ATOM 2845 N N . LEU A 1 379 ? -5.894 -8.481 9.504 1.00 98.88 379 LEU A N 1
ATOM 2846 C CA . LEU A 1 379 ? -4.527 -8.962 9.305 1.00 98.88 379 LEU A CA 1
ATOM 2847 C C . LEU A 1 379 ? -3.502 -7.857 9.614 1.00 98.88 379 LEU A C 1
ATOM 2849 O O . LEU A 1 379 ? -3.807 -6.667 9.524 1.00 98.88 379 LEU A O 1
ATOM 2853 N N . VAL A 1 380 ? -2.276 -8.248 9.968 1.00 98.88 380 VAL A N 1
ATOM 2854 C CA . VAL A 1 380 ? -1.167 -7.306 10.203 1.00 98.88 380 VAL A CA 1
ATOM 2855 C C . VAL A 1 380 ? -0.023 -7.570 9.228 1.00 98.88 380 VAL A C 1
ATOM 2857 O O . VAL A 1 380 ? 0.456 -8.702 9.111 1.00 98.88 380 VAL A O 1
ATOM 2860 N N . VAL A 1 381 ? 0.410 -6.514 8.537 1.00 98.75 381 VAL A N 1
ATOM 2861 C CA . VAL A 1 381 ? 1.556 -6.514 7.619 1.00 98.75 381 VAL A CA 1
ATOM 2862 C C . VAL A 1 381 ? 2.779 -5.937 8.333 1.00 98.75 381 VAL A C 1
ATOM 2864 O O . VAL A 1 381 ? 2.706 -4.855 8.919 1.00 98.75 381 VAL A O 1
ATOM 2867 N N . ASP A 1 382 ? 3.910 -6.637 8.258 1.00 98.00 382 ASP A N 1
ATOM 2868 C CA . ASP A 1 382 ? 5.216 -6.057 8.583 1.00 98.00 382 ASP A CA 1
ATOM 2869 C C . ASP A 1 382 ? 5.583 -5.007 7.525 1.00 98.00 382 ASP A C 1
ATOM 2871 O O . ASP A 1 382 ? 5.761 -5.328 6.346 1.00 98.00 382 ASP A O 1
ATOM 2875 N N . GLY A 1 383 ? 5.659 -3.757 7.976 1.00 96.00 383 GLY A N 1
ATOM 2876 C CA . GLY A 1 383 ? 5.955 -2.566 7.187 1.00 96.00 383 GLY A CA 1
ATOM 2877 C C . GLY A 1 383 ? 7.435 -2.307 6.905 1.00 96.00 383 GLY A C 1
ATOM 2878 O O . GLY A 1 383 ? 7.805 -1.235 6.424 1.00 96.00 383 GLY A O 1
ATOM 2879 N N . SER A 1 384 ? 8.316 -3.243 7.259 1.00 95.38 384 SER A N 1
ATOM 2880 C CA . SER A 1 384 ? 9.740 -3.146 6.939 1.00 95.38 384 SER A CA 1
ATOM 2881 C C . SER A 1 384 ? 9.982 -3.124 5.428 1.00 95.38 384 SER A C 1
ATOM 2883 O O . SER A 1 384 ? 9.346 -3.863 4.679 1.00 95.38 384 SER A O 1
ATOM 2885 N N . TYR A 1 385 ? 10.962 -2.339 4.967 1.00 94.06 385 TYR A N 1
ATOM 2886 C CA . TYR A 1 385 ? 11.423 -2.433 3.581 1.00 94.06 385 TYR A CA 1
ATOM 2887 C C . TYR A 1 385 ? 12.110 -3.787 3.365 1.00 94.06 385 TYR A C 1
ATOM 2889 O O . TYR A 1 385 ? 13.252 -4.003 3.793 1.00 94.06 385 TYR A O 1
ATOM 2897 N N . GLY A 1 386 ? 11.404 -4.693 2.697 1.00 92.62 386 GLY A N 1
ATOM 2898 C CA . GLY A 1 386 ? 11.852 -6.043 2.392 1.00 92.62 386 GLY A CA 1
ATOM 2899 C C . GLY A 1 386 ? 11.609 -7.067 3.495 1.00 92.62 386 GLY A C 1
ATOM 2900 O O . GLY A 1 386 ? 11.289 -6.761 4.640 1.00 92.62 386 GLY A O 1
ATOM 2901 N N . VAL A 1 387 ? 11.790 -8.340 3.135 1.00 94.12 387 VAL A N 1
ATOM 2902 C CA . VAL A 1 387 ? 11.498 -9.468 4.030 1.00 94.12 387 VAL A CA 1
ATOM 2903 C C . VAL A 1 387 ? 12.706 -9.794 4.910 1.00 94.12 387 VAL A C 1
ATOM 2905 O O . VAL A 1 387 ? 13.666 -10.442 4.475 1.00 94.12 387 VAL A O 1
ATOM 2908 N N . HIS A 1 388 ? 12.636 -9.390 6.178 1.00 90.12 388 HIS A N 1
ATOM 2909 C CA . HIS A 1 388 ? 13.686 -9.627 7.172 1.00 90.12 388 HIS A CA 1
ATOM 2910 C C . HIS A 1 388 ? 13.401 -10.865 8.016 1.00 90.12 388 HIS A C 1
ATOM 2912 O O . HIS A 1 388 ? 12.308 -11.047 8.542 1.00 90.12 388 HIS A O 1
ATOM 2918 N N . LYS A 1 389 ? 14.427 -11.695 8.245 1.00 90.44 389 LYS A N 1
ATOM 2919 C CA . LYS A 1 389 ? 14.295 -12.918 9.063 1.00 90.44 389 LYS A CA 1
ATOM 2920 C C . LYS A 1 389 ? 13.802 -12.654 10.486 1.00 90.44 389 LYS A C 1
ATOM 2922 O O . LYS A 1 389 ? 13.177 -13.525 11.077 1.00 90.44 389 LYS A O 1
ATOM 2927 N N . ALA A 1 390 ? 14.107 -11.477 11.023 1.00 85.25 390 ALA A N 1
ATOM 2928 C CA . ALA A 1 390 ? 13.749 -11.087 12.378 1.00 85.25 390 ALA A CA 1
ATOM 2929 C C . ALA A 1 390 ? 12.225 -10.939 12.568 1.00 85.25 390 ALA A C 1
ATOM 2931 O O . ALA A 1 390 ? 11.725 -11.265 13.641 1.00 85.25 390 ALA A O 1
ATOM 2932 N N . GLY A 1 391 ? 11.491 -10.502 11.535 1.00 85.31 391 GLY A N 1
ATOM 2933 C CA . GLY A 1 391 ? 10.027 -10.367 11.564 1.00 85.31 391 GLY A CA 1
ATOM 2934 C C . GLY A 1 391 ? 9.270 -11.675 11.301 1.00 85.31 391 GLY A C 1
ATOM 2935 O O . GLY A 1 391 ? 8.129 -11.836 11.726 1.00 85.31 391 GLY A O 1
ATOM 2936 N N . LEU A 1 392 ? 9.914 -12.665 10.666 1.00 93.88 392 LEU A N 1
ATOM 2937 C CA . LEU A 1 392 ? 9.265 -13.918 10.245 1.00 93.88 392 LEU A CA 1
ATOM 2938 C C . LEU A 1 392 ? 8.785 -14.806 11.401 1.00 93.88 392 LEU A C 1
ATOM 2940 O O . LEU A 1 392 ? 7.909 -15.638 11.186 1.00 93.88 392 LEU A O 1
ATOM 2944 N N . ASN A 1 393 ? 9.323 -14.630 12.608 1.00 94.06 393 ASN A N 1
ATOM 2945 C CA . ASN A 1 393 ? 8.951 -15.419 13.788 1.00 94.06 393 ASN A CA 1
ATOM 2946 C C . ASN A 1 393 ? 7.966 -14.693 14.722 1.00 94.06 393 ASN A C 1
ATOM 2948 O O . ASN A 1 393 ? 7.702 -15.189 15.812 1.00 94.06 393 ASN A O 1
ATOM 2952 N N . ILE A 1 394 ? 7.455 -13.517 14.341 1.00 97.25 394 ILE A N 1
ATOM 2953 C CA . ILE A 1 394 ? 6.477 -12.777 15.150 1.00 97.25 394 ILE A CA 1
ATOM 2954 C C . ILE A 1 394 ? 5.085 -13.328 14.835 1.00 97.25 394 ILE A C 1
ATOM 2956 O O . ILE A 1 394 ? 4.649 -13.266 13.684 1.00 97.25 394 ILE A O 1
ATOM 2960 N N . ASP A 1 395 ? 4.397 -13.892 15.826 1.00 96.50 395 ASP A N 1
ATOM 2961 C CA . ASP A 1 395 ? 3.116 -14.586 15.628 1.00 96.50 395 ASP A CA 1
ATOM 2962 C C . ASP A 1 395 ? 1.996 -13.636 15.192 1.00 96.50 395 ASP A C 1
ATOM 2964 O O . ASP A 1 395 ? 1.186 -13.992 14.334 1.00 96.50 395 ASP A O 1
ATOM 2968 N N . GLU A 1 396 ? 1.995 -12.410 15.721 1.00 98.06 396 GLU A N 1
ATOM 2969 C CA . GLU A 1 396 ? 1.005 -11.379 15.407 1.00 98.06 396 GLU A CA 1
ATOM 2970 C C . GLU A 1 396 ? 1.138 -10.803 13.989 1.00 98.06 396 GLU A C 1
ATOM 2972 O O . GLU A 1 396 ? 0.199 -10.169 13.510 1.00 98.06 396 GLU A O 1
ATOM 2977 N N . ILE A 1 397 ? 2.270 -11.028 13.309 1.00 98.19 397 ILE A N 1
ATOM 2978 C CA . ILE A 1 397 ? 2.471 -10.645 11.907 1.00 98.19 397 ILE A CA 1
ATOM 2979 C C . ILE A 1 397 ? 1.908 -11.738 10.999 1.00 98.19 397 ILE A C 1
ATOM 2981 O O . ILE A 1 397 ? 2.414 -12.860 10.950 1.00 98.19 397 ILE A O 1
ATOM 2985 N N . ASP A 1 398 ? 0.886 -11.406 10.222 1.00 98.38 398 ASP A N 1
ATOM 2986 C CA . ASP A 1 398 ? 0.256 -12.338 9.285 1.00 98.38 398 ASP A CA 1
ATOM 2987 C C . ASP A 1 398 ? 0.951 -12.341 7.923 1.00 98.38 398 ASP A C 1
ATOM 2989 O O . ASP A 1 398 ? 1.048 -13.375 7.249 1.00 98.38 398 ASP A O 1
ATOM 2993 N N . ILE A 1 399 ? 1.427 -11.163 7.528 1.00 98.56 399 ILE A N 1
ATOM 2994 C CA . ILE A 1 399 ? 1.879 -10.846 6.184 1.00 98.56 399 ILE A CA 1
ATOM 2995 C C . ILE A 1 399 ? 3.235 -10.139 6.260 1.00 98.56 399 ILE A C 1
ATOM 2997 O O . ILE A 1 399 ? 3.429 -9.239 7.070 1.00 98.56 399 ILE A O 1
ATOM 3001 N N . VAL A 1 400 ? 4.157 -10.498 5.371 1.00 98.06 400 VAL A N 1
ATOM 3002 C CA . VAL A 1 400 ? 5.380 -9.728 5.105 1.00 98.06 400 VAL A CA 1
ATOM 3003 C C . VAL A 1 400 ? 5.341 -9.157 3.693 1.00 98.06 400 VAL A C 1
ATOM 3005 O O . VAL A 1 400 ? 4.741 -9.752 2.791 1.00 98.06 400 VAL A O 1
ATOM 3008 N N . SER A 1 401 ? 5.974 -8.005 3.493 1.00 96.88 401 SER A N 1
ATOM 3009 C CA . SER A 1 401 ? 5.948 -7.301 2.214 1.00 96.88 401 SER A CA 1
ATOM 3010 C C . SER A 1 401 ? 7.345 -6.918 1.719 1.00 96.88 401 S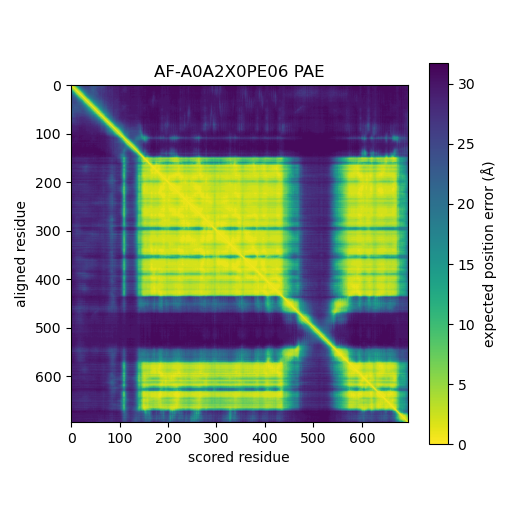ER A C 1
ATOM 3012 O O . SER A 1 401 ? 8.330 -6.990 2.453 1.00 96.88 401 SER A O 1
ATOM 3014 N N . ASP A 1 402 ? 7.445 -6.603 0.429 1.00 95.94 402 ASP A N 1
ATOM 3015 C CA . ASP A 1 402 ? 8.634 -6.003 -0.184 1.00 95.94 402 ASP A CA 1
ATOM 3016 C C . ASP A 1 402 ? 8.215 -5.076 -1.329 1.00 95.94 402 ASP A C 1
ATOM 3018 O O . ASP A 1 402 ? 7.123 -5.225 -1.894 1.00 95.94 402 ASP A O 1
ATOM 3022 N N . HIS A 1 403 ? 9.090 -4.135 -1.675 1.00 95.69 403 HIS A N 1
ATOM 3023 C CA . HIS A 1 403 ? 8.900 -3.149 -2.731 1.00 95.69 403 HIS A CA 1
ATOM 3024 C C . HIS A 1 403 ? 9.921 -3.378 -3.852 1.00 95.69 403 HIS A C 1
ATOM 3026 O O . HIS A 1 403 ? 11.093 -3.667 -3.614 1.00 95.69 403 HIS A O 1
ATOM 3032 N N . ALA A 1 404 ? 9.497 -3.237 -5.106 1.00 93.81 404 ALA A N 1
ATOM 3033 C CA . ALA A 1 404 ? 10.334 -3.529 -6.265 1.00 93.81 404 ALA A CA 1
ATOM 3034 C C . ALA A 1 404 ? 10.604 -2.273 -7.106 1.00 93.81 404 ALA A C 1
ATOM 3036 O O . ALA A 1 404 ? 10.026 -2.080 -8.179 1.00 93.81 404 ALA A O 1
ATOM 3037 N N . TYR A 1 405 ? 11.545 -1.456 -6.619 1.00 89.50 405 TYR A N 1
ATOM 3038 C CA . TYR A 1 405 ? 12.101 -0.304 -7.333 1.00 89.50 405 TYR A CA 1
ATOM 3039 C C . TYR A 1 405 ? 13.616 -0.439 -7.501 1.00 89.50 405 TYR A C 1
ATOM 3041 O O . TYR A 1 405 ? 14.375 -0.185 -6.561 1.00 89.50 405 TYR A O 1
ATOM 3049 N N . PRO A 1 406 ? 14.100 -0.806 -8.694 1.00 87.19 406 PRO A N 1
ATOM 3050 C CA . PRO A 1 406 ? 13.350 -1.183 -9.899 1.00 87.19 406 PRO A CA 1
ATOM 3051 C C . PRO A 1 406 ? 12.844 -2.655 -9.851 1.00 87.19 406 PRO A C 1
ATOM 3053 O O . PRO A 1 406 ? 13.233 -3.406 -8.947 1.00 87.19 406 PRO A O 1
ATOM 3056 N N . PRO A 1 407 ? 11.998 -3.119 -10.799 1.00 90.38 407 PRO A N 1
ATOM 3057 C CA . PRO A 1 407 ? 11.270 -4.387 -10.677 1.00 90.38 407 PRO A CA 1
ATOM 3058 C C . PRO A 1 407 ? 12.137 -5.613 -11.018 1.00 90.38 407 PRO A C 1
ATOM 3060 O O . PRO A 1 407 ? 12.053 -6.221 -12.089 1.00 90.38 407 PRO A O 1
ATOM 3063 N N . TYR A 1 408 ? 13.017 -6.008 -10.098 1.00 89.50 408 TYR A N 1
ATOM 3064 C CA . TYR A 1 408 ? 13.839 -7.211 -10.242 1.00 89.50 408 TYR A CA 1
ATOM 3065 C C . TYR A 1 408 ? 13.065 -8.469 -9.840 1.00 89.50 408 TYR A C 1
ATOM 3067 O O . TYR A 1 408 ? 12.936 -8.784 -8.655 1.00 89.50 408 TYR A O 1
ATOM 3075 N N . SER A 1 409 ? 12.660 -9.280 -10.822 1.00 91.25 409 SER A N 1
ATOM 3076 C CA . SER A 1 409 ? 11.962 -10.550 -10.553 1.00 91.25 409 SER A CA 1
ATOM 3077 C C . SER A 1 409 ? 12.754 -11.497 -9.640 1.00 91.25 409 SER A C 1
ATOM 3079 O O . SER A 1 409 ? 12.172 -12.303 -8.919 1.00 91.25 409 SER A O 1
ATOM 3081 N N . TYR A 1 410 ? 14.091 -11.433 -9.669 1.00 91.62 410 TYR A N 1
ATOM 3082 C CA . TYR A 1 410 ? 14.944 -12.222 -8.777 1.00 91.62 410 TYR A CA 1
ATOM 3083 C C . TYR A 1 410 ? 14.745 -11.849 -7.301 1.00 91.62 410 TYR A C 1
ATOM 3085 O O . TYR A 1 410 ? 14.588 -12.749 -6.476 1.00 91.62 410 TYR A O 1
ATOM 3093 N N . ASN A 1 411 ? 14.696 -10.552 -6.978 1.00 91.94 411 ASN A N 1
ATOM 3094 C CA . ASN A 1 411 ? 14.509 -10.079 -5.606 1.00 91.94 411 ASN A CA 1
ATOM 3095 C C . ASN A 1 411 ? 13.116 -10.452 -5.094 1.00 91.94 411 ASN A C 1
ATOM 3097 O O . ASN A 1 411 ? 13.011 -11.057 -4.030 1.00 91.94 411 ASN A O 1
ATOM 3101 N N . VAL A 1 412 ? 12.080 -10.237 -5.912 1.00 96.31 412 VAL A N 1
ATOM 3102 C CA . VAL A 1 412 ? 10.700 -10.626 -5.577 1.00 96.31 412 VAL A CA 1
ATOM 3103 C C . VAL A 1 412 ? 10.597 -12.134 -5.330 1.00 96.31 412 VAL A C 1
ATOM 3105 O O . VAL A 1 412 ? 10.056 -12.556 -4.313 1.00 96.31 412 VAL A O 1
ATOM 3108 N N . ARG A 1 413 ? 11.187 -12.975 -6.195 1.00 96.88 413 ARG A N 1
ATOM 3109 C CA . ARG A 1 413 ? 11.228 -14.434 -5.976 1.00 96.88 413 ARG A CA 1
ATOM 3110 C C . ARG A 1 413 ? 11.961 -14.806 -4.691 1.00 96.88 413 ARG A C 1
ATOM 3112 O O . ARG A 1 413 ? 11.544 -15.732 -4.001 1.00 96.88 413 ARG A O 1
ATOM 3119 N N . LYS A 1 414 ? 13.070 -14.137 -4.380 1.00 96.25 414 LYS A N 1
ATOM 3120 C CA . LYS A 1 414 ? 13.843 -14.392 -3.159 1.00 96.25 414 LYS A CA 1
ATOM 3121 C C . LYS A 1 414 ? 13.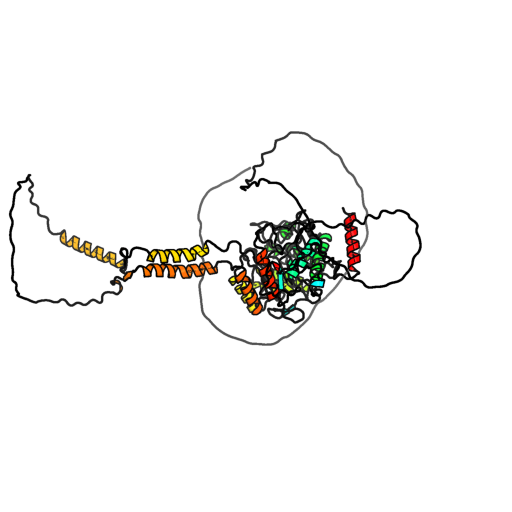019 -14.064 -1.910 1.00 96.25 414 LYS A C 1
ATOM 3123 O O . LYS A 1 414 ? 12.963 -14.901 -1.013 1.00 96.25 414 LYS A O 1
ATOM 3128 N N . ALA A 1 415 ? 12.369 -12.902 -1.883 1.00 96.88 415 ALA A N 1
ATOM 3129 C CA . ALA A 1 415 ? 11.488 -12.475 -0.798 1.00 96.88 415 ALA A CA 1
ATOM 3130 C C . ALA A 1 415 ? 10.286 -13.423 -0.636 1.00 96.88 415 ALA A C 1
ATOM 3132 O O . ALA A 1 415 ? 10.067 -13.953 0.452 1.00 96.88 415 ALA A O 1
ATOM 3133 N N . ALA A 1 416 ? 9.597 -13.744 -1.736 1.00 98.12 416 ALA A N 1
ATOM 3134 C CA . ALA A 1 416 ? 8.465 -14.672 -1.756 1.00 98.12 416 ALA A CA 1
ATOM 3135 C C . ALA A 1 416 ? 8.838 -16.075 -1.250 1.00 98.12 416 ALA A C 1
ATOM 3137 O O . ALA A 1 416 ? 8.132 -16.654 -0.429 1.00 98.12 416 ALA A O 1
ATOM 3138 N N . ASN A 1 417 ? 9.975 -16.629 -1.694 1.00 97.88 417 ASN A N 1
ATOM 3139 C CA . ASN A 1 417 ? 10.445 -17.933 -1.218 1.00 97.88 417 ASN A CA 1
ATOM 3140 C C . ASN A 1 417 ? 10.788 -17.908 0.277 1.00 97.88 417 ASN A C 1
ATOM 3142 O O . ASN A 1 417 ? 10.504 -18.881 0.972 1.00 97.88 417 ASN A O 1
ATOM 3146 N N . LEU A 1 418 ? 11.391 -16.819 0.767 1.00 97.69 418 LEU A N 1
ATOM 3147 C CA . LEU A 1 418 ? 11.718 -16.672 2.182 1.00 97.69 418 LEU A CA 1
ATOM 3148 C C . LEU A 1 418 ? 10.441 -16.637 3.033 1.00 97.69 418 LEU A C 1
ATOM 3150 O O . LEU A 1 418 ? 10.313 -17.448 3.947 1.00 97.69 418 LEU A O 1
ATOM 3154 N N . ALA A 1 419 ? 9.480 -15.783 2.678 1.00 97.88 419 ALA A N 1
ATOM 3155 C CA . ALA A 1 419 ? 8.182 -15.699 3.345 1.00 97.88 419 ALA A CA 1
ATOM 3156 C C . ALA A 1 419 ? 7.445 -17.049 3.345 1.00 97.88 419 ALA A C 1
ATOM 3158 O O . ALA A 1 419 ? 7.039 -17.540 4.400 1.00 97.88 419 ALA A O 1
ATOM 3159 N N . HIS A 1 420 ? 7.368 -17.699 2.179 1.00 97.50 420 HIS A N 1
ATOM 3160 C CA . HIS A 1 420 ? 6.721 -18.998 2.022 1.00 97.50 420 HIS A CA 1
ATOM 3161 C C . HIS A 1 420 ? 7.387 -20.084 2.881 1.00 97.50 420 HIS A C 1
ATOM 3163 O O . HIS A 1 420 ? 6.700 -20.822 3.583 1.00 97.50 420 HIS A O 1
ATOM 3169 N N . SER A 1 421 ? 8.726 -20.150 2.896 1.00 96.94 421 SER A N 1
ATOM 3170 C CA . SER A 1 421 ? 9.473 -21.110 3.727 1.00 96.94 421 SER A CA 1
ATOM 3171 C C . SER A 1 421 ? 9.302 -20.893 5.234 1.00 96.94 421 SER A C 1
ATOM 3173 O O . SER A 1 421 ? 9.574 -21.800 6.017 1.00 96.94 421 SER A O 1
ATOM 3175 N N . SER A 1 422 ? 8.837 -19.708 5.633 1.00 96.50 422 SER A N 1
ATOM 3176 C CA . SER A 1 422 ? 8.557 -19.332 7.018 1.00 96.50 422 SER A CA 1
ATOM 3177 C C . SER A 1 422 ? 7.063 -19.336 7.357 1.00 96.50 422 SER A C 1
ATOM 3179 O O . SER A 1 422 ? 6.687 -18.868 8.426 1.00 96.50 422 SER A O 1
ATOM 3181 N N . GLY A 1 423 ? 6.196 -19.846 6.473 1.00 96.50 423 GLY A N 1
ATOM 3182 C CA . GLY A 1 423 ? 4.756 -19.927 6.738 1.00 96.50 423 GLY A CA 1
ATOM 3183 C C . GLY A 1 423 ? 4.060 -18.563 6.820 1.00 96.50 423 GLY A C 1
ATOM 3184 O O . GLY A 1 423 ? 3.021 -18.448 7.471 1.00 96.50 423 GLY A O 1
ATOM 3185 N N . LYS A 1 424 ? 4.633 -17.527 6.192 1.00 97.50 424 LYS A N 1
ATOM 3186 C CA . LYS A 1 424 ? 4.055 -16.180 6.118 1.00 97.50 424 LYS A CA 1
ATOM 3187 C C . LYS A 1 424 ? 3.470 -15.915 4.737 1.00 97.50 424 LYS A C 1
ATOM 3189 O O . LYS A 1 424 ? 3.971 -16.401 3.721 1.00 97.50 424 LYS A O 1
ATOM 3194 N N . VAL A 1 425 ? 2.414 -15.111 4.707 1.00 98.31 425 VAL A N 1
ATOM 3195 C CA . VAL A 1 425 ? 1.873 -14.557 3.465 1.00 98.31 425 VAL A CA 1
ATOM 3196 C C . VAL A 1 425 ? 2.848 -13.506 2.928 1.00 98.31 425 VAL A C 1
ATOM 3198 O O . VAL A 1 425 ? 3.397 -12.726 3.703 1.00 98.31 425 VAL A O 1
ATOM 3201 N N . PHE A 1 426 ? 3.047 -13.466 1.610 1.00 98.62 426 PHE A N 1
ATOM 3202 C CA . PHE A 1 426 ? 3.862 -12.447 0.946 1.00 98.62 426 PHE A CA 1
ATOM 3203 C C . PHE A 1 426 ? 3.015 -11.530 0.062 1.00 98.62 426 PHE A C 1
ATOM 3205 O O . PHE A 1 426 ? 2.252 -12.025 -0.778 1.00 98.62 426 PHE A O 1
ATOM 3212 N N . LEU A 1 427 ? 3.202 -10.214 0.204 1.00 98.31 427 LEU A N 1
ATOM 3213 C CA . LEU A 1 427 ? 2.697 -9.206 -0.733 1.00 98.31 427 LEU A CA 1
ATOM 3214 C C . LEU A 1 427 ? 3.866 -8.482 -1.406 1.00 98.31 427 LEU A C 1
ATOM 3216 O O . LEU A 1 427 ? 4.785 -8.008 -0.742 1.00 98.31 427 LEU A O 1
ATOM 3220 N N . LEU A 1 428 ? 3.786 -8.317 -2.722 1.00 98.38 428 LEU A N 1
ATOM 3221 C CA . LEU A 1 428 ? 4.547 -7.287 -3.417 1.00 98.38 428 LEU A CA 1
ATOM 3222 C C . LEU A 1 428 ? 3.808 -5.955 -3.214 1.00 98.38 428 LEU A C 1
ATOM 3224 O O . LEU A 1 428 ? 2.854 -5.675 -3.939 1.00 98.38 428 LEU A O 1
ATOM 3228 N N . GLY A 1 429 ? 4.199 -5.207 -2.177 1.00 97.38 429 GLY A N 1
ATOM 3229 C CA . GLY A 1 429 ? 3.479 -4.033 -1.659 1.00 97.38 429 GLY A CA 1
ATOM 3230 C C . GLY A 1 429 ? 3.561 -2.802 -2.560 1.00 97.38 429 GLY A C 1
ATOM 3231 O O . GLY A 1 429 ? 2.627 -2.000 -2.602 1.00 97.38 429 GLY A O 1
ATOM 3232 N N . GLU A 1 430 ? 4.640 -2.697 -3.336 1.00 97.31 430 GLU A N 1
ATOM 3233 C CA . GLU A 1 430 ? 4.829 -1.666 -4.352 1.00 97.31 430 GLU A CA 1
ATOM 3234 C C . GLU A 1 430 ? 5.728 -2.163 -5.489 1.00 97.31 430 GLU A C 1
ATOM 3236 O O . GLU A 1 430 ? 6.690 -2.901 -5.259 1.00 97.31 430 GLU A O 1
ATOM 3241 N N . PHE A 1 431 ? 5.460 -1.734 -6.723 1.00 96.19 431 PHE A N 1
ATOM 3242 C CA . PHE A 1 431 ? 6.387 -1.909 -7.838 1.00 96.19 431 PHE A CA 1
ATOM 3243 C C . PHE A 1 431 ? 6.204 -0.859 -8.940 1.00 96.19 431 PHE A C 1
ATOM 3245 O O . PHE A 1 431 ? 5.108 -0.342 -9.178 1.00 96.19 431 PHE A O 1
ATOM 3252 N N . ASP A 1 432 ? 7.302 -0.611 -9.654 1.00 91.88 432 ASP A N 1
ATOM 3253 C CA . ASP A 1 432 ? 7.369 0.241 -10.844 1.00 91.88 432 ASP A CA 1
ATOM 3254 C C . ASP A 1 432 ? 6.744 -0.428 -12.086 1.00 91.88 432 ASP A C 1
ATOM 3256 O O . ASP A 1 432 ? 7.078 -1.560 -12.442 1.00 91.88 432 ASP A O 1
ATOM 3260 N N . TRP A 1 433 ? 5.880 0.310 -12.792 1.00 91.31 433 TRP A N 1
ATOM 3261 C CA . TRP A 1 433 ? 5.236 -0.095 -14.051 1.00 91.31 433 TRP A CA 1
ATOM 3262 C C . TRP A 1 433 ? 5.732 0.660 -15.297 1.00 91.31 433 TRP A C 1
ATOM 3264 O O . TRP A 1 433 ? 5.339 0.340 -16.417 1.00 91.31 433 TRP A O 1
ATOM 3274 N N . THR A 1 434 ? 6.574 1.678 -15.147 1.00 86.62 434 THR A N 1
ATOM 3275 C CA . THR A 1 434 ? 6.872 2.681 -16.183 1.00 86.62 434 THR A CA 1
ATOM 3276 C C . THR A 1 434 ? 7.736 2.160 -17.326 1.00 86.62 434 THR A C 1
ATOM 3278 O O . THR A 1 434 ? 7.746 2.759 -18.402 1.00 86.62 434 THR A O 1
ATOM 3281 N N . ASN A 1 435 ? 8.478 1.065 -17.116 1.00 78.81 435 ASN A N 1
ATOM 3282 C CA . ASN A 1 435 ? 9.522 0.576 -18.028 1.00 78.81 435 ASN A CA 1
ATOM 3283 C C . ASN A 1 435 ? 10.621 1.618 -18.342 1.00 78.81 435 ASN A C 1
ATOM 3285 O O . ASN A 1 435 ? 11.374 1.449 -19.308 1.00 78.81 435 ASN A O 1
ATOM 3289 N N . ARG A 1 436 ? 10.727 2.711 -17.571 1.00 71.81 436 ARG A N 1
ATOM 3290 C CA . ARG A 1 436 ? 11.676 3.793 -17.858 1.00 71.81 436 ARG A CA 1
ATOM 3291 C C . ARG A 1 436 ? 13.103 3.385 -17.465 1.00 71.81 436 ARG A C 1
ATOM 3293 O O . ARG A 1 436 ? 13.352 2.910 -16.368 1.00 71.81 436 ARG A O 1
ATOM 3300 N N . TYR A 1 437 ? 14.048 3.637 -18.378 1.00 60.91 437 TYR A N 1
ATOM 3301 C CA . TYR A 1 437 ? 15.511 3.558 -18.189 1.00 60.91 437 TYR A CA 1
ATOM 3302 C C . TYR A 1 437 ? 16.182 2.184 -18.014 1.00 60.91 437 TYR A C 1
ATOM 3304 O O . TYR A 1 437 ? 17.279 2.113 -17.465 1.00 60.91 437 TYR A O 1
ATOM 3312 N N . TYR A 1 438 ? 15.643 1.104 -18.585 1.00 61.09 438 TYR A N 1
ATOM 3313 C CA . TYR A 1 438 ? 16.338 -0.198 -18.521 1.00 61.09 438 TYR A CA 1
ATOM 3314 C C . TYR A 1 438 ? 17.184 -0.563 -19.756 1.00 61.09 438 TYR A C 1
ATOM 3316 O O . TYR A 1 438 ? 17.948 -1.524 -19.694 1.00 61.09 438 TYR A O 1
ATOM 3324 N N . PHE A 1 439 ? 17.140 0.214 -20.853 1.00 62.03 439 PHE A N 1
ATOM 3325 C CA . PHE A 1 439 ? 17.816 -0.150 -22.114 1.00 62.03 439 PHE A CA 1
ATOM 3326 C C . PHE A 1 439 ? 18.231 1.059 -22.973 1.00 62.03 439 PHE A C 1
ATOM 3328 O O . PHE A 1 439 ? 17.370 1.702 -23.572 1.00 62.03 439 PHE A O 1
ATOM 3335 N N . PRO A 1 440 ? 19.541 1.401 -23.030 1.00 54.16 440 PRO A N 1
ATOM 3336 C CA . PRO A 1 440 ? 20.350 1.070 -24.225 1.00 54.16 440 PRO A CA 1
ATOM 3337 C C . PRO A 1 440 ? 21.827 0.662 -23.977 1.00 54.16 440 PRO A C 1
ATOM 3339 O O . PRO A 1 440 ? 22.424 -0.016 -24.813 1.00 54.16 440 PRO A O 1
ATOM 3342 N N . LEU A 1 441 ? 22.441 1.030 -22.847 1.00 56.78 441 LEU A N 1
ATOM 3343 C CA . LEU A 1 441 ? 23.881 0.816 -22.597 1.00 56.78 441 LEU A CA 1
ATOM 3344 C C . LEU A 1 441 ? 24.252 -0.644 -22.297 1.00 56.78 441 LEU A C 1
ATOM 3346 O O . LEU A 1 441 ? 25.373 -1.074 -22.554 1.00 56.78 441 LEU A O 1
ATOM 3350 N N . THR A 1 442 ? 23.317 -1.439 -21.793 1.00 58.00 442 THR A N 1
ATOM 3351 C CA . THR A 1 442 ? 23.557 -2.852 -21.478 1.00 58.00 442 THR A CA 1
ATOM 3352 C C . THR A 1 442 ? 23.493 -3.757 -22.701 1.00 58.00 442 THR A C 1
ATOM 3354 O O . THR A 1 442 ? 24.307 -4.673 -22.814 1.00 58.00 442 THR A O 1
ATOM 3357 N N . TYR A 1 443 ? 22.639 -3.443 -23.683 1.00 60.75 443 TYR A N 1
ATOM 3358 C CA . TYR A 1 443 ? 22.740 -4.062 -25.005 1.00 60.75 443 TYR A CA 1
ATOM 3359 C C . TYR A 1 443 ? 24.081 -3.743 -25.655 1.00 60.75 443 TYR A C 1
ATOM 3361 O O . TYR A 1 443 ? 24.634 -4.623 -26.296 1.00 60.75 443 TYR A O 1
ATOM 3369 N N . LEU A 1 444 ? 24.661 -2.554 -25.441 1.00 65.50 444 LEU A N 1
ATOM 3370 C CA . LEU A 1 444 ? 26.024 -2.269 -25.902 1.00 65.50 444 LEU A CA 1
ATOM 3371 C C . LEU A 1 444 ? 27.062 -3.174 -25.222 1.00 65.50 444 LEU A C 1
ATOM 3373 O O . LEU A 1 444 ? 27.968 -3.645 -25.897 1.00 65.50 444 LEU A O 1
ATOM 3377 N N . ALA A 1 445 ? 26.917 -3.504 -23.938 1.00 63.66 445 ALA A N 1
ATOM 3378 C CA . ALA A 1 445 ? 27.844 -4.415 -23.259 1.00 63.66 445 ALA A CA 1
ATOM 3379 C C . ALA A 1 445 ? 27.814 -5.858 -23.809 1.00 63.66 445 ALA A C 1
ATOM 3381 O O . ALA A 1 445 ? 28.814 -6.566 -23.706 1.00 63.66 445 ALA A O 1
ATOM 3382 N N . VAL A 1 446 ? 26.706 -6.279 -24.432 1.00 66.81 446 VAL A N 1
ATOM 3383 C CA . VAL A 1 446 ? 26.574 -7.588 -25.104 1.00 66.81 446 VAL A CA 1
ATOM 3384 C C . VAL A 1 446 ? 26.881 -7.495 -26.609 1.00 66.81 446 VAL A C 1
ATOM 3386 O O . VAL A 1 446 ? 27.557 -8.361 -27.165 1.00 66.81 446 VAL A O 1
ATOM 3389 N N . LEU A 1 447 ? 26.440 -6.424 -27.274 1.00 73.19 447 LEU A N 1
ATOM 3390 C CA . LEU A 1 447 ? 26.621 -6.187 -28.708 1.00 73.19 447 LEU A CA 1
ATOM 3391 C C . LEU A 1 447 ? 28.055 -5.800 -29.056 1.00 73.19 447 LEU A C 1
ATOM 3393 O O . LEU A 1 447 ? 28.566 -6.284 -30.059 1.00 73.19 447 LEU A O 1
ATOM 3397 N N . ILE A 1 448 ? 28.727 -4.965 -28.256 1.00 79.19 448 ILE A N 1
ATOM 3398 C CA . ILE A 1 448 ? 30.098 -4.521 -28.549 1.00 79.19 448 ILE A CA 1
ATOM 3399 C C . ILE A 1 448 ? 31.044 -5.725 -28.631 1.00 79.19 448 ILE A C 1
ATOM 3401 O O . ILE A 1 448 ? 31.724 -5.844 -29.648 1.00 79.19 448 ILE A O 1
ATOM 3405 N N . PRO A 1 449 ? 31.078 -6.670 -27.671 1.00 80.88 449 PRO A N 1
ATOM 3406 C CA . PRO A 1 449 ? 31.930 -7.849 -27.803 1.00 80.88 449 PRO A CA 1
ATOM 3407 C C . PRO A 1 449 ? 31.578 -8.728 -29.006 1.00 80.88 449 PRO A C 1
ATOM 3409 O O . PRO A 1 449 ? 32.486 -9.237 -29.659 1.00 80.88 449 PRO A O 1
ATOM 3412 N N . ALA A 1 450 ? 30.291 -8.874 -29.343 1.00 80.69 450 ALA A N 1
ATOM 3413 C CA . ALA A 1 450 ? 29.858 -9.638 -30.514 1.00 80.69 450 ALA A CA 1
ATOM 3414 C C . ALA A 1 450 ? 30.298 -8.975 -31.832 1.00 80.69 450 ALA A C 1
ATOM 3416 O O . ALA A 1 450 ? 30.847 -9.638 -32.714 1.00 80.69 450 ALA A O 1
ATOM 3417 N N . VAL A 1 451 ? 30.131 -7.654 -31.942 1.00 84.56 451 VAL A N 1
ATOM 3418 C CA . VAL A 1 451 ? 30.576 -6.855 -33.090 1.00 84.56 451 VAL A CA 1
ATOM 3419 C C . VAL A 1 451 ? 32.099 -6.877 -33.192 1.00 84.56 451 VAL A C 1
ATOM 3421 O O . VAL A 1 451 ? 32.626 -7.138 -34.267 1.00 84.56 451 VAL A O 1
ATOM 3424 N N . VAL A 1 452 ? 32.829 -6.692 -32.090 1.00 85.38 452 VAL A N 1
ATOM 3425 C CA . VAL A 1 452 ? 34.298 -6.766 -32.076 1.00 85.38 452 VAL A CA 1
ATOM 3426 C C . VAL A 1 452 ? 34.774 -8.168 -32.471 1.00 85.38 452 VAL A C 1
ATOM 3428 O O . VAL A 1 452 ? 35.667 -8.289 -33.308 1.00 85.38 452 VAL A O 1
ATOM 3431 N N . ALA A 1 453 ? 34.153 -9.233 -31.955 1.00 84.25 453 ALA A N 1
ATOM 3432 C CA . ALA A 1 453 ? 34.474 -10.606 -32.341 1.00 84.25 453 ALA A CA 1
ATOM 3433 C C . ALA A 1 453 ? 34.236 -10.862 -33.841 1.00 84.25 453 ALA A C 1
ATOM 3435 O O . ALA A 1 453 ? 35.042 -11.559 -34.466 1.00 84.25 453 ALA A O 1
ATOM 3436 N N . ALA A 1 454 ? 33.185 -10.275 -34.425 1.00 84.69 454 ALA A N 1
ATOM 3437 C CA . ALA A 1 454 ? 32.899 -10.332 -35.859 1.00 84.69 454 ALA A CA 1
ATOM 3438 C C . ALA A 1 454 ? 33.895 -9.503 -36.692 1.00 84.69 454 ALA A C 1
ATOM 3440 O O . ALA A 1 454 ? 34.401 -9.982 -37.705 1.00 84.69 454 ALA A O 1
ATOM 3441 N N . LEU A 1 455 ? 34.258 -8.298 -36.244 1.00 86.56 455 LEU A N 1
ATOM 3442 C CA . LEU A 1 455 ? 35.256 -7.451 -36.905 1.00 86.56 455 LEU A CA 1
ATOM 3443 C C . LEU A 1 455 ? 36.645 -8.111 -36.929 1.00 86.56 455 LEU A C 1
ATOM 3445 O O . LEU A 1 455 ? 37.365 -7.983 -37.917 1.00 86.56 455 LEU A O 1
ATOM 3449 N N . VAL A 1 456 ? 37.005 -8.892 -35.903 1.00 83.50 456 VAL A N 1
ATOM 3450 C CA . VAL A 1 456 ? 38.248 -9.690 -35.888 1.00 83.50 456 VAL A CA 1
ATOM 3451 C C . VAL A 1 456 ? 38.292 -10.715 -37.034 1.00 83.50 456 VAL A C 1
ATOM 3453 O O . VAL A 1 456 ? 39.373 -10.995 -37.557 1.00 83.50 456 VAL A O 1
ATOM 3456 N N . PHE A 1 457 ? 37.146 -11.231 -37.497 1.00 78.38 457 PHE A N 1
ATOM 3457 C CA . PHE A 1 457 ? 37.097 -12.108 -38.676 1.00 78.38 457 PHE A CA 1
ATOM 3458 C C . PHE A 1 457 ? 37.338 -11.371 -39.999 1.00 78.38 457 PHE A C 1
ATOM 3460 O O . PHE A 1 457 ? 37.832 -11.996 -40.942 1.00 78.38 457 PHE A O 1
ATOM 3467 N N . LEU A 1 458 ? 37.038 -10.069 -40.056 1.00 81.62 458 LEU A N 1
ATOM 3468 C CA . LEU A 1 458 ? 37.264 -9.212 -41.224 1.00 81.62 458 LEU A CA 1
ATOM 3469 C C . LEU A 1 458 ? 38.716 -8.719 -41.336 1.00 81.62 458 LEU A C 1
ATOM 3471 O O . LEU A 1 458 ? 39.102 -8.183 -42.375 1.00 81.62 458 LEU A O 1
ATOM 3475 N N . LEU A 1 459 ? 39.543 -8.914 -40.301 1.00 83.88 459 LEU A N 1
ATOM 3476 C CA . LEU A 1 459 ? 40.958 -8.555 -40.359 1.00 83.88 459 LEU A CA 1
ATOM 3477 C C . LEU A 1 459 ? 41.708 -9.395 -41.413 1.00 83.88 459 LEU A C 1
ATOM 3479 O O . LEU A 1 459 ? 41.455 -10.600 -41.540 1.00 83.88 459 LEU A O 1
ATOM 3483 N N . PRO A 1 460 ? 42.674 -8.799 -42.143 1.00 83.44 460 PRO A N 1
ATOM 3484 C CA . PRO A 1 460 ? 43.411 -9.495 -43.190 1.00 83.44 460 PRO A CA 1
ATOM 3485 C C . PRO A 1 460 ? 44.064 -10.787 -42.687 1.00 83.44 460 PRO A C 1
ATOM 3487 O O . PRO A 1 460 ? 44.784 -10.785 -41.687 1.00 83.44 460 PRO A O 1
ATOM 3490 N N . ALA A 1 461 ? 43.891 -11.885 -43.430 1.00 76.69 461 ALA A N 1
ATOM 3491 C CA . ALA A 1 461 ? 44.454 -13.190 -43.072 1.00 76.69 461 ALA A CA 1
ATOM 3492 C C . ALA A 1 461 ? 45.983 -13.154 -42.882 1.00 76.69 461 ALA A C 1
ATOM 3494 O O . ALA A 1 461 ? 46.509 -13.901 -42.066 1.00 76.69 461 ALA A O 1
ATOM 3495 N N . ARG A 1 462 ? 46.677 -12.226 -43.559 1.00 83.00 462 ARG A N 1
ATOM 3496 C CA . ARG A 1 462 ? 48.127 -11.988 -43.438 1.00 83.00 462 ARG A CA 1
ATOM 3497 C C . ARG A 1 462 ? 48.607 -11.593 -42.036 1.00 83.00 462 ARG A C 1
ATOM 3499 O O . ARG A 1 462 ? 49.801 -11.649 -41.779 1.00 83.00 462 ARG A O 1
ATOM 3506 N N . TRP A 1 463 ? 47.717 -11.153 -41.145 1.00 78.69 463 TRP A N 1
ATOM 3507 C CA . TRP A 1 463 ? 48.066 -10.795 -39.763 1.00 78.69 463 TRP A CA 1
ATOM 3508 C C . TRP A 1 463 ? 48.023 -11.991 -38.805 1.00 78.69 463 TRP A C 1
ATOM 3510 O O . TRP A 1 463 ? 48.279 -11.827 -37.617 1.00 78.69 463 TRP A O 1
ATOM 3520 N N . TRP A 1 464 ? 47.718 -13.188 -39.313 1.00 80.50 464 TRP A N 1
ATOM 3521 C CA . TRP A 1 464 ? 47.533 -14.422 -38.554 1.00 80.50 464 TRP A CA 1
ATOM 3522 C C . TRP A 1 464 ? 48.278 -15.586 -39.238 1.00 80.50 464 TRP A C 1
ATOM 3524 O O . TRP A 1 464 ? 48.441 -15.558 -40.456 1.00 80.50 464 TRP A O 1
ATOM 3534 N N . PRO A 1 465 ? 48.676 -16.655 -38.519 1.00 80.38 465 PRO A N 1
ATOM 3535 C CA . PRO A 1 465 ? 48.549 -16.883 -37.078 1.00 80.38 465 PRO A CA 1
ATOM 3536 C C . PRO A 1 465 ? 49.675 -16.228 -36.263 1.00 80.38 465 PRO A C 1
ATOM 3538 O O . PRO A 1 465 ? 50.805 -16.102 -36.729 1.00 80.38 465 PRO A O 1
ATOM 3541 N N . TRP A 1 466 ? 49.389 -15.879 -35.009 1.00 78.94 466 TRP A N 1
ATOM 3542 C CA . TRP A 1 466 ? 50.423 -15.493 -34.045 1.00 78.94 466 TRP A CA 1
ATOM 3543 C C . TRP A 1 466 ? 51.012 -16.728 -33.374 1.00 78.94 466 TRP A C 1
ATOM 3545 O O . TRP A 1 466 ? 50.306 -17.707 -33.131 1.00 78.94 466 TRP A O 1
ATOM 3555 N N . GLN A 1 467 ? 52.304 -16.687 -33.055 1.00 79.88 467 GLN A N 1
ATOM 3556 C CA . GLN A 1 467 ? 52.964 -17.761 -32.318 1.00 79.88 467 GLN A CA 1
ATOM 3557 C C . GLN A 1 467 ? 53.190 -17.333 -30.872 1.00 79.88 467 GLN A C 1
ATOM 3559 O O . GLN A 1 467 ? 53.919 -16.378 -30.608 1.00 79.88 467 GLN A O 1
ATOM 3564 N N . ALA A 1 468 ? 52.583 -18.059 -29.935 1.00 70.06 468 ALA A N 1
ATOM 3565 C CA . ALA A 1 468 ? 52.836 -17.888 -28.511 1.00 70.06 468 ALA A CA 1
ATOM 3566 C C . ALA A 1 468 ? 53.649 -19.075 -27.985 1.00 70.06 468 ALA A C 1
ATOM 3568 O O . ALA A 1 468 ? 53.286 -20.232 -28.199 1.00 70.06 468 ALA A O 1
ATOM 3569 N N . SER A 1 469 ? 54.753 -18.794 -27.290 1.00 63.88 469 SER A N 1
ATOM 3570 C CA . SER A 1 469 ? 55.507 -19.798 -26.533 1.00 63.88 469 SER A CA 1
ATOM 3571 C C . SER A 1 469 ? 55.146 -19.692 -25.053 1.00 63.88 469 SER A C 1
ATOM 3573 O O . SER A 1 469 ? 55.308 -18.613 -24.476 1.00 63.88 469 SER A O 1
ATOM 3575 N N . LEU A 1 470 ? 54.741 -20.794 -24.418 1.00 59.50 470 LEU A N 1
ATOM 3576 C CA . LEU A 1 470 ? 54.509 -20.890 -22.968 1.00 59.50 470 LEU A CA 1
ATOM 3577 C C . LEU A 1 470 ? 55.842 -20.982 -22.196 1.00 59.50 470 LEU A C 1
ATOM 3579 O O . LEU A 1 470 ? 56.056 -21.849 -21.356 1.00 59.50 470 LEU A O 1
ATOM 3583 N N . GLY A 1 471 ? 56.780 -20.084 -22.496 1.00 54.53 471 GLY A N 1
ATOM 3584 C CA . GLY A 1 471 ? 58.070 -20.040 -21.824 1.00 54.53 471 GLY A CA 1
ATOM 3585 C C . GLY A 1 471 ? 57.917 -19.474 -20.414 1.00 54.53 471 GLY A C 1
ATOM 3586 O O . GLY A 1 471 ? 57.531 -18.318 -20.253 1.00 54.53 471 GLY A O 1
ATOM 3587 N N . CYS A 1 472 ? 58.265 -20.265 -19.397 1.00 51.50 472 CYS A N 1
ATOM 3588 C CA . CYS A 1 472 ? 58.349 -19.820 -18.006 1.00 51.50 472 CYS A CA 1
ATOM 3589 C C . CYS A 1 472 ? 59.148 -18.503 -17.918 1.00 51.50 472 CYS A C 1
ATOM 3591 O O . CYS A 1 472 ? 60.321 -18.453 -18.311 1.00 51.50 472 CYS A O 1
ATOM 3593 N N . PHE A 1 473 ? 58.530 -17.435 -17.399 1.00 51.66 473 PHE A N 1
ATOM 3594 C CA . PHE A 1 473 ? 59.157 -16.112 -17.256 1.00 51.66 473 PHE A CA 1
ATOM 3595 C C . PHE A 1 473 ? 60.488 -16.172 -16.472 1.00 51.66 473 PHE A C 1
ATOM 3597 O O . PHE A 1 473 ? 61.399 -15.386 -16.737 1.00 51.66 473 PHE A O 1
ATOM 3604 N N . CYS A 1 474 ? 60.670 -17.175 -15.604 1.00 50.72 474 CYS A N 1
ATOM 3605 C CA . CYS A 1 474 ? 61.905 -17.414 -14.850 1.00 50.72 474 CYS A CA 1
ATOM 3606 C C . CYS A 1 474 ? 63.069 -17.973 -15.700 1.00 50.72 474 CYS A C 1
ATOM 3608 O O . CYS A 1 474 ? 64.240 -17.796 -15.353 1.00 50.72 474 CYS A O 1
ATOM 3610 N N . CYS A 1 475 ? 62.802 -18.614 -16.843 1.00 50.34 475 CYS A N 1
ATOM 3611 C CA . CYS A 1 475 ? 63.839 -19.246 -17.671 1.00 50.34 475 CYS A CA 1
ATOM 3612 C C . CYS A 1 475 ? 64.564 -18.263 -18.607 1.00 50.34 475 CYS A C 1
ATOM 3614 O O . CYS A 1 475 ? 65.709 -18.519 -19.001 1.00 50.34 475 CYS A O 1
ATOM 3616 N N . ARG A 1 476 ? 63.965 -17.101 -18.916 1.00 49.75 476 ARG A N 1
ATOM 3617 C CA . ARG A 1 476 ? 64.628 -16.037 -19.700 1.00 49.75 476 ARG A CA 1
ATOM 3618 C C . ARG A 1 476 ? 65.866 -15.475 -18.985 1.00 49.75 476 ARG A C 1
ATOM 3620 O O . ARG A 1 476 ? 66.858 -15.167 -19.647 1.00 49.75 476 ARG A O 1
ATOM 3627 N N . GLY A 1 477 ? 65.871 -15.449 -17.647 1.00 49.72 477 GLY A N 1
ATOM 3628 C CA . GLY A 1 477 ? 67.024 -15.023 -16.842 1.00 49.72 477 GLY A CA 1
ATOM 3629 C C . GLY A 1 477 ? 68.239 -15.959 -16.941 1.00 49.72 477 GLY A C 1
ATOM 3630 O O . GLY A 1 477 ? 69.377 -15.494 -17.035 1.00 49.72 477 GLY A O 1
ATOM 3631 N N . ARG A 1 478 ? 68.023 -17.283 -17.013 1.00 49.50 478 ARG A N 1
ATOM 3632 C CA . ARG A 1 478 ? 69.115 -18.276 -17.124 1.00 49.50 478 ARG A CA 1
ATOM 3633 C C . ARG A 1 478 ? 69.804 -18.262 -18.492 1.00 49.50 478 ARG A C 1
ATOM 3635 O O . ARG A 1 478 ? 71.024 -18.416 -18.551 1.00 49.50 478 ARG A O 1
ATOM 3642 N N . ARG A 1 479 ? 69.071 -18.024 -19.590 1.00 51.06 479 ARG A N 1
ATOM 3643 C CA . ARG A 1 479 ? 69.675 -17.892 -20.935 1.00 51.06 479 ARG A CA 1
ATOM 3644 C C . ARG A 1 479 ? 70.531 -16.626 -21.075 1.00 51.06 479 ARG A C 1
ATOM 3646 O O . ARG A 1 479 ? 71.549 -16.678 -21.761 1.00 51.06 479 ARG A O 1
ATOM 3653 N N . ARG A 1 480 ? 70.180 -15.528 -20.391 1.00 49.16 480 ARG A N 1
ATOM 3654 C CA . ARG A 1 480 ? 70.979 -14.287 -20.395 1.00 49.16 480 ARG A CA 1
ATOM 3655 C C . ARG A 1 480 ? 72.302 -14.453 -19.631 1.00 49.16 480 ARG A C 1
ATOM 3657 O O . ARG A 1 480 ? 73.342 -14.076 -20.161 1.00 49.16 480 ARG A O 1
ATOM 3664 N N . ARG A 1 481 ? 72.292 -15.144 -18.479 1.00 50.97 481 ARG A N 1
ATOM 3665 C CA . ARG A 1 481 ? 73.521 -15.472 -17.721 1.00 50.97 481 ARG A CA 1
ATOM 3666 C C . ARG A 1 481 ? 74.456 -16.435 -18.462 1.00 50.97 481 ARG A C 1
ATOM 3668 O O . ARG A 1 481 ? 75.663 -16.240 -18.433 1.00 50.97 481 ARG A O 1
ATOM 3675 N N . ARG A 1 482 ? 73.925 -17.423 -19.199 1.00 51.44 482 ARG A N 1
ATOM 3676 C CA . ARG A 1 482 ? 74.751 -18.318 -20.042 1.00 51.44 482 ARG A CA 1
ATOM 3677 C C . ARG A 1 482 ? 75.382 -17.618 -21.251 1.00 51.44 482 ARG A C 1
ATOM 3679 O O . ARG A 1 482 ? 76.451 -18.034 -21.680 1.00 51.44 482 ARG A O 1
ATOM 3686 N N . ARG A 1 483 ? 74.745 -16.576 -21.802 1.00 51.84 483 ARG A N 1
ATOM 3687 C CA . ARG A 1 483 ? 75.339 -15.758 -22.876 1.00 51.84 483 ARG A CA 1
ATOM 3688 C C . ARG A 1 483 ? 76.423 -14.816 -22.347 1.00 51.84 483 ARG A C 1
ATOM 3690 O O . ARG A 1 483 ? 77.447 -14.691 -23.001 1.00 51.84 483 ARG A O 1
ATOM 3697 N N . GLN A 1 484 ? 76.250 -14.244 -21.152 1.00 53.12 484 GLN A N 1
ATOM 3698 C CA . GLN A 1 484 ? 77.298 -13.443 -20.503 1.00 53.12 484 GLN A CA 1
ATOM 3699 C C . GLN A 1 484 ? 78.511 -14.288 -20.089 1.00 53.12 484 GLN A C 1
ATOM 3701 O O . GLN A 1 484 ? 79.630 -13.881 -20.361 1.00 53.12 484 GLN A O 1
ATOM 3706 N N . ALA A 1 485 ? 78.310 -15.502 -19.564 1.00 50.75 485 ALA A N 1
ATOM 3707 C CA . ALA A 1 485 ? 79.414 -16.408 -19.223 1.00 50.75 485 ALA A CA 1
ATOM 3708 C C . ALA A 1 485 ? 80.213 -16.920 -20.443 1.00 50.75 485 ALA A C 1
ATOM 3710 O O . ALA A 1 485 ? 81.345 -17.362 -20.290 1.00 50.75 485 ALA A O 1
ATOM 3711 N N . LYS A 1 486 ? 79.635 -16.873 -21.655 1.00 47.16 486 LYS A N 1
ATOM 3712 C CA . LYS A 1 486 ? 80.349 -17.179 -22.908 1.00 47.16 486 LYS A CA 1
ATOM 3713 C C . LYS A 1 486 ? 81.099 -15.974 -23.483 1.00 47.16 486 LYS A C 1
ATOM 3715 O O . LYS A 1 486 ? 82.069 -16.182 -24.198 1.00 47.16 486 LYS A O 1
ATOM 3720 N N . ALA A 1 487 ? 80.669 -14.750 -23.173 1.00 48.72 487 ALA A N 1
ATOM 3721 C CA . ALA A 1 487 ? 81.368 -13.532 -23.581 1.00 48.72 487 ALA A CA 1
ATOM 3722 C C . ALA A 1 487 ? 82.638 -13.312 -22.742 1.00 48.72 487 ALA A C 1
ATOM 3724 O O . ALA A 1 487 ? 83.694 -13.034 -23.295 1.00 48.72 487 ALA A O 1
ATOM 3725 N N . SER A 1 488 ? 82.583 -13.586 -21.435 1.00 47.38 488 SER A N 1
ATOM 3726 C CA . SER A 1 488 ? 83.741 -13.464 -20.540 1.00 47.38 488 SER A CA 1
ATOM 3727 C C . SER A 1 488 ? 84.800 -14.567 -20.695 1.00 47.38 488 SER A C 1
ATOM 3729 O O . SER A 1 488 ? 85.866 -14.463 -20.101 1.00 47.38 488 SER A O 1
ATOM 3731 N N . TYR A 1 489 ? 84.549 -15.605 -21.503 1.00 44.03 489 TYR A N 1
ATOM 3732 C CA . TYR A 1 489 ? 85.569 -16.599 -21.877 1.00 44.03 489 TYR A CA 1
ATOM 3733 C C . TYR A 1 489 ? 86.340 -16.201 -23.153 1.00 44.03 489 TYR A C 1
ATOM 3735 O O . TYR A 1 489 ? 87.395 -16.762 -23.423 1.00 44.03 489 TYR A O 1
ATOM 3743 N N . PHE A 1 490 ? 85.838 -15.229 -23.927 1.00 45.25 490 PHE A N 1
ATOM 3744 C CA . PHE A 1 490 ? 86.469 -14.754 -25.169 1.00 45.25 490 PHE A CA 1
ATOM 3745 C C . PHE A 1 490 ? 87.214 -13.414 -25.021 1.00 45.25 490 PHE A C 1
ATOM 3747 O O . PHE A 1 490 ? 87.987 -13.064 -25.903 1.00 45.25 490 PHE A O 1
ATOM 3754 N N . GLU A 1 491 ? 87.052 -12.692 -23.907 1.00 43.53 491 GLU A N 1
ATOM 3755 C CA . GLU A 1 491 ? 87.792 -11.445 -23.613 1.00 43.53 491 GLU A CA 1
ATOM 3756 C C . GLU A 1 491 ? 89.162 -11.667 -22.932 1.00 43.53 491 GLU A C 1
ATOM 3758 O O . GLU A 1 491 ? 89.878 -10.708 -22.668 1.00 43.53 491 GLU A O 1
ATOM 3763 N N . GLY A 1 492 ? 89.559 -12.918 -22.660 1.00 42.47 492 GLY A N 1
ATOM 3764 C CA . GLY A 1 492 ? 90.829 -13.253 -21.990 1.00 42.47 492 GLY A CA 1
ATOM 3765 C C . GLY A 1 492 ? 92.027 -13.530 -22.910 1.00 42.47 492 GLY A C 1
ATOM 3766 O O . GLY A 1 492 ? 93.117 -13.801 -22.417 1.00 42.47 492 GLY A O 1
ATOM 3767 N N . MET A 1 493 ? 91.854 -13.488 -24.231 1.00 44.28 493 MET A N 1
ATOM 3768 C CA . MET A 1 493 ? 92.923 -13.744 -25.203 1.00 44.28 493 MET A CA 1
ATOM 3769 C C . MET A 1 493 ? 92.830 -12.712 -26.320 1.00 44.28 493 MET A C 1
ATOM 3771 O O . MET A 1 493 ? 92.082 -12.913 -27.265 1.00 44.28 493 MET A O 1
ATOM 3775 N N . HIS A 1 494 ? 93.522 -11.585 -26.154 1.00 38.41 494 HIS A N 1
ATOM 3776 C CA . HIS A 1 494 ? 94.173 -10.780 -27.200 1.00 38.41 494 HIS A CA 1
ATOM 3777 C C . HIS A 1 494 ? 94.569 -9.417 -26.605 1.00 38.41 494 HIS A C 1
ATOM 3779 O O . HIS A 1 494 ? 94.042 -8.369 -26.968 1.00 38.41 494 HIS A O 1
ATOM 3785 N N . SER A 1 495 ? 95.532 -9.431 -25.680 1.00 33.66 495 SER A N 1
ATOM 3786 C CA . SER A 1 495 ? 96.514 -8.352 -25.604 1.00 33.66 495 SER A CA 1
ATOM 3787 C C . SER A 1 495 ? 97.754 -8.853 -26.333 1.00 33.66 495 SER A C 1
ATOM 3789 O O . SER A 1 495 ? 98.407 -9.766 -25.848 1.00 33.66 495 SER A O 1
ATOM 3791 N N . ASP A 1 496 ? 97.994 -8.347 -27.536 1.00 33.66 496 ASP A N 1
ATOM 3792 C CA . ASP A 1 496 ? 99.318 -7.875 -27.935 1.00 33.66 496 ASP A CA 1
ATOM 3793 C C . ASP A 1 496 ? 99.198 -7.117 -29.260 1.00 33.66 496 ASP A C 1
ATOM 3795 O O . ASP A 1 496 ? 98.626 -7.561 -30.254 1.00 33.66 496 ASP A O 1
ATOM 3799 N N . SER A 1 497 ? 99.666 -5.882 -29.186 1.00 34.22 497 SER A N 1
ATOM 3800 C CA . SER A 1 497 ? 99.564 -4.797 -30.148 1.00 34.22 497 SER A CA 1
ATOM 3801 C C . SER A 1 497 ? 100.692 -4.821 -31.174 1.00 34.22 497 SER A C 1
ATOM 3803 O O . SER A 1 497 ? 101.835 -4.914 -30.746 1.00 34.22 497 SER A O 1
ATOM 3805 N N . VAL A 1 498 ? 100.420 -4.513 -32.452 1.00 32.03 498 VAL A N 1
ATOM 3806 C CA . VAL A 1 498 ? 101.320 -3.684 -33.288 1.00 32.03 498 VAL A CA 1
ATOM 3807 C C . VAL A 1 498 ? 100.500 -2.844 -34.284 1.00 32.03 498 VAL A C 1
ATOM 3809 O O . VAL A 1 498 ? 99.616 -3.340 -34.975 1.00 32.03 498 VAL A O 1
ATOM 3812 N N . ARG A 1 499 ? 100.805 -1.539 -34.308 1.00 30.00 499 ARG A N 1
ATOM 3813 C CA . ARG A 1 499 ? 100.278 -0.469 -35.176 1.00 30.00 499 ARG A CA 1
ATOM 3814 C C . ARG A 1 499 ? 100.788 -0.585 -36.619 1.00 30.00 499 ARG A C 1
ATOM 3816 O O . ARG A 1 499 ? 101.952 -0.913 -36.799 1.00 30.00 499 ARG A O 1
ATOM 3823 N N . LEU A 1 500 ? 100.007 -0.092 -37.588 1.00 29.33 500 LEU A N 1
ATOM 3824 C CA . LEU A 1 500 ? 100.365 1.073 -38.427 1.00 29.33 500 LEU A CA 1
ATOM 3825 C C . LEU A 1 500 ? 99.242 1.404 -39.425 1.00 29.33 500 LEU A C 1
ATOM 3827 O O . LEU A 1 500 ? 98.780 0.553 -40.176 1.00 29.33 500 LEU A O 1
ATOM 3831 N N . SER A 1 501 ? 98.818 2.669 -39.422 1.00 28.91 501 SER A N 1
ATOM 3832 C CA . SER A 1 501 ? 97.998 3.284 -40.467 1.00 28.91 501 SER A CA 1
ATOM 3833 C C . SER A 1 501 ? 98.892 3.874 -41.555 1.00 28.91 501 SER A C 1
ATOM 3835 O O . SER A 1 501 ? 99.916 4.460 -41.209 1.00 28.91 501 SER A O 1
ATOM 3837 N N . SER A 1 502 ? 98.449 3.891 -42.812 1.00 29.97 502 SER A N 1
ATOM 3838 C CA . SER A 1 502 ? 98.347 5.137 -43.595 1.00 29.97 502 SER A CA 1
ATOM 3839 C C . SER A 1 502 ? 97.821 4.909 -45.021 1.00 29.97 502 SER A C 1
ATOM 3841 O O . SER A 1 502 ? 98.190 3.953 -45.688 1.00 29.97 502 SER A O 1
ATOM 3843 N N . ALA A 1 503 ? 96.990 5.871 -45.441 1.00 30.45 503 ALA A N 1
ATOM 3844 C CA . ALA A 1 503 ? 96.956 6.501 -46.766 1.00 30.45 503 ALA A CA 1
ATOM 3845 C C . ALA A 1 503 ? 96.342 5.769 -47.994 1.00 30.45 503 ALA A C 1
ATOM 3847 O O . ALA A 1 503 ? 96.981 4.996 -48.691 1.00 30.45 503 ALA A O 1
ATOM 3848 N N . SER A 1 504 ? 95.093 6.177 -48.280 1.00 30.34 504 SER A N 1
ATOM 3849 C CA . SER A 1 504 ? 94.595 6.868 -49.498 1.00 30.34 504 SER A CA 1
ATOM 3850 C C . SER A 1 504 ? 94.579 6.231 -50.914 1.00 30.34 504 SER A C 1
ATOM 3852 O O . SER A 1 504 ? 95.630 6.122 -51.526 1.00 30.34 504 SER A O 1
ATOM 3854 N N . VAL A 1 505 ? 93.341 6.045 -51.447 1.00 33.72 505 VAL A N 1
ATOM 3855 C CA . VAL A 1 505 ? 92.722 6.635 -52.692 1.00 33.72 505 VAL A CA 1
ATOM 3856 C C . VAL A 1 505 ? 93.356 6.290 -54.077 1.00 33.72 505 VAL A C 1
ATOM 3858 O O . VAL A 1 505 ? 94.572 6.314 -54.177 1.00 33.72 505 VAL A O 1
ATOM 3861 N N . PRO A 1 506 ? 92.613 6.176 -55.214 1.00 45.38 506 PRO A N 1
ATOM 3862 C CA . PRO A 1 506 ? 91.382 5.431 -55.543 1.00 45.38 506 PRO A CA 1
ATOM 3863 C C . PRO A 1 506 ? 91.438 4.728 -56.950 1.00 45.38 506 PRO A C 1
ATOM 3865 O O . PRO A 1 506 ? 92.434 4.788 -57.656 1.00 45.38 506 PRO A O 1
ATOM 3868 N N . LEU A 1 507 ? 90.316 4.103 -57.342 1.00 29.81 507 LEU A N 1
ATOM 3869 C CA . LEU A 1 507 ? 89.716 3.980 -58.695 1.00 29.81 507 LEU A CA 1
ATOM 3870 C C . LEU A 1 507 ? 90.612 3.893 -59.951 1.00 29.81 507 LEU A C 1
ATOM 3872 O O . LEU A 1 507 ? 91.172 4.902 -60.362 1.00 29.81 507 LEU A O 1
ATOM 3876 N N . VAL A 1 508 ? 90.505 2.774 -60.683 1.00 32.38 508 VAL A N 1
ATOM 3877 C CA . VAL A 1 508 ? 90.389 2.771 -62.156 1.00 32.38 508 VAL A CA 1
ATOM 3878 C C . VAL A 1 508 ? 89.399 1.680 -62.584 1.00 32.38 508 VAL A C 1
ATOM 3880 O O . VAL A 1 508 ? 89.369 0.588 -62.015 1.00 32.38 508 VAL A O 1
ATOM 3883 N N . GLU A 1 509 ? 88.555 2.080 -63.531 1.00 29.16 509 GLU A N 1
ATOM 3884 C CA . GLU A 1 509 ? 87.513 1.361 -64.258 1.00 29.16 509 GLU A CA 1
ATOM 3885 C C . GLU A 1 509 ? 88.040 0.234 -65.161 1.00 29.16 509 GLU A C 1
ATOM 3887 O O . GLU A 1 509 ? 89.240 0.082 -65.378 1.00 29.16 509 GLU A O 1
ATOM 3892 N N . ASP A 1 510 ? 87.059 -0.418 -65.789 1.00 31.05 510 ASP A N 1
ATOM 3893 C CA . ASP A 1 510 ? 87.136 -1.038 -67.112 1.00 31.05 510 ASP A CA 1
ATOM 3894 C C . ASP A 1 510 ? 87.676 -2.473 -67.161 1.00 31.05 510 ASP A C 1
ATOM 3896 O O . ASP A 1 510 ? 88.630 -2.849 -66.491 1.00 31.05 510 ASP A O 1
ATOM 3900 N N . SER A 1 511 ? 87.129 -3.375 -67.961 1.00 32.28 511 SER A N 1
ATOM 3901 C CA . SER A 1 511 ? 85.884 -3.438 -68.723 1.00 32.28 511 SER A CA 1
ATOM 3902 C C . SER A 1 511 ? 85.773 -4.891 -69.182 1.00 32.28 511 SER A C 1
ATOM 3904 O O . SER A 1 511 ? 86.761 -5.616 -69.266 1.00 32.28 511 SER A O 1
ATOM 3906 N N . ASP A 1 512 ? 84.538 -5.303 -69.437 1.00 31.66 512 ASP A N 1
ATOM 3907 C CA . ASP A 1 512 ? 84.153 -6.249 -70.476 1.00 31.66 512 ASP A CA 1
ATOM 3908 C C . ASP A 1 512 ? 84.940 -7.554 -70.661 1.00 31.66 512 ASP A C 1
ATOM 3910 O O . ASP A 1 512 ? 86.037 -7.619 -71.204 1.00 31.66 512 ASP A O 1
ATOM 3914 N N . SER A 1 513 ? 84.219 -8.650 -70.426 1.00 32.53 513 SER A N 1
ATOM 3915 C CA . SER A 1 513 ? 83.672 -9.521 -71.485 1.00 32.53 513 SER A CA 1
ATOM 3916 C C . SER A 1 513 ? 83.727 -10.991 -71.036 1.00 32.53 513 SER A C 1
ATOM 3918 O O . SER A 1 513 ? 84.769 -11.529 -70.698 1.00 32.53 513 SER A O 1
ATOM 3920 N N . LYS A 1 514 ? 82.579 -11.601 -70.723 1.00 31.55 514 LYS A N 1
ATOM 3921 C CA . LYS A 1 514 ? 81.594 -12.238 -71.621 1.00 31.55 514 LYS A CA 1
ATOM 3922 C C . LYS A 1 514 ? 81.981 -13.679 -71.992 1.00 31.55 514 LYS A C 1
ATOM 3924 O O . LYS A 1 514 ? 82.957 -13.901 -72.691 1.00 31.55 514 LYS A O 1
ATOM 3929 N N . TYR A 1 515 ? 81.059 -14.583 -71.632 1.00 33.41 515 TYR A N 1
ATOM 3930 C CA . TYR A 1 515 ? 80.866 -15.951 -72.143 1.00 33.41 515 TYR A CA 1
ATOM 3931 C C . TYR A 1 515 ? 81.913 -16.985 -71.679 1.00 33.41 515 TYR A C 1
ATOM 3933 O O . TYR A 1 515 ? 83.095 -16.711 -71.648 1.00 33.41 515 TYR A O 1
ATOM 3941 N N . ALA A 1 516 ? 81.591 -18.218 -71.302 1.00 31.97 516 ALA A N 1
ATOM 3942 C CA . ALA A 1 516 ? 80.345 -18.963 -71.236 1.00 31.97 516 ALA A CA 1
ATOM 3943 C C . ALA A 1 516 ? 80.571 -20.173 -70.301 1.00 31.97 516 ALA A C 1
ATOM 3945 O O . ALA A 1 516 ? 81.648 -20.761 -70.282 1.00 31.97 516 ALA A O 1
ATOM 3946 N N . PHE A 1 517 ? 79.536 -20.563 -69.557 1.00 36.16 517 PHE A N 1
ATOM 3947 C CA . PHE A 1 517 ? 79.345 -21.942 -69.078 1.00 36.16 517 PHE A CA 1
ATOM 3948 C C . PHE A 1 517 ? 79.149 -22.865 -70.305 1.00 36.16 517 PHE A C 1
ATOM 3950 O O . PHE A 1 517 ? 78.661 -22.344 -71.313 1.00 36.16 517 PHE A O 1
ATOM 3957 N N . PRO A 1 518 ? 79.384 -24.201 -70.270 1.00 55.78 518 PRO A N 1
ATOM 3958 C CA . PRO A 1 518 ? 78.816 -25.103 -69.257 1.00 55.78 518 PRO A CA 1
ATOM 3959 C C . PRO A 1 518 ? 79.675 -26.396 -69.030 1.00 55.78 518 PRO A C 1
ATOM 3961 O O . PRO A 1 518 ? 80.893 -26.293 -69.088 1.00 55.78 518 PRO A O 1
ATOM 3964 N N . PRO A 1 519 ? 79.129 -27.579 -68.667 1.00 59.72 519 PRO A N 1
ATOM 3965 C CA . PRO A 1 519 ? 79.186 -28.158 -67.319 1.00 59.72 519 PRO A CA 1
ATOM 3966 C C . PRO A 1 519 ? 79.830 -29.579 -67.364 1.00 59.72 519 PRO A C 1
ATOM 3968 O O . PRO A 1 519 ? 80.746 -29.789 -68.147 1.00 59.72 519 PRO A O 1
ATOM 3971 N N . PRO A 1 520 ? 79.278 -30.620 -66.714 1.00 61.44 520 PRO A N 1
ATOM 3972 C CA . PRO A 1 520 ? 79.250 -30.976 -65.291 1.00 61.44 520 PRO A CA 1
ATOM 3973 C C . PRO A 1 520 ? 80.009 -32.301 -65.028 1.00 61.44 520 PRO A C 1
ATOM 3975 O O . PRO A 1 520 ? 80.300 -33.027 -65.965 1.00 61.44 520 PRO A O 1
ATOM 3978 N N . SER A 1 521 ? 80.218 -32.676 -63.759 1.00 33.75 521 SER A N 1
ATOM 3979 C CA . SER A 1 521 ? 79.858 -34.009 -63.211 1.00 33.75 521 SER A CA 1
ATOM 3980 C C . SER A 1 521 ? 80.624 -34.338 -61.919 1.00 33.75 521 SER A C 1
ATOM 3982 O O . SER A 1 521 ? 81.842 -34.472 -61.911 1.00 33.75 521 SER A O 1
ATOM 3984 N N . THR A 1 522 ? 79.844 -34.502 -60.846 1.00 40.03 522 THR A N 1
ATOM 3985 C CA . THR A 1 522 ? 79.956 -35.446 -59.702 1.00 40.03 522 THR A CA 1
ATOM 3986 C C . THR A 1 522 ? 80.695 -36.775 -60.004 1.00 40.03 522 THR A C 1
ATOM 3988 O O . THR A 1 522 ? 80.763 -37.084 -61.192 1.00 40.03 522 THR A O 1
ATOM 3991 N N . PRO A 1 523 ? 81.068 -37.677 -59.041 1.00 47.91 523 PRO A N 1
ATOM 3992 C CA . PRO A 1 523 ? 80.544 -37.827 -57.662 1.00 47.91 523 PRO A CA 1
ATOM 3993 C C . PRO A 1 523 ? 81.508 -38.351 -56.540 1.00 47.91 523 PRO A C 1
ATOM 3995 O O . PRO A 1 523 ? 82.588 -38.863 -56.791 1.00 47.91 523 PRO A O 1
ATOM 3998 N N . LEU A 1 524 ? 80.970 -38.333 -55.306 1.00 34.78 524 LEU A N 1
ATOM 3999 C CA . LEU A 1 524 ? 81.039 -39.335 -54.210 1.00 34.78 524 LEU A CA 1
ATOM 4000 C C . LEU A 1 524 ? 82.362 -39.692 -53.494 1.00 34.78 524 LEU A C 1
ATOM 4002 O O . LEU A 1 524 ? 83.328 -40.166 -54.074 1.00 34.78 524 LEU A O 1
ATOM 4006 N N . GLY A 1 525 ? 82.283 -39.666 -52.156 1.00 29.97 525 GLY A N 1
ATOM 4007 C CA . GLY A 1 525 ? 83.184 -40.386 -51.251 1.00 29.97 525 GLY A CA 1
ATOM 4008 C C . GLY A 1 525 ? 82.842 -40.135 -49.781 1.00 29.97 525 GLY A C 1
ATOM 4009 O O . GLY A 1 525 ? 83.222 -39.115 -49.221 1.00 29.97 525 GLY A O 1
ATOM 4010 N N . ALA A 1 526 ? 82.079 -41.045 -49.176 1.00 36.84 526 ALA A N 1
ATOM 4011 C CA . ALA A 1 526 ? 81.612 -40.990 -47.793 1.00 36.84 526 ALA A CA 1
ATOM 4012 C C . ALA A 1 526 ? 82.716 -41.303 -46.764 1.00 36.84 526 ALA A C 1
ATOM 4014 O O . ALA A 1 526 ? 83.582 -42.137 -47.010 1.00 36.84 526 ALA A O 1
ATOM 4015 N N . SER A 1 527 ? 82.603 -40.724 -45.564 1.00 31.75 527 SER A N 1
ATOM 4016 C CA . SER A 1 527 ? 83.147 -41.304 -44.332 1.00 31.75 527 SER A CA 1
ATOM 4017 C C . SER A 1 527 ? 82.314 -40.859 -43.130 1.00 31.75 527 SER A C 1
ATOM 4019 O O . SER A 1 527 ? 82.129 -39.673 -42.863 1.00 31.75 527 SER A O 1
ATOM 4021 N N . SER A 1 528 ? 81.763 -41.855 -42.447 1.00 36.16 528 SER A N 1
ATOM 4022 C CA . SER A 1 528 ? 80.963 -41.790 -41.231 1.00 36.16 528 SER A CA 1
ATOM 4023 C C . SER A 1 528 ? 81.841 -41.728 -39.982 1.00 36.16 528 SER A C 1
ATOM 4025 O O . SER A 1 528 ? 82.726 -42.567 -39.829 1.00 36.16 528 SER A O 1
ATOM 4027 N N . SER A 1 529 ? 81.517 -40.863 -39.019 1.00 36.69 529 SER A N 1
ATOM 4028 C CA . SER A 1 529 ? 81.586 -41.218 -37.591 1.00 36.69 529 SER A CA 1
ATOM 4029 C C . SER A 1 529 ? 80.893 -40.185 -36.690 1.00 36.69 529 SER A C 1
ATOM 4031 O O . SER A 1 529 ? 80.948 -38.985 -36.930 1.00 36.69 529 SER A O 1
ATOM 4033 N N . ALA A 1 530 ? 80.282 -40.722 -35.628 1.00 35.38 530 ALA A N 1
ATOM 4034 C CA . ALA A 1 530 ? 79.755 -40.077 -34.420 1.00 35.38 530 ALA A CA 1
ATOM 4035 C C . ALA A 1 530 ? 78.351 -39.427 -34.477 1.00 35.38 530 ALA A C 1
ATOM 4037 O O . ALA A 1 530 ? 78.177 -38.228 -34.677 1.00 35.38 530 ALA A O 1
ATOM 4038 N N . LEU A 1 531 ? 77.341 -40.244 -34.153 1.00 35.03 531 LEU A N 1
ATOM 4039 C CA . LEU A 1 531 ? 76.065 -39.811 -33.570 1.00 35.03 531 LEU A CA 1
ATOM 4040 C C . LEU A 1 531 ? 76.265 -39.363 -32.110 1.00 35.03 531 LEU A C 1
ATOM 4042 O O . LEU A 1 531 ? 76.893 -40.099 -31.347 1.00 35.03 531 LEU A O 1
ATOM 4046 N N . PRO A 1 532 ? 75.626 -38.269 -31.661 1.00 38.53 532 PRO A N 1
ATOM 4047 C CA . PRO A 1 532 ? 75.226 -38.107 -30.271 1.00 38.53 532 PRO A CA 1
ATOM 4048 C C . PRO A 1 532 ? 73.769 -38.546 -30.081 1.00 38.53 532 PRO A C 1
ATOM 4050 O O . PRO A 1 532 ? 72.884 -38.235 -30.879 1.00 38.53 532 PRO A O 1
ATOM 4053 N N . SER A 1 533 ? 73.539 -39.252 -28.980 1.00 37.22 533 SER A N 1
ATOM 4054 C CA . SER A 1 533 ? 72.245 -39.658 -28.441 1.00 37.22 533 SER A CA 1
ATOM 4055 C C . SER A 1 533 ? 71.283 -38.473 -28.267 1.00 37.22 533 SER A C 1
ATOM 4057 O O . SER A 1 533 ? 71.574 -37.501 -27.570 1.00 37.22 533 SER A O 1
ATOM 4059 N N . TYR A 1 534 ? 70.105 -38.571 -28.887 1.00 36.09 534 TYR A N 1
ATOM 4060 C CA . TYR A 1 534 ? 69.002 -37.629 -28.704 1.00 36.09 534 TYR A CA 1
ATOM 4061 C C . TYR A 1 534 ? 68.117 -38.116 -27.556 1.00 36.09 534 TYR A C 1
ATOM 4063 O O . TYR A 1 534 ? 67.144 -38.835 -27.770 1.00 36.09 534 TYR A O 1
ATOM 4071 N N . ASP A 1 535 ? 68.472 -37.732 -26.334 1.00 44.50 535 ASP A N 1
ATOM 4072 C CA . ASP A 1 535 ? 67.588 -37.850 -25.179 1.00 44.50 535 ASP A CA 1
ATOM 4073 C C . ASP A 1 535 ? 67.058 -36.456 -24.839 1.00 44.50 535 ASP A C 1
ATOM 4075 O O . ASP A 1 535 ? 67.817 -35.527 -24.553 1.00 44.50 535 ASP A O 1
ATOM 4079 N N . GLY A 1 536 ? 65.743 -36.272 -24.926 1.00 39.28 536 GLY A N 1
ATOM 4080 C CA . GLY A 1 536 ? 65.141 -34.976 -24.641 1.00 39.28 536 GLY A CA 1
ATOM 4081 C C . GLY A 1 536 ? 63.700 -34.870 -25.091 1.00 39.28 536 GLY A C 1
ATOM 4082 O O . GLY A 1 536 ? 63.402 -34.254 -26.111 1.00 39.28 536 GLY A O 1
ATOM 4083 N N . ARG A 1 537 ? 62.786 -35.418 -24.284 1.00 46.38 537 ARG A N 1
ATOM 4084 C CA . ARG A 1 537 ? 61.383 -34.989 -24.258 1.00 46.38 537 ARG A CA 1
ATOM 4085 C C . ARG A 1 537 ? 61.360 -33.459 -24.210 1.00 46.38 537 ARG A C 1
ATOM 4087 O O . ARG A 1 537 ? 61.637 -32.872 -23.166 1.00 46.38 537 ARG A O 1
ATOM 4094 N N . GLY A 1 538 ? 61.055 -32.816 -25.337 1.00 45.94 538 GLY A N 1
ATOM 4095 C CA . GLY A 1 538 ? 60.776 -31.387 -25.365 1.00 45.94 538 GLY A CA 1
ATOM 4096 C C . GLY A 1 538 ? 59.662 -31.117 -24.364 1.00 45.94 538 GLY A C 1
ATOM 4097 O O . GLY A 1 538 ? 58.580 -31.700 -24.474 1.00 45.94 538 GLY A O 1
ATOM 4098 N N . SER A 1 539 ? 59.957 -30.298 -23.355 1.00 57.91 539 SER A N 1
ATOM 4099 C CA . SER A 1 539 ? 58.973 -29.864 -22.370 1.00 57.91 539 SER A CA 1
ATOM 4100 C C . SER A 1 539 ? 57.732 -29.375 -23.114 1.00 57.91 539 SER A C 1
ATOM 4102 O O . SER A 1 539 ? 57.853 -28.644 -24.097 1.00 57.91 539 SER A O 1
ATOM 4104 N N . PHE A 1 540 ? 56.533 -29.757 -22.670 1.00 54.75 540 PHE A N 1
ATOM 4105 C CA . PHE A 1 540 ? 55.276 -29.280 -23.267 1.00 54.75 540 PHE A CA 1
ATOM 4106 C C . PHE A 1 540 ? 55.227 -27.736 -23.346 1.00 54.75 540 PHE A C 1
ATOM 4108 O O . PHE A 1 540 ? 54.561 -27.173 -24.208 1.00 54.75 540 PHE A O 1
ATOM 4115 N N . LEU A 1 541 ? 56.012 -27.067 -22.494 1.00 55.06 541 LEU A N 1
ATOM 4116 C CA . LEU A 1 541 ? 56.198 -25.618 -22.413 1.00 55.06 541 LEU A CA 1
ATOM 4117 C C . LEU A 1 541 ? 57.052 -25.006 -23.546 1.00 55.06 541 LEU A C 1
ATOM 4119 O O . LEU A 1 541 ? 56.995 -23.796 -23.750 1.00 55.06 541 LEU A O 1
ATOM 4123 N N . ASP A 1 542 ? 57.814 -25.808 -24.297 1.00 55.03 542 ASP A N 1
ATOM 4124 C CA . ASP A 1 542 ? 58.604 -25.352 -25.456 1.00 55.03 542 ASP A CA 1
ATOM 4125 C C . ASP A 1 542 ? 57.831 -25.452 -26.787 1.00 55.03 542 ASP A C 1
ATOM 4127 O O . ASP A 1 542 ? 58.334 -25.038 -27.834 1.00 55.03 542 ASP A O 1
ATOM 4131 N N . ARG A 1 543 ? 56.593 -25.970 -26.776 1.00 64.50 543 ARG A N 1
ATOM 4132 C CA . ARG A 1 543 ? 55.740 -26.026 -27.972 1.00 64.50 543 ARG A CA 1
ATOM 4133 C C . ARG A 1 543 ? 55.112 -24.657 -28.243 1.00 64.50 543 ARG A C 1
ATOM 4135 O O . ARG A 1 543 ? 54.451 -24.082 -27.379 1.00 64.50 543 ARG A O 1
ATOM 4142 N N . THR A 1 544 ? 55.301 -24.138 -29.455 1.00 69.12 544 THR A N 1
ATOM 4143 C CA . THR A 1 544 ? 54.617 -22.928 -29.923 1.00 69.12 544 THR A CA 1
ATOM 4144 C C . THR A 1 544 ? 53.168 -23.259 -30.266 1.00 69.12 544 THR A C 1
ATOM 4146 O O . THR A 1 544 ? 52.887 -24.180 -31.032 1.00 69.12 544 THR A O 1
ATOM 4149 N N . LEU A 1 545 ? 52.227 -22.514 -29.687 1.00 77.56 545 LEU A N 1
ATOM 4150 C CA . LEU A 1 545 ? 50.804 -22.662 -29.979 1.00 77.56 545 LEU A CA 1
ATOM 4151 C C . LEU A 1 545 ? 50.396 -21.626 -31.040 1.00 77.56 545 LEU A C 1
ATOM 4153 O O . LEU A 1 545 ? 50.577 -20.425 -30.810 1.00 77.56 545 LEU A O 1
ATOM 4157 N N . PRO A 1 546 ? 49.872 -22.053 -32.207 1.00 82.19 546 PRO A N 1
ATOM 4158 C CA . PRO A 1 546 ? 49.428 -21.136 -33.247 1.00 82.19 546 PRO A CA 1
ATOM 4159 C C . PRO A 1 546 ? 48.064 -20.542 -32.885 1.00 82.19 546 PRO A C 1
ATOM 4161 O O . PRO A 1 546 ? 47.027 -21.200 -32.992 1.00 82.19 546 PRO A O 1
ATOM 4164 N N . ILE A 1 547 ? 48.045 -19.265 -32.513 1.00 83.94 547 ILE A N 1
ATOM 4165 C CA . ILE A 1 547 ? 46.809 -18.538 -32.241 1.00 83.94 547 ILE A CA 1
ATOM 4166 C C . ILE A 1 547 ? 46.261 -18.005 -33.567 1.00 83.94 547 ILE A C 1
ATOM 4168 O O . ILE A 1 547 ? 46.757 -17.042 -34.150 1.00 83.94 547 ILE A O 1
ATOM 4172 N N . ARG A 1 548 ? 45.241 -18.692 -34.080 1.00 85.56 548 ARG A N 1
ATOM 4173 C CA . ARG A 1 548 ? 44.448 -18.288 -35.256 1.00 85.56 548 ARG A CA 1
ATOM 4174 C C . ARG A 1 548 ? 43.383 -17.252 -34.878 1.00 85.56 548 ARG A C 1
ATOM 4176 O O . ARG A 1 548 ? 42.893 -17.291 -33.754 1.00 85.56 548 ARG A O 1
ATOM 4183 N N . ARG A 1 549 ? 42.942 -16.437 -35.844 1.00 83.25 549 ARG A N 1
ATOM 4184 C CA . ARG A 1 549 ? 41.906 -15.392 -35.680 1.00 83.25 549 ARG A CA 1
ATOM 4185 C C . ARG A 1 549 ? 40.661 -15.832 -34.897 1.00 83.25 549 ARG A C 1
ATOM 4187 O O . ARG A 1 549 ? 40.199 -15.108 -34.025 1.00 83.25 549 ARG A O 1
ATOM 4194 N N . TRP A 1 550 ? 40.172 -17.051 -35.140 1.00 80.94 550 TRP A N 1
ATOM 4195 C CA . TRP A 1 550 ? 38.974 -17.568 -34.474 1.00 80.94 550 TRP A CA 1
ATOM 4196 C C . TRP A 1 550 ? 39.170 -17.786 -32.968 1.00 80.94 550 TRP A C 1
ATOM 4198 O O . TRP A 1 550 ? 38.199 -17.689 -32.230 1.00 80.94 550 TRP A O 1
ATOM 4208 N N . HIS A 1 551 ? 40.400 -18.019 -32.491 1.00 86.50 551 HIS A N 1
ATOM 4209 C CA . HIS A 1 551 ? 40.670 -18.145 -31.056 1.00 86.50 551 HIS A CA 1
ATOM 4210 C C . HIS A 1 551 ? 40.469 -16.813 -30.330 1.00 86.50 551 HIS A C 1
ATOM 4212 O O . HIS A 1 551 ? 39.983 -16.815 -29.207 1.00 86.50 551 HIS A O 1
ATOM 4218 N N . PHE A 1 552 ? 40.806 -15.680 -30.959 1.00 82.31 552 PHE A N 1
ATOM 4219 C CA . PHE A 1 552 ? 40.567 -14.357 -30.377 1.00 82.31 552 PHE A CA 1
ATOM 4220 C C . PHE A 1 552 ? 39.083 -14.005 -30.375 1.00 82.31 552 PHE A C 1
ATOM 4222 O O . PHE A 1 552 ? 38.574 -13.565 -29.350 1.00 82.31 552 PHE A O 1
ATOM 4229 N N . SER A 1 553 ? 38.372 -14.256 -31.478 1.00 83.00 553 SER A N 1
ATOM 4230 C CA . SER A 1 553 ? 36.916 -14.082 -31.516 1.00 83.00 553 SER A CA 1
ATOM 4231 C C . SER A 1 553 ? 36.217 -14.962 -30.473 1.00 83.00 553 SER A C 1
ATOM 4233 O O . SER A 1 553 ? 35.352 -14.479 -29.749 1.00 83.00 553 SER A O 1
ATOM 4235 N N . LEU A 1 554 ? 36.635 -16.225 -30.331 1.00 84.50 554 LEU A N 1
ATOM 4236 C CA . LEU A 1 554 ? 36.111 -17.134 -29.312 1.00 84.50 554 LEU A CA 1
ATOM 4237 C C . LEU A 1 554 ? 36.447 -16.655 -27.894 1.00 84.50 554 LEU A C 1
ATOM 4239 O O . LEU A 1 554 ? 35.579 -16.684 -27.033 1.00 84.50 554 LEU A O 1
ATOM 4243 N N . LEU A 1 555 ? 37.668 -16.174 -27.648 1.00 84.00 555 LEU A N 1
ATOM 4244 C CA . LEU A 1 555 ? 38.072 -15.628 -26.351 1.00 84.00 555 LEU A CA 1
ATOM 4245 C C . LEU A 1 555 ? 37.237 -14.400 -25.964 1.00 84.00 555 LEU A C 1
ATOM 4247 O O . LEU A 1 555 ? 36.787 -14.312 -24.827 1.00 84.00 555 LEU A O 1
ATOM 4251 N N . ILE A 1 556 ? 36.992 -13.479 -26.902 1.00 83.38 556 ILE A N 1
ATOM 4252 C CA . ILE A 1 556 ? 36.145 -12.299 -26.673 1.00 83.38 556 ILE A CA 1
ATOM 4253 C C . ILE A 1 556 ? 34.726 -12.732 -26.294 1.00 83.38 556 ILE A C 1
ATOM 4255 O O . ILE A 1 556 ? 34.181 -12.229 -25.316 1.00 83.38 556 ILE A O 1
ATOM 4259 N N . LEU A 1 557 ? 34.150 -13.703 -27.009 1.00 82.19 557 LEU A N 1
ATOM 4260 C CA . LEU A 1 557 ? 32.816 -14.226 -26.704 1.00 82.19 557 LEU A CA 1
ATOM 4261 C C . LEU A 1 557 ? 32.772 -14.971 -25.359 1.00 82.19 557 LEU A C 1
ATOM 4263 O O . LEU A 1 557 ? 31.838 -14.770 -24.589 1.00 82.19 557 LEU A O 1
ATOM 4267 N N . LEU A 1 558 ? 33.787 -15.781 -25.042 1.00 83.56 558 LEU A N 1
ATOM 4268 C CA . LEU A 1 558 ? 33.877 -16.521 -23.778 1.00 83.56 558 LEU A CA 1
ATOM 4269 C C . LEU A 1 558 ? 34.066 -15.606 -22.563 1.00 83.56 558 LEU A C 1
ATOM 4271 O O . LEU A 1 558 ? 33.567 -15.925 -21.490 1.00 83.56 558 LEU A O 1
ATOM 4275 N N . LEU A 1 559 ? 34.763 -14.477 -22.717 1.00 80.31 559 LEU A N 1
ATOM 4276 C CA . LEU A 1 559 ? 34.910 -13.473 -21.659 1.00 80.31 559 LEU A CA 1
ATOM 4277 C C . LEU A 1 559 ? 33.670 -12.575 -21.538 1.00 80.31 559 LEU A C 1
ATOM 4279 O O . LEU A 1 559 ? 33.310 -12.170 -20.435 1.00 80.31 559 LEU A O 1
ATOM 4283 N N . ALA A 1 560 ? 32.996 -12.287 -22.652 1.00 76.69 560 ALA A N 1
ATOM 4284 C CA . ALA A 1 560 ? 31.805 -11.446 -22.673 1.00 76.69 560 ALA A CA 1
ATOM 4285 C C . ALA A 1 560 ? 30.535 -12.169 -22.214 1.00 76.69 560 ALA A C 1
ATOM 4287 O O . ALA A 1 560 ? 29.683 -11.537 -21.605 1.00 76.69 560 ALA A O 1
ATOM 4288 N N . ALA A 1 561 ? 30.394 -13.473 -22.461 1.00 72.50 561 ALA A N 1
ATOM 4289 C CA . ALA A 1 561 ? 29.219 -14.247 -22.058 1.00 72.50 561 ALA A CA 1
ATOM 4290 C C . ALA A 1 561 ? 28.923 -14.201 -20.540 1.00 72.50 561 ALA A C 1
ATOM 4292 O O . ALA A 1 561 ? 27.792 -13.864 -20.180 1.00 72.50 561 ALA A O 1
ATOM 4293 N N . PRO A 1 562 ? 29.884 -14.463 -19.627 1.00 74.38 562 PRO A N 1
ATOM 4294 C CA . PRO A 1 562 ? 29.634 -14.343 -18.192 1.00 74.38 562 PRO A CA 1
ATOM 4295 C C . PRO A 1 562 ? 29.391 -12.891 -17.768 1.00 74.38 562 PRO A C 1
ATOM 4297 O O . PRO A 1 562 ? 28.574 -12.655 -16.885 1.00 74.38 562 PRO A O 1
ATOM 4300 N N . LEU A 1 563 ? 30.034 -11.913 -18.419 1.00 70.25 563 LEU A N 1
ATOM 4301 C CA . LEU A 1 563 ? 29.806 -10.492 -18.148 1.00 70.25 563 LEU A CA 1
ATOM 4302 C C . LEU A 1 563 ? 28.406 -10.044 -18.597 1.00 70.25 563 LEU A C 1
ATOM 4304 O O . LEU A 1 563 ? 27.738 -9.318 -17.875 1.00 70.25 563 LEU A O 1
ATOM 4308 N N . GLY A 1 564 ? 27.934 -10.515 -19.750 1.00 66.62 564 GLY A N 1
ATOM 4309 C CA . GLY A 1 564 ? 26.584 -10.272 -20.252 1.00 66.62 564 GLY A CA 1
ATOM 4310 C C . GLY A 1 564 ? 25.521 -10.923 -19.371 1.00 66.62 564 GLY A C 1
ATOM 4311 O O . GLY A 1 564 ? 24.534 -10.276 -19.041 1.00 66.62 564 GLY A O 1
ATOM 4312 N N . ALA A 1 565 ? 25.749 -12.160 -18.916 1.00 66.06 565 ALA A N 1
ATOM 4313 C CA . ALA A 1 565 ? 24.872 -12.827 -17.952 1.00 66.06 565 ALA A CA 1
ATOM 4314 C C . ALA A 1 565 ? 24.833 -12.092 -16.600 1.00 66.06 565 ALA A C 1
ATOM 4316 O O . ALA A 1 565 ? 23.763 -11.937 -16.015 1.00 66.06 565 ALA A O 1
ATOM 4317 N N . LEU A 1 566 ? 25.982 -11.594 -16.132 1.00 67.56 566 LEU A N 1
ATOM 4318 C CA . LEU A 1 566 ? 26.078 -10.784 -14.921 1.00 67.56 566 LEU A CA 1
ATOM 4319 C C . LEU A 1 566 ? 25.309 -9.466 -15.083 1.00 67.56 566 LEU A C 1
ATOM 4321 O O . LEU A 1 566 ? 24.459 -9.159 -14.260 1.00 67.56 566 LEU A O 1
ATOM 4325 N N . ILE A 1 567 ? 25.542 -8.722 -16.168 1.00 66.88 567 ILE A N 1
ATOM 4326 C CA . ILE A 1 567 ? 24.850 -7.457 -16.457 1.00 66.88 567 ILE A CA 1
ATOM 4327 C C . ILE A 1 567 ? 23.338 -7.675 -16.563 1.00 66.88 567 ILE A C 1
ATOM 4329 O O . ILE A 1 567 ? 22.581 -6.918 -15.968 1.00 66.88 567 ILE A O 1
ATOM 4333 N N . GLN A 1 568 ? 22.896 -8.735 -17.243 1.00 64.19 568 GLN A N 1
ATOM 4334 C CA . GLN A 1 568 ? 21.479 -9.086 -17.349 1.00 64.19 568 GLN A CA 1
ATOM 4335 C C . GLN A 1 568 ? 20.848 -9.396 -15.982 1.00 64.19 568 GLN A C 1
ATOM 4337 O O . GLN A 1 568 ? 19.683 -9.076 -15.766 1.00 64.19 568 GLN A O 1
ATOM 4342 N N . ALA A 1 569 ? 21.598 -9.987 -15.045 1.00 63.81 569 ALA A N 1
ATOM 4343 C CA . ALA A 1 569 ? 21.115 -10.258 -13.689 1.00 63.81 569 ALA A CA 1
ATOM 4344 C C . ALA A 1 569 ? 20.937 -8.985 -12.838 1.00 63.81 569 ALA A C 1
ATOM 4346 O O . ALA A 1 569 ? 20.164 -9.002 -11.881 1.00 63.81 569 ALA A O 1
ATOM 4347 N N . PHE A 1 570 ? 21.617 -7.892 -13.197 1.00 67.25 570 PHE A N 1
ATOM 4348 C CA . PHE A 1 570 ? 21.490 -6.574 -12.564 1.00 67.25 570 PHE A CA 1
ATOM 4349 C C . PHE A 1 570 ? 20.643 -5.594 -13.385 1.00 67.25 570 PHE A C 1
ATOM 4351 O O . PHE A 1 570 ? 20.582 -4.412 -13.051 1.00 67.25 570 PHE A O 1
ATOM 4358 N N . LEU A 1 571 ? 19.976 -6.065 -14.444 1.00 72.81 571 LEU A N 1
ATOM 4359 C CA . LEU A 1 571 ? 19.016 -5.270 -15.197 1.00 72.81 571 LEU A CA 1
ATOM 4360 C C . LEU A 1 571 ? 17.595 -5.472 -14.676 1.00 72.81 571 LEU A C 1
ATOM 4362 O O . LEU A 1 571 ? 17.185 -6.609 -14.419 1.00 72.81 571 LEU A O 1
ATOM 4366 N N . PRO A 1 572 ? 16.820 -4.391 -14.530 1.00 79.75 572 PRO A N 1
ATOM 4367 C CA . PRO A 1 572 ? 15.431 -4.517 -14.123 1.00 79.75 572 PRO A CA 1
ATOM 4368 C C . PRO A 1 572 ? 14.615 -5.289 -15.147 1.00 79.75 572 PRO A C 1
ATOM 4370 O O . PRO A 1 572 ? 14.889 -5.251 -16.349 1.00 79.75 572 PRO A O 1
ATOM 4373 N N . THR A 1 573 ? 13.626 -6.042 -14.665 1.00 81.12 573 THR A N 1
ATOM 4374 C CA . THR A 1 573 ? 12.804 -6.866 -15.549 1.00 81.12 573 THR A CA 1
ATOM 4375 C C . THR A 1 573 ? 11.764 -5.972 -16.228 1.00 81.12 573 THR A C 1
ATOM 4377 O O . THR A 1 573 ? 11.008 -5.314 -15.519 1.00 81.12 573 THR A O 1
ATOM 4380 N N . PRO A 1 574 ? 11.667 -5.951 -17.571 1.00 87.00 574 PRO A N 1
ATOM 4381 C CA . PRO A 1 574 ? 10.576 -5.257 -18.250 1.00 87.00 574 PRO A CA 1
ATOM 4382 C C . PRO A 1 574 ? 9.218 -5.751 -17.751 1.00 87.00 574 PRO A C 1
ATOM 4384 O O . PRO A 1 574 ? 9.056 -6.950 -17.510 1.00 87.00 574 PRO A O 1
ATOM 4387 N N . LEU A 1 575 ? 8.229 -4.863 -17.675 1.00 90.56 575 LEU A N 1
ATOM 4388 C CA . LEU A 1 575 ? 6.893 -5.156 -17.155 1.00 90.56 575 LEU A CA 1
ATOM 4389 C C . LEU A 1 575 ? 6.269 -6.399 -17.813 1.00 90.56 575 LEU A C 1
ATOM 4391 O O . LEU A 1 575 ? 5.722 -7.256 -17.125 1.00 90.56 575 LEU A O 1
ATOM 4395 N N . SER A 1 576 ? 6.447 -6.554 -19.130 1.00 88.38 576 SER A N 1
ATOM 4396 C CA . SER A 1 576 ? 5.942 -7.693 -19.912 1.00 88.38 576 SER A CA 1
ATOM 4397 C C . SER A 1 576 ? 6.490 -9.056 -19.476 1.00 88.38 576 SER A C 1
ATOM 4399 O O . SER A 1 576 ? 5.852 -10.076 -19.715 1.00 88.38 576 SER A O 1
ATOM 4401 N N . SER A 1 577 ? 7.667 -9.093 -18.849 1.00 91.00 577 SER A N 1
ATOM 4402 C CA . SER A 1 577 ? 8.269 -10.307 -18.278 1.00 91.00 577 SER A CA 1
ATOM 4403 C C . SER A 1 577 ? 8.124 -10.367 -16.756 1.00 91.00 577 SER A C 1
ATOM 4405 O O . SER A 1 577 ? 8.112 -11.454 -16.180 1.00 91.00 577 SER A O 1
ATOM 4407 N N . PHE A 1 578 ? 8.004 -9.210 -16.104 1.00 94.75 578 PHE A N 1
ATOM 4408 C CA . PHE A 1 578 ? 7.836 -9.097 -14.663 1.00 94.75 578 PHE A CA 1
ATOM 4409 C C . PHE A 1 578 ? 6.456 -9.591 -14.213 1.00 94.75 578 PHE A C 1
ATOM 4411 O O . PHE A 1 578 ? 6.383 -10.442 -13.329 1.00 94.75 578 PHE A O 1
ATOM 4418 N N . LEU A 1 579 ? 5.372 -9.139 -14.857 1.00 96.69 579 LEU A N 1
ATOM 4419 C CA . LEU A 1 579 ? 4.006 -9.517 -14.470 1.00 96.69 579 LEU A CA 1
ATOM 4420 C C . LEU A 1 579 ? 3.765 -11.037 -14.570 1.00 96.69 579 LEU A C 1
ATOM 4422 O O . LEU A 1 579 ? 3.320 -11.610 -13.576 1.00 96.69 579 LEU A O 1
ATOM 4426 N N . PRO A 1 580 ? 4.151 -11.745 -15.656 1.00 96.81 580 PRO A N 1
ATOM 4427 C CA . PRO A 1 580 ? 4.050 -13.207 -15.690 1.00 96.81 580 PRO A CA 1
ATOM 4428 C C . PRO A 1 580 ? 4.885 -13.916 -14.613 1.00 96.81 580 PRO A C 1
ATOM 4430 O O . PRO A 1 580 ? 4.492 -14.969 -14.117 1.00 96.81 580 PRO A O 1
ATOM 4433 N N . ALA A 1 581 ? 6.037 -13.358 -14.218 1.00 96.81 581 ALA A N 1
ATOM 4434 C CA . ALA A 1 581 ? 6.841 -13.929 -13.138 1.00 96.81 581 ALA A CA 1
ATOM 4435 C C . ALA A 1 581 ? 6.148 -13.795 -11.769 1.00 96.81 581 ALA A C 1
ATOM 4437 O O . ALA A 1 581 ? 6.232 -14.712 -10.951 1.00 96.81 581 ALA A O 1
ATOM 4438 N N . VAL A 1 582 ? 5.454 -12.678 -11.532 1.00 98.12 582 VAL A N 1
ATOM 4439 C CA . VAL A 1 582 ? 4.609 -12.457 -10.347 1.00 98.12 582 VAL A CA 1
ATOM 4440 C C . VAL A 1 582 ? 3.391 -13.390 -10.365 1.00 98.12 582 VAL A C 1
ATOM 4442 O O . VAL A 1 582 ? 3.107 -14.038 -9.360 1.00 98.12 582 VAL A O 1
ATOM 4445 N N . GLU A 1 583 ? 2.721 -13.536 -11.512 1.00 97.69 583 GLU A N 1
ATOM 4446 C CA . GLU A 1 583 ? 1.600 -14.474 -11.708 1.00 97.69 583 GLU A CA 1
ATOM 4447 C C . GLU A 1 583 ? 2.013 -15.934 -11.441 1.00 97.69 583 GLU A C 1
ATOM 4449 O O . GLU A 1 583 ? 1.272 -16.690 -10.805 1.00 97.69 583 GLU A O 1
ATOM 4454 N N . GLY A 1 584 ? 3.223 -16.324 -11.854 1.00 97.81 584 GLY A N 1
ATOM 4455 C CA . GLY A 1 584 ? 3.792 -17.639 -11.549 1.00 97.81 584 GLY A CA 1
ATOM 4456 C C . GLY A 1 584 ? 3.988 -17.869 -10.047 1.00 97.81 584 GLY A C 1
ATOM 4457 O O . GLY A 1 584 ? 3.609 -18.916 -9.532 1.00 97.81 584 GLY A O 1
ATOM 4458 N N . LEU A 1 585 ? 4.497 -16.871 -9.314 1.00 98.00 585 LEU A N 1
ATOM 4459 C CA . LEU A 1 585 ? 4.632 -16.956 -7.853 1.00 98.00 585 LEU A CA 1
ATOM 4460 C C . LEU A 1 585 ? 3.281 -17.093 -7.140 1.00 98.00 585 LEU A C 1
ATOM 4462 O O . LEU A 1 585 ? 3.188 -17.824 -6.151 1.00 98.00 585 LEU A O 1
ATOM 4466 N N . ALA A 1 586 ? 2.247 -16.405 -7.629 1.00 97.00 586 ALA A N 1
ATOM 4467 C CA . ALA A 1 586 ? 0.895 -16.539 -7.094 1.00 97.00 586 ALA A CA 1
ATOM 4468 C C . ALA A 1 586 ? 0.332 -17.946 -7.340 1.00 97.00 586 ALA A C 1
ATOM 4470 O O . ALA A 1 586 ? -0.192 -18.574 -6.420 1.00 97.00 586 ALA A O 1
ATOM 4471 N N . SER A 1 587 ? 0.526 -18.478 -8.550 1.00 95.94 587 SER A N 1
ATOM 4472 C CA . SER A 1 587 ? 0.110 -19.838 -8.927 1.00 95.94 587 SER A CA 1
ATOM 4473 C C . SER A 1 587 ? 0.792 -20.915 -8.070 1.00 95.94 587 SER A C 1
ATOM 4475 O O . SER A 1 587 ? 0.159 -21.898 -7.687 1.00 95.94 587 SER A O 1
ATOM 4477 N N . ASP A 1 588 ? 2.052 -20.689 -7.691 1.00 95.81 588 ASP A N 1
ATOM 4478 C CA . ASP A 1 588 ? 2.817 -21.549 -6.780 1.00 95.81 588 ASP A CA 1
ATOM 4479 C C . ASP A 1 588 ? 2.402 -21.402 -5.298 1.00 95.81 588 ASP A C 1
ATOM 4481 O O . ASP A 1 588 ? 2.930 -22.100 -4.430 1.00 95.81 588 ASP A O 1
ATOM 4485 N N . GLY A 1 589 ? 1.485 -20.484 -4.965 1.00 95.25 589 GLY A N 1
ATOM 4486 C CA . GLY A 1 589 ? 1.075 -20.189 -3.587 1.00 95.25 589 GLY A CA 1
ATOM 4487 C C . GLY A 1 589 ? 2.140 -19.466 -2.751 1.00 95.25 589 GLY A C 1
ATOM 4488 O O . GLY A 1 589 ? 2.118 -19.545 -1.519 1.00 95.25 589 GLY A O 1
ATOM 4489 N N . LYS A 1 590 ? 3.091 -18.790 -3.409 1.00 97.75 590 LYS A N 1
ATOM 4490 C CA . LYS A 1 590 ? 4.206 -18.056 -2.782 1.00 97.75 590 LYS A CA 1
ATOM 4491 C C . LYS A 1 590 ? 3.977 -16.549 -2.700 1.00 97.75 590 LYS A C 1
ATOM 4493 O O . LYS A 1 590 ? 4.746 -15.859 -2.041 1.00 97.75 590 LYS A O 1
ATOM 4498 N N . LEU A 1 591 ? 2.955 -16.041 -3.379 1.00 97.50 591 LEU A N 1
ATOM 4499 C CA . LEU A 1 591 ? 2.559 -14.638 -3.383 1.00 97.50 591 LEU A CA 1
ATOM 4500 C C . LEU A 1 591 ? 1.037 -14.560 -3.279 1.00 97.50 591 LEU A C 1
ATOM 4502 O O . LEU A 1 591 ? 0.337 -15.274 -3.988 1.00 97.50 591 LEU A O 1
ATOM 4506 N N . SER A 1 592 ? 0.535 -13.688 -2.407 1.00 97.75 592 SER A N 1
ATOM 4507 C CA . SER A 1 592 ? -0.906 -13.430 -2.259 1.00 97.75 592 SER A CA 1
ATOM 4508 C C . SER A 1 592 ? -1.261 -11.954 -2.465 1.00 97.75 592 SER A C 1
ATOM 4510 O O . SER A 1 592 ? -2.374 -11.548 -2.145 1.00 97.75 592 SER A O 1
ATOM 4512 N N . GLY A 1 593 ? -0.330 -11.145 -2.983 1.00 97.50 593 GLY A N 1
ATOM 4513 C CA . GLY A 1 593 ? -0.506 -9.703 -3.148 1.00 97.50 593 GLY A CA 1
ATOM 4514 C C . GLY A 1 593 ? 0.366 -9.089 -4.229 1.00 97.50 593 GLY A C 1
ATOM 4515 O O . GLY A 1 593 ? 1.563 -9.378 -4.256 1.00 97.50 593 GLY A O 1
ATOM 4516 N N . SER A 1 594 ? -0.190 -8.212 -5.064 1.00 98.25 594 SER A N 1
ATOM 4517 C CA . SER A 1 594 ? 0.578 -7.423 -6.035 1.00 98.25 594 SER A CA 1
ATOM 4518 C C . SER A 1 594 ? 0.015 -6.013 -6.210 1.00 98.25 594 SER A C 1
ATOM 4520 O O . SER A 1 594 ? -1.147 -5.851 -6.588 1.00 98.25 594 SER A O 1
ATOM 4522 N N . PHE A 1 595 ? 0.847 -4.998 -5.953 1.00 98.62 595 PHE A N 1
ATOM 4523 C CA . PHE A 1 595 ? 0.423 -3.601 -5.952 1.00 98.62 595 PHE A CA 1
ATOM 4524 C C . PHE A 1 595 ? 1.351 -2.684 -6.749 1.00 98.62 595 PHE A C 1
ATOM 4526 O O . PHE A 1 595 ? 2.514 -2.508 -6.399 1.00 98.62 595 PHE A O 1
ATOM 4533 N N . TYR A 1 596 ? 0.834 -2.060 -7.809 1.00 97.50 596 TYR A N 1
ATOM 4534 C CA . TYR A 1 596 ? 1.601 -1.105 -8.619 1.00 97.50 596 TYR A CA 1
ATOM 4535 C C . TYR A 1 596 ? 1.485 0.317 -8.065 1.00 97.50 596 TYR A C 1
ATOM 4537 O O . TYR A 1 596 ? 0.474 0.679 -7.462 1.00 97.50 596 TYR A O 1
ATOM 4545 N N . TRP A 1 597 ? 2.492 1.150 -8.302 1.00 95.81 597 TRP A N 1
ATOM 4546 C CA . TRP A 1 597 ? 2.514 2.544 -7.849 1.00 95.81 597 TRP A CA 1
ATOM 4547 C C . TRP A 1 597 ? 2.517 3.532 -9.012 1.00 95.81 597 TRP A C 1
ATOM 4549 O O . TRP A 1 597 ? 3.377 3.402 -9.864 1.00 95.81 597 TRP A O 1
ATOM 4559 N N . SER A 1 598 ? 1.668 4.555 -9.107 1.00 93.94 598 SER A N 1
ATOM 4560 C CA . SER A 1 598 ? 0.475 4.872 -8.312 1.00 93.94 598 SER A CA 1
ATOM 4561 C C . SER A 1 598 ? -0.632 5.411 -9.228 1.00 93.94 598 SER A C 1
ATOM 4563 O O . SER A 1 598 ? -0.367 5.954 -10.303 1.00 93.94 598 SER A O 1
ATOM 4565 N N . LEU A 1 599 ? -1.896 5.203 -8.844 1.00 97.12 599 LEU A N 1
ATOM 4566 C CA . LEU A 1 599 ? -3.052 5.497 -9.699 1.00 97.12 599 LEU A CA 1
ATOM 4567 C C . LEU A 1 599 ? -3.683 6.859 -9.380 1.00 97.12 599 LEU A C 1
ATOM 4569 O O . LEU A 1 599 ? -3.996 7.169 -8.228 1.00 97.12 599 LEU A O 1
ATOM 4573 N N . PHE A 1 600 ? -3.953 7.630 -10.434 1.00 95.38 600 PHE A N 1
ATOM 4574 C CA . PHE A 1 600 ? -4.586 8.942 -10.359 1.00 95.38 600 PHE A CA 1
ATOM 4575 C C . PHE A 1 600 ? -5.799 9.051 -11.284 1.00 95.38 600 PHE A C 1
ATOM 4577 O O . PHE A 1 600 ? -5.836 8.506 -12.390 1.00 95.38 600 PHE A O 1
ATOM 4584 N N . GLY A 1 601 ? -6.799 9.794 -10.812 1.00 93.69 601 GLY A N 1
ATOM 4585 C CA . GLY A 1 601 ? -7.977 10.180 -11.584 1.00 93.69 601 GLY A CA 1
ATOM 4586 C C . GLY A 1 601 ? -7.874 11.600 -12.137 1.00 93.69 601 GLY A C 1
ATOM 4587 O O . GLY A 1 601 ? -6.791 12.185 -12.268 1.00 93.69 601 GLY A O 1
ATOM 4588 N N . LYS A 1 602 ? -9.034 12.169 -12.441 1.00 93.12 602 LYS A N 1
ATOM 4589 C CA . LYS A 1 602 ? -9.169 13.565 -12.831 1.00 93.12 602 LYS A CA 1
ATOM 4590 C C . LYS A 1 602 ? -9.292 14.459 -11.602 1.00 93.12 602 LYS A C 1
ATOM 4592 O O . LYS A 1 602 ? -9.302 14.015 -10.452 1.00 93.12 602 LYS A O 1
ATOM 4597 N N . ASP A 1 603 ? -9.303 15.756 -11.854 1.00 91.88 603 ASP A N 1
ATOM 4598 C CA . ASP A 1 603 ? -9.596 16.781 -10.871 1.00 91.88 603 ASP A CA 1
ATOM 4599 C C . ASP A 1 603 ? -11.088 16.778 -10.500 1.00 91.88 603 ASP A C 1
ATOM 4601 O O . ASP A 1 603 ? -11.909 16.069 -11.082 1.00 91.88 603 ASP A O 1
ATOM 4605 N N . SER A 1 604 ? -11.476 17.590 -9.515 1.00 88.56 604 SER A N 1
ATOM 4606 C CA . SER A 1 604 ? -12.869 17.642 -9.053 1.00 88.56 604 SER A CA 1
ATOM 4607 C C . SER A 1 604 ? -13.848 18.145 -10.121 1.00 88.56 604 SER A C 1
ATOM 4609 O O . SER A 1 604 ? -15.047 17.886 -10.001 1.00 88.56 604 SER A O 1
ATOM 4611 N N . THR A 1 605 ? -13.346 18.832 -11.156 1.00 88.31 605 THR A N 1
ATOM 4612 C CA . THR A 1 605 ? -14.129 19.286 -12.314 1.00 88.31 605 THR A CA 1
ATOM 4613 C C . THR A 1 605 ? -14.302 18.207 -13.382 1.00 88.31 605 THR A C 1
ATOM 4615 O O . THR A 1 605 ? -15.151 18.367 -14.257 1.00 88.31 605 THR A O 1
ATOM 4618 N N . CYS A 1 606 ? -13.560 17.097 -13.285 1.00 87.38 606 CYS A N 1
ATOM 4619 C CA . CYS A 1 606 ? -13.520 16.009 -14.260 1.00 87.38 606 CYS A CA 1
ATOM 4620 C C . CYS A 1 606 ? -12.975 16.407 -15.636 1.00 87.38 606 CYS A C 1
ATOM 4622 O O . CYS A 1 606 ? -13.228 15.716 -16.630 1.00 87.38 606 CYS A O 1
ATOM 4624 N N . CYS A 1 607 ? -12.229 17.508 -15.715 1.00 86.75 607 CYS A N 1
ATOM 4625 C CA . CYS A 1 607 ? -11.774 18.064 -16.985 1.00 86.75 607 CYS A CA 1
ATOM 4626 C C . CYS A 1 607 ? -10.270 17.888 -17.188 1.00 86.75 607 CYS A C 1
ATOM 4628 O O . CYS A 1 607 ? -9.821 17.956 -18.331 1.00 86.75 607 CYS A O 1
ATOM 4630 N N . GLN A 1 608 ? -9.489 17.652 -16.130 1.00 89.69 608 GLN A N 1
ATOM 4631 C CA . GLN A 1 608 ? -8.032 17.528 -16.207 1.00 89.69 608 GLN A CA 1
ATOM 4632 C C . GLN A 1 608 ? -7.546 16.327 -15.398 1.00 89.69 608 GLN A C 1
ATOM 4634 O O . GLN A 1 608 ? -8.015 16.106 -14.290 1.00 89.69 608 GLN A O 1
ATOM 4639 N N . TYR A 1 609 ? -6.582 15.575 -15.925 1.00 92.12 609 TYR A N 1
ATOM 4640 C CA . TYR A 1 609 ? -5.870 14.564 -15.141 1.00 92.12 609 TYR A CA 1
ATOM 4641 C C . TYR A 1 609 ? -4.980 15.224 -14.087 1.00 92.12 609 TYR A C 1
ATOM 4643 O O . TYR A 1 609 ? -4.345 16.243 -14.374 1.00 92.12 609 TYR A O 1
ATOM 4651 N N . VAL A 1 610 ? -4.946 14.651 -12.881 1.00 93.25 610 VAL A N 1
ATOM 4652 C CA . VAL A 1 610 ? -4.120 15.152 -11.773 1.00 93.25 610 VAL A CA 1
ATOM 4653 C C . VAL A 1 610 ? -2.714 14.559 -11.886 1.00 93.25 610 VAL A C 1
ATOM 4655 O O . VAL A 1 610 ? -2.581 13.339 -11.776 1.00 93.25 610 VAL A O 1
ATOM 4658 N N . PRO A 1 611 ? -1.672 15.369 -12.138 1.00 90.81 611 PRO A N 1
ATOM 4659 C CA . PRO A 1 611 ? -0.305 14.875 -12.244 1.00 90.81 611 PRO A CA 1
ATOM 4660 C C . PRO A 1 611 ? 0.323 14.643 -10.863 1.00 90.81 611 PRO A C 1
ATOM 4662 O O . PRO A 1 611 ? -0.086 15.267 -9.885 1.00 90.81 611 PRO A O 1
ATOM 4665 N N . HIS A 1 612 ? 1.376 13.827 -10.818 1.00 91.00 612 HIS A N 1
ATOM 4666 C CA . HIS A 1 612 ? 2.268 13.694 -9.669 1.00 91.00 612 HIS A CA 1
ATOM 4667 C C . HIS A 1 612 ? 3.746 13.713 -10.122 1.00 91.00 612 HIS A C 1
ATOM 4669 O O . HIS A 1 612 ? 4.068 13.469 -11.286 1.00 91.00 612 HIS A O 1
ATOM 4675 N N . GLY A 1 613 ? 4.648 14.132 -9.232 1.00 84.50 613 GLY A N 1
ATOM 4676 C CA . GLY A 1 613 ? 6.010 14.562 -9.583 1.00 84.50 613 GLY A CA 1
ATOM 4677 C C . GLY A 1 613 ? 7.102 13.491 -9.509 1.00 84.50 613 GLY A C 1
ATOM 4678 O O . GLY A 1 613 ? 8.252 13.795 -9.818 1.00 84.50 613 GLY A O 1
ATOM 4679 N N . ASP A 1 614 ? 6.775 12.266 -9.104 1.00 86.75 614 ASP A N 1
ATOM 4680 C CA . ASP A 1 614 ? 7.742 11.183 -8.856 1.00 86.75 614 ASP A CA 1
ATOM 4681 C C . ASP A 1 614 ? 8.127 10.373 -10.109 1.00 86.75 614 ASP A C 1
ATOM 4683 O O . ASP A 1 614 ? 9.070 9.584 -10.083 1.00 86.75 614 ASP A O 1
ATOM 4687 N N . GLY A 1 615 ? 7.419 10.584 -11.223 1.00 86.31 615 GLY A N 1
ATOM 4688 C CA . GLY A 1 615 ? 7.620 9.857 -12.476 1.00 86.31 615 GLY A CA 1
ATOM 4689 C C . GLY A 1 615 ? 6.795 8.574 -12.632 1.00 86.31 615 GLY A C 1
ATOM 4690 O O . GLY A 1 615 ? 6.926 7.938 -13.680 1.00 86.31 615 GLY A O 1
ATOM 4691 N N . TYR A 1 616 ? 5.926 8.242 -11.671 1.00 88.62 616 TYR A N 1
ATOM 4692 C CA . TYR A 1 616 ? 5.108 7.022 -11.614 1.00 88.62 616 TYR A CA 1
ATOM 4693 C C . TYR A 1 616 ? 3.589 7.291 -11.618 1.00 88.62 616 TYR A C 1
ATOM 4695 O O . TYR A 1 616 ? 2.792 6.466 -11.167 1.00 88.62 616 TYR A O 1
ATOM 4703 N N . THR A 1 617 ? 3.158 8.436 -12.153 1.00 90.75 617 THR A N 1
ATOM 4704 C CA . THR A 1 617 ? 1.736 8.806 -12.263 1.00 90.75 617 THR A CA 1
ATOM 4705 C C . THR A 1 617 ? 1.020 7.987 -13.338 1.00 90.75 617 THR A C 1
ATOM 4707 O O . THR A 1 617 ? 1.261 8.201 -14.523 1.00 90.75 617 THR A O 1
ATOM 4710 N N . LEU A 1 618 ? 0.136 7.063 -12.947 1.00 93.75 618 LEU A N 1
ATOM 4711 C CA . LEU A 1 618 ? -0.679 6.284 -13.884 1.00 93.75 618 LEU A CA 1
ATOM 4712 C C . LEU A 1 618 ? -2.063 6.924 -14.047 1.00 93.75 618 LEU A C 1
ATOM 4714 O O . LEU A 1 618 ? -2.808 7.055 -13.072 1.00 93.75 618 LEU A O 1
ATOM 4718 N N . HIS A 1 619 ? -2.444 7.253 -15.283 1.00 93.75 619 HIS A N 1
ATOM 4719 C CA . HIS A 1 619 ? -3.793 7.725 -15.620 1.00 93.75 619 HIS A CA 1
ATOM 4720 C C . HIS A 1 619 ? -4.558 6.700 -16.446 1.00 93.75 619 HIS A C 1
ATOM 4722 O O . HIS A 1 619 ? -4.040 6.164 -17.422 1.00 93.75 619 HIS A O 1
ATOM 4728 N N . TYR A 1 620 ? -5.829 6.489 -16.107 1.00 92.75 620 TYR A N 1
ATOM 4729 C CA . TYR A 1 620 ? -6.723 5.623 -16.872 1.00 92.75 620 TYR A CA 1
ATOM 4730 C C . TYR A 1 620 ? -7.608 6.411 -17.864 1.00 92.75 620 TYR A C 1
ATOM 4732 O O . TYR A 1 620 ? -8.150 7.465 -17.509 1.00 92.75 620 TYR A O 1
ATOM 4740 N N . PRO A 1 621 ? -7.839 5.897 -19.089 1.00 87.69 621 PRO A N 1
ATOM 4741 C CA . PRO A 1 621 ? -7.059 4.841 -19.746 1.00 87.69 621 PRO A CA 1
ATOM 4742 C C . PRO A 1 621 ? -5.667 5.345 -20.183 1.00 87.69 621 PRO A C 1
ATOM 4744 O O . PRO A 1 621 ? -4.762 4.544 -20.387 1.00 87.69 621 PRO A O 1
ATOM 4747 N N . SER A 1 622 ? -5.511 6.666 -20.317 1.00 85.25 622 SER A N 1
ATOM 4748 C CA . SER A 1 622 ? -4.253 7.412 -20.478 1.00 85.25 622 SER A CA 1
ATOM 4749 C C . SER A 1 622 ? -4.566 8.912 -20.522 1.00 85.25 622 SER A C 1
ATOM 4751 O O . SER A 1 622 ? -5.618 9.278 -21.053 1.00 85.25 622 SER A O 1
ATOM 4753 N N . ASP A 1 623 ? -3.660 9.789 -20.077 1.00 83.06 623 ASP A N 1
ATOM 4754 C CA . ASP A 1 623 ? -3.762 11.221 -20.397 1.00 83.06 623 ASP A CA 1
ATOM 4755 C C . ASP A 1 623 ? -3.321 11.456 -21.856 1.00 83.06 623 ASP A C 1
ATOM 4757 O O . ASP A 1 623 ? -2.151 11.250 -22.177 1.00 83.06 623 ASP A O 1
ATOM 4761 N N . PRO A 1 624 ? -4.201 11.919 -22.766 1.00 75.44 624 PRO A N 1
ATOM 4762 C CA . PRO A 1 624 ? -3.838 12.129 -24.171 1.00 75.44 624 PRO A CA 1
ATOM 4763 C C . PRO A 1 624 ? -2.776 13.220 -24.382 1.00 75.44 624 PRO A C 1
ATOM 4765 O O . PRO A 1 624 ? -2.262 13.373 -25.489 1.00 75.44 624 PRO A O 1
ATOM 4768 N N . ARG A 1 625 ? -2.464 14.012 -23.351 1.00 74.81 625 ARG A N 1
ATOM 4769 C CA . ARG A 1 625 ? -1.497 15.117 -23.410 1.00 74.81 625 ARG A CA 1
ATOM 4770 C C . ARG A 1 625 ? -0.091 14.690 -23.009 1.00 74.81 625 ARG A C 1
ATOM 4772 O O . ARG A 1 625 ? 0.847 15.452 -23.235 1.00 74.81 625 ARG A O 1
ATOM 4779 N N . VAL A 1 626 ? 0.058 13.511 -22.406 1.00 70.62 626 VAL A N 1
ATOM 4780 C CA . VAL A 1 626 ? 1.329 13.030 -21.869 1.00 70.62 626 VAL A CA 1
ATOM 4781 C C . VAL A 1 626 ? 1.632 11.656 -22.456 1.00 70.62 626 VAL A C 1
ATOM 4783 O O . VAL A 1 626 ? 0.844 10.725 -22.352 1.00 70.62 626 VAL A O 1
ATOM 4786 N N . VAL A 1 627 ? 2.806 11.514 -23.072 1.00 66.12 627 VAL A N 1
ATOM 4787 C CA . VAL A 1 627 ? 3.332 10.207 -23.489 1.00 66.12 627 VAL A CA 1
ATOM 4788 C C . VAL A 1 627 ? 4.191 9.671 -22.349 1.00 66.12 627 VAL A C 1
ATOM 4790 O O . VAL A 1 627 ? 5.416 9.734 -22.383 1.00 66.12 627 VAL A O 1
ATOM 4793 N N . ASP A 1 628 ? 3.537 9.222 -21.284 1.00 65.88 628 ASP A N 1
ATOM 4794 C CA . ASP A 1 628 ? 4.190 8.723 -20.070 1.00 65.88 628 ASP A CA 1
ATOM 4795 C C . ASP A 1 628 ? 4.387 7.200 -20.053 1.00 65.88 628 ASP A C 1
ATOM 4797 O O . ASP A 1 628 ? 5.165 6.710 -19.232 1.00 65.88 628 ASP A O 1
ATOM 4801 N N . GLY A 1 629 ? 3.727 6.486 -20.971 1.00 64.56 629 GLY A N 1
ATOM 4802 C CA . GLY A 1 629 ? 3.666 5.025 -21.030 1.00 64.56 629 GLY A CA 1
ATOM 4803 C C . GLY A 1 629 ? 2.395 4.431 -20.411 1.00 64.56 629 GLY A C 1
ATOM 4804 O O . GLY A 1 629 ? 2.187 3.225 -20.532 1.00 64.56 629 GLY A O 1
ATOM 4805 N N . SER A 1 630 ? 1.519 5.248 -19.810 1.00 72.38 630 SER A N 1
ATOM 4806 C CA . SER A 1 630 ? 0.307 4.799 -19.115 1.00 72.38 630 SER A CA 1
ATOM 4807 C C . SER A 1 630 ? -0.593 3.953 -20.014 1.00 72.38 630 SER A C 1
ATOM 4809 O O . SER A 1 630 ? -0.990 2.876 -19.605 1.00 72.38 630 SER A O 1
ATOM 4811 N N . GLY A 1 631 ? -0.842 4.341 -21.271 1.00 80.94 631 GLY A N 1
ATOM 4812 C CA . GLY A 1 631 ? -1.814 3.642 -22.131 1.00 80.94 631 GLY A CA 1
ATOM 4813 C C . GLY A 1 631 ? -1.574 2.132 -22.299 1.00 80.94 631 GLY A C 1
ATOM 4814 O O . GLY A 1 631 ? -2.455 1.324 -22.016 1.00 80.94 631 GLY A O 1
ATOM 4815 N N . GLN A 1 632 ? -0.376 1.722 -22.733 1.00 84.44 632 GLN A N 1
ATOM 4816 C CA . GLN A 1 632 ? -0.065 0.291 -22.883 1.00 84.44 632 GLN A CA 1
ATOM 4817 C C . GLN A 1 632 ? 0.086 -0.407 -21.526 1.00 84.44 632 GLN A C 1
ATOM 4819 O O . GLN A 1 632 ? -0.379 -1.534 -21.362 1.00 84.44 632 GLN A O 1
ATOM 4824 N N . ASN A 1 633 ? 0.687 0.264 -20.542 1.00 90.44 633 ASN A N 1
ATOM 4825 C CA . ASN A 1 633 ? 0.904 -0.325 -19.224 1.00 90.44 633 ASN A CA 1
ATOM 4826 C C . ASN A 1 633 ? -0.416 -0.513 -18.450 1.00 90.44 633 ASN A C 1
ATOM 4828 O O . ASN A 1 633 ? -0.563 -1.520 -17.769 1.00 90.44 633 ASN A O 1
ATOM 4832 N N . VAL A 1 634 ? -1.416 0.363 -18.615 1.00 94.38 634 VAL A N 1
ATOM 4833 C CA . VAL A 1 634 ? -2.778 0.202 -18.069 1.00 94.38 634 VAL A CA 1
ATOM 4834 C C . VAL A 1 634 ? -3.404 -1.095 -18.569 1.00 94.38 634 VAL A C 1
ATOM 4836 O O . VAL A 1 634 ? -4.005 -1.820 -17.778 1.00 94.38 634 VAL A O 1
ATOM 4839 N N . VAL A 1 635 ? -3.255 -1.418 -19.858 1.00 94.44 635 VAL A N 1
ATOM 4840 C CA . VAL A 1 635 ? -3.783 -2.668 -20.426 1.00 94.44 635 VAL A CA 1
ATOM 4841 C C . VAL A 1 635 ? -3.104 -3.878 -19.784 1.00 94.44 635 VAL A C 1
ATOM 4843 O O . VAL A 1 635 ? -3.791 -4.809 -19.368 1.00 94.44 635 VAL A O 1
ATOM 4846 N N . GLU A 1 636 ? -1.776 -3.867 -19.658 1.00 95.12 636 GLU A N 1
ATOM 4847 C CA . GLU A 1 636 ? -1.033 -4.984 -19.060 1.00 95.12 636 GLU A CA 1
ATOM 4848 C C . GLU A 1 636 ? -1.319 -5.148 -17.559 1.00 95.12 636 GLU A C 1
ATOM 4850 O O . GLU A 1 636 ? -1.547 -6.268 -17.104 1.00 95.12 636 GLU A O 1
ATOM 4855 N N . LEU A 1 637 ? -1.418 -4.049 -16.807 1.00 97.00 637 LEU A N 1
ATOM 4856 C CA . LEU A 1 637 ? -1.818 -4.057 -15.396 1.00 97.00 637 LEU A CA 1
ATOM 4857 C C . LEU A 1 637 ? -3.268 -4.529 -15.214 1.00 97.00 637 LEU A C 1
ATOM 4859 O O . LEU A 1 637 ? -3.554 -5.292 -14.294 1.00 97.00 637 LEU A O 1
ATOM 4863 N N . THR A 1 638 ? -4.174 -4.144 -16.119 1.00 96.94 638 THR A N 1
ATOM 4864 C CA . THR A 1 638 ? -5.565 -4.622 -16.107 1.00 96.94 638 THR A CA 1
ATOM 4865 C C . THR A 1 638 ? -5.609 -6.131 -16.337 1.00 96.94 638 THR A C 1
ATOM 4867 O O . THR A 1 638 ? -6.213 -6.867 -15.560 1.00 96.94 638 THR A O 1
ATOM 4870 N N . LYS A 1 639 ? -4.910 -6.635 -17.365 1.00 97.19 639 LYS A N 1
ATOM 4871 C CA . LYS A 1 639 ? -4.810 -8.083 -17.616 1.00 97.19 639 LYS A CA 1
ATOM 4872 C C . LYS A 1 639 ? -4.249 -8.826 -16.407 1.00 97.19 639 LYS A C 1
ATOM 4874 O O . LYS A 1 639 ? -4.782 -9.871 -16.045 1.00 97.19 639 LYS A O 1
ATOM 4879 N N . HIS A 1 640 ? -3.203 -8.282 -15.792 1.00 97.62 640 HIS A N 1
ATOM 4880 C CA . HIS A 1 640 ? -2.575 -8.847 -14.606 1.00 97.62 640 HIS A CA 1
ATOM 4881 C C . HIS A 1 640 ? -3.554 -8.978 -13.435 1.00 97.62 640 HIS A C 1
ATOM 4883 O O . HIS A 1 640 ? -3.675 -10.057 -12.857 1.00 97.62 640 HIS A O 1
ATOM 4889 N N . ALA A 1 641 ? -4.317 -7.923 -13.137 1.00 97.62 641 ALA A N 1
ATOM 4890 C CA . ALA A 1 641 ? -5.295 -7.938 -12.054 1.00 97.62 641 ALA A CA 1
ATOM 4891 C C . ALA A 1 641 ? -6.400 -8.983 -12.266 1.00 97.62 641 ALA A C 1
ATOM 4893 O O . ALA A 1 641 ? -6.699 -9.760 -11.356 1.00 97.62 641 ALA A O 1
ATOM 4894 N N . TYR A 1 642 ? -6.955 -9.084 -13.478 1.00 96.69 642 TYR A N 1
ATOM 4895 C CA . TYR A 1 642 ? -7.960 -10.107 -13.789 1.00 96.69 642 TYR A CA 1
ATOM 4896 C C . TYR A 1 642 ? -7.393 -11.536 -13.773 1.00 96.69 642 TYR A C 1
ATOM 4898 O O . TYR A 1 642 ? -8.082 -12.452 -13.326 1.00 96.69 642 TYR A O 1
ATOM 4906 N N . ARG A 1 643 ? -6.137 -11.746 -14.199 1.00 96.44 643 ARG A N 1
ATOM 4907 C CA . ARG A 1 643 ? -5.473 -13.060 -14.106 1.00 96.44 643 ARG A CA 1
ATOM 4908 C C . ARG A 1 643 ? -5.221 -13.474 -12.660 1.00 96.44 643 ARG A C 1
ATOM 4910 O O . ARG A 1 643 ? -5.544 -14.60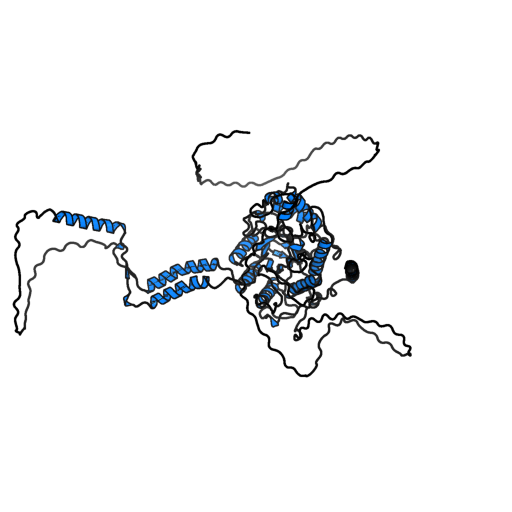1 -12.304 1.00 96.44 643 ARG A O 1
ATOM 4917 N N . LEU A 1 644 ? -4.684 -12.576 -11.829 1.00 95.75 644 LEU A N 1
ATOM 4918 C CA . LEU A 1 644 ? -4.408 -12.864 -10.417 1.00 95.75 644 LEU A CA 1
ATOM 4919 C C . LEU A 1 644 ? -5.681 -13.116 -9.610 1.00 95.75 644 LEU A C 1
ATOM 4921 O O . LEU A 1 644 ? -5.708 -14.012 -8.771 1.00 95.75 644 LEU A O 1
ATOM 4925 N N . SER A 1 645 ? -6.737 -12.344 -9.868 1.00 91.25 645 SER A N 1
ATOM 4926 C CA . SER A 1 645 ? -8.025 -12.518 -9.189 1.00 91.25 645 SER A CA 1
ATOM 4927 C C . SER A 1 645 ? -8.866 -13.668 -9.753 1.00 91.25 645 SER A C 1
ATOM 4929 O O . SER A 1 645 ? -9.882 -14.012 -9.154 1.00 91.25 645 SER A O 1
ATOM 4931 N N . ASN A 1 646 ? -8.454 -14.268 -10.879 1.00 90.75 646 ASN A N 1
ATOM 4932 C CA . ASN A 1 646 ? -9.219 -15.269 -11.625 1.00 90.75 646 ASN A CA 1
ATOM 4933 C C . ASN A 1 646 ? -10.667 -14.817 -11.915 1.00 90.75 646 ASN A C 1
ATOM 4935 O O . ASN A 1 646 ? -11.615 -15.603 -11.847 1.00 90.75 646 ASN A O 1
ATOM 4939 N N . ASN A 1 647 ? -10.833 -13.530 -12.223 1.00 89.50 647 ASN A N 1
ATOM 4940 C CA . ASN A 1 647 ? -12.122 -12.918 -12.520 1.00 89.50 647 ASN A CA 1
ATOM 4941 C C . ASN A 1 647 ? -12.315 -12.722 -14.026 1.00 89.50 647 ASN A C 1
ATOM 4943 O O . ASN A 1 647 ? -11.366 -12.595 -14.801 1.00 89.50 647 ASN A O 1
ATOM 4947 N N . VAL A 1 648 ? -13.579 -12.633 -14.431 1.00 90.31 648 VAL A N 1
ATOM 4948 C CA . VAL A 1 648 ? -13.971 -12.201 -15.775 1.00 90.31 648 VAL A CA 1
ATOM 4949 C C . VAL A 1 648 ? -14.281 -10.707 -15.776 1.00 90.31 648 VAL A C 1
ATOM 4951 O O . VAL A 1 648 ? -14.669 -10.140 -14.754 1.00 90.31 648 VAL A O 1
ATOM 4954 N N . THR A 1 649 ? -14.123 -10.060 -16.927 1.00 92.38 649 THR A N 1
ATOM 4955 C CA . THR A 1 649 ? -14.491 -8.649 -17.076 1.00 92.38 649 THR A CA 1
ATOM 4956 C C . THR A 1 649 ? -16.005 -8.480 -16.965 1.00 92.38 649 THR A C 1
ATOM 4958 O O . THR A 1 649 ? -16.778 -9.255 -17.532 1.00 92.38 649 THR A O 1
ATOM 4961 N N . TRP A 1 650 ? -16.453 -7.425 -16.282 1.00 89.44 650 TRP A N 1
ATOM 4962 C CA . TRP A 1 650 ? -17.886 -7.125 -16.154 1.00 89.44 650 TRP A CA 1
ATOM 4963 C C . TRP A 1 650 ? -18.526 -6.681 -17.481 1.00 89.44 650 TRP A C 1
ATOM 4965 O O . TRP A 1 650 ? -19.744 -6.723 -17.631 1.00 89.44 650 TRP A O 1
ATOM 4975 N N . TRP A 1 651 ? -17.709 -6.275 -18.458 1.00 91.69 651 TRP A N 1
ATOM 4976 C CA . TRP A 1 651 ? -18.146 -5.871 -19.796 1.00 91.69 651 TRP A CA 1
ATOM 4977 C C . TRP A 1 651 ? -17.969 -6.962 -20.866 1.00 91.69 651 TRP A C 1
ATOM 4979 O O . TRP A 1 651 ? -18.256 -6.721 -22.035 1.00 91.69 651 TRP A O 1
ATOM 4989 N N . GLY A 1 652 ? -17.524 -8.167 -20.489 1.00 89.69 652 GLY A N 1
ATOM 4990 C CA . GLY A 1 652 ? -17.491 -9.342 -21.368 1.00 89.69 652 GLY A CA 1
ATOM 4991 C C . GLY A 1 652 ? -16.303 -9.442 -22.334 1.00 89.69 652 GLY A C 1
ATOM 4992 O O . GLY A 1 652 ? -16.266 -10.365 -23.147 1.00 89.69 652 GLY A O 1
ATOM 4993 N N . ALA A 1 653 ? -15.316 -8.544 -22.262 1.00 91.75 653 ALA A N 1
ATOM 4994 C CA . ALA A 1 653 ? -14.091 -8.650 -23.055 1.00 91.75 653 ALA A CA 1
ATOM 4995 C C . ALA A 1 653 ? -13.168 -9.786 -22.576 1.00 91.75 653 ALA A C 1
ATOM 4997 O O . ALA A 1 653 ? -12.971 -9.998 -21.375 1.00 91.75 653 ALA A O 1
ATOM 4998 N N . ALA A 1 654 ? -12.535 -10.475 -23.528 1.00 93.56 654 ALA A N 1
ATOM 4999 C CA . ALA A 1 654 ? -11.559 -11.522 -23.248 1.00 93.56 654 ALA A CA 1
ATOM 5000 C C . ALA A 1 654 ? -10.201 -10.933 -22.823 1.00 93.56 654 ALA A C 1
ATOM 5002 O O . ALA A 1 654 ? -9.563 -10.194 -23.573 1.00 93.56 654 ALA A O 1
ATOM 5003 N N . ILE A 1 655 ? -9.716 -11.326 -21.640 1.00 93.81 655 ILE A N 1
ATOM 5004 C CA . ILE A 1 655 ? -8.461 -10.822 -21.052 1.00 93.81 655 ILE A CA 1
ATOM 5005 C C . ILE A 1 655 ? -7.236 -11.085 -21.941 1.00 93.81 655 ILE A C 1
ATOM 5007 O O . ILE A 1 655 ? -6.346 -10.241 -22.042 1.00 93.81 655 ILE A O 1
ATOM 5011 N N . SER A 1 656 ? -7.175 -12.234 -22.619 1.00 91.19 656 SER A N 1
ATOM 5012 C CA . SER A 1 656 ? -6.031 -12.614 -23.461 1.00 91.19 656 SER A CA 1
ATOM 5013 C C . SER A 1 656 ? -5.815 -11.684 -24.657 1.00 91.19 656 SER A C 1
ATOM 5015 O O . SER A 1 656 ? -4.676 -11.497 -25.076 1.00 91.19 656 SER A O 1
ATOM 5017 N N . SER A 1 657 ? -6.887 -11.098 -25.193 1.00 92.00 657 SER A N 1
ATOM 5018 C CA . SER A 1 657 ? -6.862 -10.229 -26.375 1.00 92.00 657 SER A CA 1
ATOM 5019 C C . SER A 1 657 ? -7.177 -8.767 -26.059 1.00 92.00 657 SER A C 1
ATOM 5021 O O . SER A 1 657 ? -7.354 -7.990 -26.988 1.00 92.00 657 SER A O 1
ATOM 5023 N N . LEU A 1 658 ? -7.255 -8.394 -24.777 1.00 93.19 658 LEU A N 1
ATOM 5024 C CA . LEU A 1 658 ? -7.638 -7.049 -24.353 1.00 93.19 658 LEU A CA 1
ATOM 5025 C C . LEU A 1 658 ? -6.669 -5.991 -24.904 1.00 93.19 658 LEU A C 1
ATOM 5027 O O . LEU A 1 658 ? -5.447 -6.096 -24.735 1.00 93.19 658 LEU A O 1
ATOM 5031 N N . THR A 1 659 ? -7.228 -4.961 -25.531 1.00 92.12 659 THR A N 1
ATOM 5032 C CA . THR A 1 659 ? -6.523 -3.783 -26.041 1.00 92.12 659 THR A CA 1
ATOM 5033 C C . THR A 1 659 ? -7.032 -2.505 -25.374 1.00 92.12 659 THR A C 1
ATOM 5035 O O . THR A 1 659 ? -8.033 -2.510 -24.661 1.00 92.12 659 THR A O 1
ATOM 5038 N N . LEU A 1 660 ? -6.358 -1.380 -25.629 1.00 89.81 660 LEU A N 1
ATOM 5039 C CA . LEU A 1 660 ? -6.757 -0.070 -25.104 1.00 89.81 660 LEU A CA 1
ATOM 5040 C C . LEU A 1 660 ? -8.179 0.336 -25.541 1.00 89.81 660 LEU A C 1
ATOM 5042 O O . LEU A 1 660 ? -8.885 0.982 -24.776 1.00 89.81 660 LEU A O 1
ATOM 5046 N N . ASN A 1 661 ? -8.610 -0.068 -26.742 1.00 89.12 661 ASN A N 1
ATOM 5047 C CA . ASN A 1 661 ? -9.939 0.258 -27.276 1.00 89.12 661 ASN A CA 1
ATOM 5048 C C . ASN A 1 661 ? -11.063 -0.566 -26.635 1.00 89.12 661 ASN A C 1
ATOM 5050 O O . ASN A 1 661 ? -12.226 -0.177 -26.719 1.00 89.12 661 ASN A O 1
ATOM 5054 N N . ASP A 1 662 ? -10.718 -1.690 -26.006 1.00 91.62 662 ASP A N 1
ATOM 5055 C CA . ASP A 1 662 ? -11.671 -2.568 -25.324 1.00 91.62 662 ASP A CA 1
ATOM 5056 C C . ASP A 1 662 ? -11.921 -2.133 -23.874 1.00 91.62 662 ASP A C 1
ATOM 5058 O O . ASP A 1 662 ? -12.801 -2.681 -23.208 1.00 91.62 662 ASP A O 1
ATOM 5062 N N . LEU A 1 663 ? -11.132 -1.181 -23.360 1.00 92.50 663 LEU A N 1
ATOM 5063 C CA . LEU A 1 663 ? -11.273 -0.677 -22.003 1.00 92.50 663 LEU A CA 1
ATOM 5064 C C . LEU A 1 663 ? -12.536 0.192 -21.878 1.00 92.50 663 LEU A C 1
ATOM 5066 O O . LEU A 1 663 ? -12.744 1.111 -22.677 1.00 92.50 663 LEU A O 1
ATOM 5070 N N . PRO A 1 664 ? -13.389 -0.051 -20.870 1.00 92.75 664 PRO A N 1
ATOM 5071 C CA . PRO A 1 664 ? -14.604 0.725 -20.682 1.00 92.75 664 PRO A CA 1
ATOM 5072 C C . PRO A 1 664 ? -14.270 2.153 -20.244 1.00 92.75 664 PRO A C 1
ATOM 5074 O O . PRO A 1 664 ? -13.273 2.420 -19.570 1.00 92.75 664 PRO A O 1
ATOM 5077 N N . SER A 1 665 ? -15.141 3.096 -20.580 1.00 91.69 665 SER A N 1
ATOM 5078 C CA . SER A 1 665 ? -15.034 4.448 -20.038 1.00 91.69 665 SER A CA 1
ATOM 5079 C C . SER A 1 665 ? -15.540 4.492 -18.600 1.00 91.69 665 SER A C 1
ATOM 5081 O O . SER A 1 665 ? -16.549 3.872 -18.268 1.00 91.69 665 SER A O 1
ATOM 5083 N N . VAL A 1 666 ? -14.876 5.278 -17.757 1.00 91.75 666 VAL A N 1
ATOM 5084 C CA . VAL A 1 666 ? -15.329 5.567 -16.392 1.00 91.75 666 VAL A CA 1
ATOM 5085 C C . VAL A 1 666 ? -15.932 6.967 -16.377 1.00 91.75 666 VAL A C 1
ATOM 5087 O O . VAL A 1 666 ? -15.288 7.937 -16.780 1.00 91.75 666 VAL A O 1
ATOM 5090 N N . GLN A 1 667 ? -17.192 7.081 -15.953 1.00 89.44 667 GLN A N 1
ATOM 5091 C CA . GLN A 1 667 ? -17.860 8.373 -15.827 1.00 89.44 667 GLN A CA 1
ATOM 5092 C C . GLN A 1 667 ? -17.161 9.242 -14.768 1.00 89.44 667 GLN A C 1
ATOM 5094 O O . GLN A 1 667 ? -16.812 8.765 -13.692 1.00 89.44 667 GLN A O 1
ATOM 5099 N N . CYS A 1 668 ? -17.022 10.540 -15.025 1.00 85.31 668 CYS A N 1
ATOM 5100 C CA . CYS A 1 668 ? -16.628 11.502 -14.001 1.00 85.31 668 CYS A CA 1
ATOM 5101 C C . CYS A 1 668 ? -17.566 12.721 -14.060 1.00 85.31 668 CYS A C 1
ATOM 5103 O O . CYS A 1 668 ? -17.706 13.308 -15.136 1.00 85.31 668 CYS A O 1
ATOM 5105 N N . PRO A 1 669 ? -18.213 13.108 -12.942 1.00 81.06 669 PRO A N 1
ATOM 5106 C CA . PRO A 1 669 ? -18.180 12.428 -11.647 1.00 81.06 669 PRO A CA 1
ATOM 5107 C C . PRO A 1 669 ? -19.027 11.144 -11.666 1.00 81.06 669 PRO A C 1
ATOM 5109 O O . PRO A 1 669 ? -20.011 11.041 -12.404 1.00 81.06 669 PRO A O 1
ATOM 5112 N N . GLN A 1 670 ? -18.648 10.169 -10.841 1.00 81.88 670 GLN A N 1
ATOM 5113 C CA . GLN A 1 670 ? -19.422 8.945 -10.613 1.00 81.88 670 GLN A CA 1
ATOM 5114 C C . GLN A 1 670 ? -20.714 9.233 -9.833 1.00 81.88 670 GLN A C 1
ATOM 5116 O O . GLN A 1 670 ? -20.750 10.099 -8.951 1.00 81.88 670 GLN A O 1
ATOM 5121 N N . ASN A 1 671 ? -21.775 8.468 -10.104 1.00 69.56 671 ASN A N 1
ATOM 5122 C CA . ASN A 1 671 ? -23.005 8.558 -9.325 1.00 69.56 671 ASN A CA 1
ATOM 5123 C C . ASN A 1 671 ? -22.848 7.776 -8.018 1.00 69.56 671 ASN A C 1
ATOM 5125 O O . ASN A 1 671 ? -22.915 6.550 -8.006 1.00 69.56 671 ASN A O 1
ATOM 5129 N N . ALA A 1 672 ? -22.763 8.481 -6.889 1.00 58.84 672 ALA A N 1
ATOM 5130 C CA . ALA A 1 672 ? -22.758 7.857 -5.562 1.00 58.84 672 ALA A CA 1
ATOM 5131 C C . ALA A 1 672 ? -24.034 7.030 -5.259 1.00 58.84 672 ALA A C 1
ATOM 5133 O O . ALA A 1 672 ? -24.072 6.256 -4.317 1.00 58.84 672 ALA A O 1
ATOM 5134 N N . SER A 1 673 ? -25.119 7.193 -6.022 1.00 49.66 673 SER A N 1
ATOM 5135 C CA . SER A 1 673 ? -26.469 6.809 -5.585 1.00 49.66 673 SER A CA 1
ATOM 5136 C C . SER A 1 673 ? -26.872 5.336 -5.776 1.00 49.66 673 SER A C 1
ATOM 5138 O O . SER A 1 673 ? -27.998 5.006 -5.410 1.00 49.66 673 SER A O 1
ATOM 5140 N N . ALA A 1 674 ? -26.051 4.457 -6.357 1.00 45.09 674 ALA A N 1
ATOM 5141 C CA . ALA A 1 674 ? -26.558 3.150 -6.812 1.00 45.09 674 ALA A CA 1
ATOM 5142 C C . ALA A 1 674 ? -26.484 1.996 -5.793 1.00 45.09 674 ALA A C 1
ATOM 5144 O O . ALA A 1 674 ? -27.070 0.948 -6.043 1.00 45.09 674 ALA A O 1
ATOM 5145 N N . THR A 1 675 ? -25.814 2.173 -4.652 1.00 43.12 675 THR A N 1
ATOM 5146 C CA . THR A 1 675 ? -25.646 1.107 -3.636 1.00 43.12 675 THR A CA 1
ATOM 5147 C C . THR A 1 675 ? -25.958 1.554 -2.206 1.00 43.12 675 THR A C 1
ATOM 5149 O O . THR A 1 675 ? -25.830 0.770 -1.271 1.00 43.12 675 THR A O 1
ATOM 5152 N N . MET A 1 676 ? -26.395 2.801 -2.016 1.00 50.03 676 MET A N 1
ATOM 5153 C CA . MET A 1 676 ? -26.550 3.414 -0.693 1.00 50.03 676 MET A CA 1
ATOM 5154 C C . MET A 1 676 ? -27.994 3.269 -0.199 1.00 50.03 676 MET A C 1
ATOM 5156 O O . MET A 1 676 ? -28.930 3.697 -0.878 1.00 50.03 676 MET A O 1
ATOM 5160 N N . GLY A 1 677 ? -28.189 2.680 0.984 1.00 43.50 677 GLY A N 1
ATOM 5161 C CA . GLY A 1 677 ? -29.504 2.592 1.620 1.00 43.50 677 GLY A CA 1
ATOM 5162 C C . GLY A 1 677 ? -30.145 3.979 1.768 1.00 43.50 677 GLY A C 1
ATOM 5163 O O . GLY A 1 677 ? -29.467 4.995 1.920 1.00 43.50 677 GLY A O 1
ATOM 5164 N N . THR A 1 678 ? -31.475 4.055 1.731 1.00 39.59 678 THR A N 1
ATOM 5165 C CA . THR A 1 678 ? -32.240 5.321 1.751 1.00 39.59 678 THR A CA 1
ATOM 5166 C C . THR A 1 678 ? -31.945 6.222 2.964 1.00 39.59 678 THR A C 1
ATOM 5168 O O . THR A 1 678 ? -32.191 7.432 2.915 1.00 39.59 678 THR A O 1
ATOM 5171 N N . THR A 1 679 ? -31.375 5.668 4.035 1.00 46.53 679 THR A N 1
ATOM 5172 C CA . THR A 1 679 ? -30.911 6.378 5.235 1.00 46.53 679 THR A CA 1
ATOM 5173 C C . THR A 1 679 ? -29.645 7.214 4.983 1.00 46.53 679 THR A C 1
ATOM 5175 O O . THR A 1 679 ? -29.545 8.334 5.490 1.00 46.53 679 THR A O 1
ATOM 5178 N N . ASP A 1 680 ? -28.731 6.749 4.127 1.00 51.97 680 ASP A N 1
ATOM 5179 C CA . ASP A 1 680 ? -27.459 7.426 3.821 1.00 51.97 680 ASP A CA 1
ATOM 5180 C C . ASP A 1 680 ? -27.642 8.626 2.889 1.00 51.97 680 ASP A C 1
ATOM 5182 O O . ASP A 1 680 ? -26.975 9.652 3.029 1.00 51.97 680 ASP A O 1
ATOM 5186 N N . LEU A 1 681 ? -28.657 8.583 2.021 1.00 44.38 681 LEU A N 1
ATOM 5187 C CA . LEU A 1 681 ? -29.071 9.730 1.205 1.00 44.38 681 LEU A CA 1
ATOM 5188 C C . LEU A 1 681 ? -29.527 10.934 2.049 1.00 44.38 681 LEU A C 1
ATOM 5190 O O . LEU A 1 681 ? -29.330 12.084 1.645 1.00 44.38 681 LEU A O 1
ATOM 5194 N N . LYS A 1 682 ? -30.117 10.705 3.232 1.00 46.06 682 LYS A N 1
ATOM 5195 C CA . LYS A 1 682 ? -30.495 11.790 4.157 1.00 46.06 682 LYS A CA 1
ATOM 5196 C C . LYS A 1 682 ? -29.275 12.386 4.862 1.00 46.06 682 LYS A C 1
ATOM 5198 O O . LYS A 1 682 ? -29.226 13.610 5.004 1.00 46.06 682 LYS A O 1
ATOM 5203 N N . LYS A 1 683 ? -28.292 11.559 5.244 1.00 52.88 683 LYS A N 1
ATOM 5204 C CA . LYS A 1 683 ? -27.006 12.015 5.804 1.00 52.88 683 LYS A CA 1
ATOM 5205 C C . LYS A 1 683 ? -26.218 12.829 4.778 1.00 52.88 683 LYS A C 1
ATOM 5207 O O . LYS A 1 683 ? -25.830 13.951 5.088 1.00 52.88 683 LYS A O 1
ATOM 5212 N N . ARG A 1 684 ? -26.135 12.360 3.527 1.00 52.53 684 ARG A N 1
ATOM 5213 C CA . ARG A 1 684 ? -25.544 13.103 2.401 1.00 52.53 684 ARG A CA 1
ATOM 5214 C C . ARG A 1 684 ? -26.167 14.489 2.228 1.00 52.53 684 ARG A C 1
ATOM 5216 O O . ARG A 1 684 ? -25.450 15.480 2.211 1.00 52.53 684 ARG A O 1
ATOM 5223 N N . LYS A 1 685 ? -27.501 14.591 2.175 1.00 46.38 685 LYS A N 1
ATOM 5224 C CA . LYS A 1 685 ? -28.182 15.896 2.060 1.00 46.38 685 LYS A CA 1
ATOM 5225 C C . LYS A 1 685 ? -27.973 16.790 3.285 1.00 46.38 685 LYS A C 1
ATOM 5227 O O . LYS A 1 685 ? -28.108 18.005 3.182 1.00 46.38 685 LYS A O 1
ATOM 5232 N N . ARG A 1 686 ? -27.740 16.224 4.472 1.00 50.09 686 ARG A N 1
ATOM 5233 C CA . ARG A 1 686 ? -27.407 16.997 5.679 1.00 50.09 686 ARG A CA 1
ATOM 5234 C C . ARG A 1 686 ? -25.984 17.554 5.588 1.00 50.09 686 ARG A C 1
ATOM 5236 O O . ARG A 1 686 ? -25.793 18.727 5.875 1.00 50.09 686 ARG A O 1
ATOM 5243 N N . TRP A 1 687 ? -25.050 16.743 5.101 1.00 49.72 687 TRP A N 1
ATOM 5244 C CA . TRP A 1 687 ? -23.649 17.104 4.890 1.00 49.72 687 TRP A CA 1
ATOM 5245 C C . TRP A 1 687 ? -23.467 18.142 3.767 1.00 49.72 687 TRP A C 1
ATOM 5247 O O . TRP A 1 687 ? -22.841 19.176 3.979 1.00 49.72 687 TRP A O 1
ATOM 5257 N N . GLU A 1 688 ? -24.120 17.957 2.612 1.00 47.75 688 GLU A N 1
ATOM 5258 C CA . GLU A 1 688 ? -24.126 18.940 1.511 1.00 47.75 688 GLU A CA 1
ATOM 5259 C C . GLU A 1 688 ? -24.696 20.303 1.955 1.00 47.75 688 GLU A C 1
ATOM 5261 O O . GLU A 1 688 ? -24.228 21.343 1.502 1.00 47.75 688 GLU A O 1
ATOM 5266 N N . ARG A 1 689 ? -25.672 20.320 2.877 1.00 43.75 689 ARG A N 1
ATOM 5267 C CA . ARG A 1 689 ? -26.232 21.563 3.441 1.00 43.75 689 ARG A CA 1
ATOM 5268 C C . ARG A 1 689 ? -25.325 22.231 4.474 1.00 43.75 689 ARG A C 1
ATOM 5270 O O . ARG A 1 689 ? -25.306 23.455 4.526 1.00 43.75 689 ARG A O 1
ATOM 5277 N N . ALA A 1 690 ? -24.568 21.464 5.258 1.00 41.34 690 ALA A N 1
ATOM 5278 C CA . ALA A 1 690 ? -23.611 22.025 6.211 1.00 41.34 690 ALA A CA 1
ATOM 5279 C C . ALA A 1 690 ? -22.491 22.795 5.486 1.00 41.34 690 ALA A C 1
ATOM 5281 O O . ALA A 1 690 ? -22.190 23.924 5.858 1.00 41.34 690 ALA A O 1
ATOM 5282 N N . LYS A 1 691 ? -21.981 22.261 4.368 1.00 43.50 691 LYS A N 1
ATOM 5283 C CA . LYS A 1 691 ? -20.912 22.900 3.579 1.00 43.50 691 LYS A CA 1
ATOM 5284 C C . LYS A 1 691 ? -21.300 24.199 2.873 1.00 43.50 691 LYS A C 1
ATOM 5286 O O . LYS A 1 691 ? -20.453 25.064 2.700 1.00 43.50 691 LYS A O 1
ATOM 5291 N N . VAL A 1 692 ? -22.562 24.357 2.472 1.00 42.03 692 VAL A N 1
ATOM 5292 C CA . VAL A 1 692 ? -23.048 25.614 1.863 1.00 42.03 692 VAL A CA 1
ATOM 5293 C C . VAL A 1 692 ? -23.141 26.746 2.897 1.00 42.03 692 VAL A C 1
ATOM 5295 O O . VAL A 1 692 ? -23.305 27.897 2.524 1.00 42.03 692 VAL A O 1
ATOM 5298 N N . THR A 1 693 ? -23.016 26.436 4.191 1.00 36.09 693 THR A N 1
ATOM 5299 C CA . THR A 1 693 ? -23.090 27.434 5.270 1.00 36.09 693 THR A CA 1
ATOM 5300 C C . THR A 1 693 ? -21.700 27.903 5.736 1.00 36.09 693 THR A C 1
ATOM 5302 O O . THR A 1 693 ? -21.616 28.820 6.545 1.00 36.09 693 THR A O 1
ATOM 5305 N N . GLU A 1 694 ? -20.616 27.296 5.237 1.00 33.66 694 GLU A N 1
ATOM 5306 C CA . GLU A 1 694 ? -19.227 27.564 5.662 1.00 33.66 694 GLU A CA 1
ATOM 5307 C C . GLU A 1 694 ? -18.334 28.144 4.537 1.00 33.66 694 GLU A C 1
ATOM 5309 O O . GLU A 1 694 ? -17.140 28.367 4.733 1.00 33.66 694 GLU A O 1
ATOM 5314 N N . LEU A 1 695 ? -18.924 28.419 3.367 1.00 33.09 695 LEU A N 1
ATOM 5315 C CA . LEU A 1 695 ? -18.382 29.254 2.284 1.00 33.09 695 LEU A CA 1
ATOM 5316 C C . LEU A 1 695 ? -19.202 30.541 2.202 1.00 33.09 695 LEU A C 1
ATOM 5318 O O . LEU A 1 695 ? -18.604 31.587 1.864 1.00 33.09 695 LEU A O 1
#

Secondary structure (DSSP, 8-state):
---------------PPPPPP---------------------------------------------------------PPPP------------------------------------------------------------------S-EE-SGGGGTPPP--SPPEEETTEEEETTEEE-EEEEE-TTSS-BSSSSSSSBPPPHHHHHHHHHHHHHTT-SEEE-GGGT--BSSTTSSBSBTTB--HHHHHHHHHHHHHHHHTT-EEEEES-BSS-BTTB-HHHHHHHTT---STTT---HHHH-TTSHHHHHHHHHHHHHHH-B-TTTS-BTTT-TTEEEEES-BSBT-TTS-SSPPPHHHHHHHHHHHHHH-TTSEEEE-BSS--TTTTT-TT--EEEEEESS--HHHHHHHHHHHHHTT-EEEEEEE--S-TT-SSHHHHHHHHHHHHHHHHHHS-GGG--EEEE---TTHHHHHHHHHHHHHTTTTTS-------------------------------------PPP------GGGSEEEE-HHHHHHHHHHHHHHHHHHHHHTSPPPHHHHHHHHHHHHHTTS--EEEEE-EE-B-TTSSSB---SSS--EESS--TT--SSHHHHHHHHHHHHHHHHTPPPTT---GGG--GGGSPEEPSS--GGGS--HHHHHHHHHHHHHHTT--

InterPro domains:
  IPR001547 Glycoside hydrolase, family 5 [PF26410] (165-389)
  IPR017853 Glycoside hydrolase superfamily [SSF51445] (165-619)
  IPR045053 Mannan endo-1,4-beta-mannosidase-like [PTHR31451] (154-639)

Nearest PDB structures (foldseek):
  8gf3-assembly1_A  TM=8.138E-01  e=5.997E-19  Bacillus licheniformis
  1rh9-assembly1_A  TM=7.412E-01  e=1.337E-17  Solanum lycopersicum
  7odj-assembly1_AAA  TM=8.327E-01  e=1.127E-15  Cellvibrio mixtus
  6tn6-assembly1_A  TM=7.124E-01  e=1.039E-16  Thermotoga petrophila RKU-1
  3pzq-assembly1_A  TM=6.992E-01  e=4.763E-15  Thermotoga petrophila RKU-1

Mean predicted aligned error: 18.31 Å

Radius of gyration: 42.67 Å; Cα contacts (8 Å, |Δi|>4): 964; chains: 1; bounding box: 162×98×129 Å

Organism: NCBI:txid796604

pLDDT: mean 71.21, std 28.32, range [23.67, 98.94]

Solvent-accessible surface area (backbone atoms only — not comparable to full-atom values): 43053 Å² total; per-residue (Å²): 137,86,83,88,88,81,90,84,87,90,82,92,80,88,84,87,82,82,86,82,88,85,89,88,85,89,82,88,86,87,90,85,89,88,87,86,90,84,87,89,81,87,85,88,90,90,86,89,91,85,89,83,89,82,88,90,88,90,88,92,92,86,90,87,92,90,80,89,86,88,83,90,90,84,85,86,85,78,87,79,82,84,86,81,88,81,88,88,82,90,82,88,88,86,83,90,89,84,89,86,94,89,81,92,83,89,82,87,76,95,68,87,86,80,84,87,85,89,88,86,88,88,82,85,90,83,91,80,93,76,93,75,84,78,80,75,82,72,83,80,74,84,71,98,61,79,82,64,98,38,72,48,51,42,45,64,71,62,76,48,62,62,42,74,64,54,44,46,73,56,65,26,36,34,25,45,91,91,34,86,42,43,43,23,28,38,26,39,44,37,57,19,41,24,69,67,47,88,59,70,69,31,70,59,51,68,47,32,56,48,28,37,52,51,48,42,44,70,38,39,25,44,28,34,37,22,41,24,63,38,24,33,27,62,30,94,71,18,37,31,33,45,93,96,42,74,34,65,72,29,49,53,39,29,39,52,44,53,50,49,32,18,50,57,32,24,29,32,35,29,20,52,32,25,59,49,82,52,88,44,25,24,52,31,41,49,32,45,76,69,76,42,55,44,52,85,91,67,44,60,63,60,49,60,52,32,80,86,31,70,41,23,50,51,52,54,49,51,53,51,52,61,38,65,43,65,26,91,83,75,71,36,24,60,37,72,32,33,28,39,38,26,44,20,68,18,40,41,28,8,36,91,89,28,71,77,58,54,74,48,56,68,36,55,49,52,54,33,49,51,49,42,72,69,14,71,72,42,39,27,30,47,18,40,34,37,72,52,78,70,57,60,77,39,84,62,48,48,28,40,27,33,66,27,83,66,33,37,57,67,58,53,51,51,42,22,52,52,29,38,77,54,52,24,19,19,27,39,65,32,28,63,64,61,69,76,90,72,77,66,69,63,59,44,61,48,45,48,40,52,51,51,29,52,51,52,70,71,51,66,68,87,79,45,63,45,78,47,64,61,62,59,81,75,55,61,59,55,57,52,52,56,52,51,62,55,50,67,67,61,73,78,73,81,90,82,87,84,88,86,86,84,86,82,91,82,90,83,84,86,76,90,84,84,88,79,88,84,89,88,82,86,83,91,83,89,86,89,84,84,86,80,86,90,81,73,85,72,55,80,43,74,50,68,47,75,47,43,62,65,57,55,26,47,48,41,45,64,61,36,49,62,51,36,54,52,53,56,73,75,43,54,42,52,51,89,61,28,54,60,53,52,50,49,36,34,76,71,50,28,31,27,30,47,22,40,46,32,57,39,39,43,40,82,85,50,77,45,75,49,67,61,91,86,78,44,64,34,34,79,69,42,53,96,88,54,96,69,53,30,44,68,43,48,42,53,52,24,38,48,22,26,60,62,55,72,52,78,54,76,84,70,63,58,65,94,76,62,46,72,87,72,57,62,44,70,41,66,67,41,49,80,74,64,79,59,57,79,69,54,60,54,51,50,58,51,52,61,53,54,56,71,73,77,111

Sequence (695 aa):
MTSETRTDHACTKISVARLNITTFGSRSDSHVFVSNSNSFKTPESACGLQWVVGLPTPPGLRPPVDQWPGARPARPARALPHISQQPGAQAQAAAIRRSPRASALDPGRCTAHSPTRIHTRAGMASSSSSSSSSSSSSSSCLSTASSPAHLLCSPSQLGVGPATSFVTRDGTRLMLDDKPWVAVGPNIYWLGQDENVQPNPAWPSQSRVLEVMAIAATMGANTIRSTTLGVSVGNSRSVEPSLGTFNETALETIDFALYTARAYGLRLIIPLADQYDYYHGGIPTFLRWRNLSATHPKADFGPFYDTTSQVYSDFALYVTTLLSHRSSLTNLTMAEDPTVLAFETGNELGGWGGSNYPPPSEWTTSIAKLIKSLAPNTLVVDGSYGVHKAGLNIDEIDIVSDHAYPPYSYNVRKAANLAHSSGKVFLLGEFDWTNRYYFPLTYLAVLIPAVVAALVFLLPARWWPWQASLGCFCCRGRRRRRRQAKASYFEGMHSDSVRLSSASVPLVEDSDSKYAFPPPSTPLGASSSALPSYDGRGSFLDRTLPIRRWHFSLLILLLAAPLGALIQAFLPTPLSSFLPAVEGLASDGKLSGSFYWSLFGKDSTCCQYVPHGDGYTLHYPSDPRVVDGSGQNVVELTKHAYRLSNNVTWWGAAISSLTLNDLPSVQCPQNASATMGTTDLKKRKRWERAKVTEL